Protein AF-A0A3M0WGF4-F1 (afdb_monomer)

pLDDT: mean 90.04, std 10.26, range [29.91, 98.75]

Foldseek 3Di:
DPDDKDFDDKDWDFFDALNHTDTDIDTHIPDLVCLVVVLVVVCPDPPNPDDFPNPPDPQLVCCQVQVVFPQFDKDFDWDWDDCVVPVPRDPLFDDPTDTDTPHIGTDPDRDDDWQEKFKDWDFPDQDQQPTATAWMWIDDPPATAIEGQPDDDPDPRYDHDVDSQVSLQVVQVVLVVSQTQEYEAACCQPGVLSNSVSNCVVSVHQRQNASRSHRWDWDDDVVIGTHHVHHAYFNLLQLCVQAVVVVDLFQDSDLARLLCGQPVDGQDDADPVCPVPDDPVNVVVVSVRRNVNRVSGNVSCVSCVLLLSLLSSQLRDYSNDSSNDHLLRSLQSNLVSCCVVRSYTFFDWDDPVLLVVLVVVDDADAFDKDWFDFFKDFWKWKKFKLLLLLLLCLLQLFFLSQDPPPLDGHPPHTSLSVSSLVLLVQLVVLVVVCVVPVDPNSVSNNSSSSSNSNCSLVSLSNSRHSGNDPSSSNVSNVVLNVLVVVLVVLCVVVPWAWRIDTRGMTMTHCPPPDPVVVVVSLVVSQVPDGPSIHMDGPATFRMKGWFADPVDNITDTQAMWTQGPVRDIDGTPACLSPLQAFQLQNVLLVVQSSVCSVPVDRPVSLVSLVVSLVCLVVLNDDLNRQKGKDAAQAALVPDPDCDLQSLQQVVCVVVVHDDGHGDIGIWGFADDPDPDDDSSVRIGHSPDDGRGDSVCCVVPHHCVSCQRRCVNVVDRVVCVVVVPDPPDPVVPD

Mean predicted aligned error: 8.31 Å

Radius of gyration: 30.17 Å; Cα contacts (8 Å, |Δi|>4): 1249; chains: 1; bounding box: 79×52×86 Å

Nearest PDB structures (foldseek):
  5vu9-assembly1_A  TM=8.790E-01  e=9.392E-54  Thermococcus kodakarensis
  8s84-assembly1_A  TM=8.869E-01  e=7.654E-52  Thermococcus kodakarensis KOD1
  5omv-assembly1_A  TM=8.662E-01  e=1.241E-51  Thermococcus sp. 9oN-7
  5h12-assembly1_A  TM=8.183E-01  e=6.078E-54  Pyrococcus
  2xhb-assembly1_A  TM=6.584E-01  e=4.667E-50  Thermococcus gorgonarius

Secondary structure (DSSP, 8-state):
-PPPP-EEEEEEEEEEETTEEEEEEEEEES-GGGHHHHHHHHTTSTT-----STTS-HHHHHHHHH---TT--EEEEEEE--TTTSTT--TT---S--EEEEEEEE-S-------EEEEEEEESSSBTTBS-EEEEEEEETTEEEEEESS----STTEEE-SSHHHHHHHHHHHHHHH--SEEEESSTTTTHHHHHHHHHHHHT-----SSSS---EEE-SSS-EEEBTTBEEEEHHHHIIIIIGGG---SS--HHHHHHHHHS--PPP--GGGGGG--HHHHHHHHHHHHHHHHHHHHHHHHHHHHHHHHHHHH-S-HHHHTT--HHHHHHHHHHHHGGGGTBPPPPPPPHHHHHHHHHT-------EEPP--EEEEEEEEEEETTHHHHHHHHTT-STTTEEETTEE-SSPPHHHHHHHHHHHHHHHHHHHHHHS--HHHHHHHHHHHHHHHHHHHHHH-TT-TT--HHHHHHHHHHHHHHHHHHHHHHHHTT-EEEEEETTEEEEE-TT--HHHHHHHHHHHHHTSPTT--EEEEEEEEEEEEEEETTEEEEEEEEEEEEETT--EEEESSGGG-TTS-HHHHHHHHHHHHHHHHHSSSHHHHHHHHHHHHHHHTT-S-GGGG-EEEE--S-GGG-SS--HHHHHHHHHHHTT----TT-EEEEEEBPPSSSS--GGGGEE-TTS---B-HHHHIIIIIHHHHHHHHGGGT--HHHHHHT-----GGGG-

Structure (mmCIF, N/CA/C/O backbone):
data_AF-A0A3M0WGF4-F1
#
_entry.id   AF-A0A3M0WGF4-F1
#
loop_
_atom_site.group_PDB
_atom_site.id
_atom_site.type_symbol
_atom_site.label_atom_id
_atom_site.label_alt_id
_atom_site.label_comp_id
_atom_site.label_asym_id
_atom_site.label_entity_id
_atom_site.label_seq_id
_atom_site.pdbx_PDB_ins_code
_atom_site.Cartn_x
_atom_site.Cartn_y
_atom_site.Cartn_z
_atom_site.occupancy
_atom_site.B_iso_or_equiv
_atom_site.auth_seq_id
_atom_site.auth_comp_id
_atom_site.auth_asym_id
_atom_site.auth_atom_id
_atom_site.pdbx_PDB_model_num
ATOM 1 N N . LYS A 1 1 ? 33.085 3.443 -32.474 1.00 49.03 1 LYS A N 1
ATOM 2 C CA . LYS A 1 1 ? 32.270 3.868 -33.641 1.00 49.03 1 LYS A CA 1
ATOM 3 C C . LYS A 1 1 ? 31.134 4.757 -33.145 1.00 49.03 1 LYS A C 1
ATOM 5 O O . LYS A 1 1 ? 30.354 4.298 -32.318 1.00 49.03 1 LYS A O 1
ATOM 10 N N . GLN A 1 2 ? 31.081 6.017 -33.582 1.00 53.75 2 GLN A N 1
ATOM 11 C CA . GLN A 1 2 ? 29.953 6.910 -33.302 1.00 53.75 2 GLN A CA 1
ATOM 12 C C . GLN A 1 2 ? 28.704 6.296 -33.946 1.00 53.75 2 GLN A C 1
ATOM 14 O O . GLN A 1 2 ? 28.725 5.897 -35.109 1.00 53.75 2 GLN A O 1
ATOM 19 N N . ARG A 1 3 ? 27.655 6.095 -33.155 1.00 66.44 3 ARG A N 1
ATOM 20 C CA . ARG A 1 3 ? 26.425 5.448 -33.610 1.00 66.44 3 ARG A CA 1
ATOM 21 C C . ARG A 1 3 ? 25.613 6.453 -34.421 1.00 66.44 3 ARG A C 1
ATOM 23 O O . ARG A 1 3 ? 25.300 7.514 -33.902 1.00 66.44 3 ARG A O 1
ATOM 30 N N . THR A 1 4 ? 25.253 6.108 -35.655 1.00 76.69 4 THR A N 1
ATOM 31 C CA . THR A 1 4 ? 24.373 6.935 -36.494 1.00 76.69 4 THR A CA 1
ATOM 32 C C . THR A 1 4 ? 22.919 6.478 -36.326 1.00 76.69 4 THR A C 1
ATOM 34 O O . THR A 1 4 ? 22.610 5.337 -36.688 1.00 76.69 4 THR A O 1
ATOM 37 N N . PRO A 1 5 ? 22.018 7.325 -35.799 1.00 82.12 5 PRO A N 1
ATOM 38 C CA . PRO A 1 5 ? 20.579 7.072 -35.782 1.00 82.12 5 PRO A CA 1
ATOM 39 C C . PRO A 1 5 ? 20.046 6.806 -37.191 1.00 82.12 5 PRO A C 1
ATOM 41 O O . PRO A 1 5 ? 20.282 7.604 -38.097 1.00 82.12 5 PRO A O 1
ATOM 44 N N . LYS A 1 6 ? 19.316 5.704 -37.393 1.00 87.44 6 LYS A N 1
ATOM 45 C CA . LYS A 1 6 ? 18.734 5.359 -38.701 1.00 87.44 6 LYS A CA 1
ATOM 46 C C . LYS A 1 6 ? 17.287 4.898 -38.565 1.00 87.44 6 LYS A C 1
ATOM 48 O O . LYS A 1 6 ? 16.963 4.099 -37.683 1.00 87.44 6 LYS A O 1
ATOM 53 N N . ILE A 1 7 ? 16.440 5.390 -39.468 1.00 90.50 7 ILE A N 1
ATOM 54 C CA . ILE A 1 7 ? 15.102 4.846 -39.716 1.00 90.50 7 ILE A CA 1
ATOM 55 C C . ILE A 1 7 ? 15.275 3.625 -40.618 1.00 90.50 7 ILE A C 1
ATOM 57 O O . ILE A 1 7 ? 15.949 3.712 -41.639 1.00 90.50 7 ILE A O 1
ATOM 61 N N . THR A 1 8 ? 14.705 2.489 -40.227 1.00 90.38 8 THR A N 1
ATOM 62 C CA . THR A 1 8 ? 14.822 1.228 -40.979 1.00 90.38 8 THR A CA 1
ATOM 63 C C . THR A 1 8 ? 13.603 0.942 -41.837 1.00 90.38 8 THR A C 1
ATOM 65 O O . THR A 1 8 ? 13.720 0.329 -42.891 1.00 90.38 8 THR A O 1
ATOM 68 N N . ARG A 1 9 ? 12.424 1.359 -41.373 1.00 93.62 9 ARG A N 1
ATOM 69 C CA . ARG A 1 9 ? 11.144 1.118 -42.035 1.00 93.62 9 ARG A CA 1
ATOM 70 C C . ARG A 1 9 ? 10.127 2.161 -41.598 1.00 93.62 9 ARG A C 1
ATOM 72 O O . ARG A 1 9 ? 10.203 2.687 -40.485 1.00 93.62 9 ARG A O 1
ATOM 79 N N . ILE A 1 10 ? 9.157 2.422 -42.463 1.00 93.06 10 ILE A N 1
ATOM 80 C CA . ILE A 1 10 ? 7.995 3.254 -42.177 1.00 93.06 10 ILE A CA 1
ATOM 81 C C . ILE A 1 10 ? 6.743 2.485 -42.599 1.00 93.06 10 ILE A C 1
ATOM 83 O O . ILE A 1 10 ? 6.736 1.850 -43.648 1.00 93.06 10 ILE A O 1
ATOM 87 N N . GLU A 1 11 ? 5.694 2.537 -41.783 1.00 95.19 11 GLU A N 1
ATOM 88 C CA . GLU A 1 11 ? 4.388 1.948 -42.091 1.00 95.19 11 GLU A CA 1
ATOM 89 C C . GLU A 1 11 ? 3.286 2.980 -41.869 1.00 95.19 11 GLU A C 1
ATOM 91 O O . GLU A 1 11 ? 3.272 3.678 -40.853 1.00 95.19 11 GLU A O 1
ATOM 96 N N . VAL A 1 12 ? 2.337 3.055 -42.797 1.00 94.12 12 VAL A N 1
ATOM 97 C CA . VAL A 1 12 ? 1.099 3.812 -42.596 1.00 94.12 12 VAL A CA 1
ATOM 98 C C . VAL A 1 12 ? 0.109 2.918 -41.857 1.00 94.12 12 VAL A C 1
ATOM 100 O O . VAL A 1 12 ? -0.065 1.756 -42.212 1.00 94.12 12 VAL A O 1
ATOM 103 N N . ALA A 1 13 ? -0.538 3.452 -40.826 1.00 93.25 13 ALA A N 1
ATOM 104 C CA . ALA A 1 13 ? -1.531 2.735 -40.042 1.00 93.25 13 ALA A CA 1
ATOM 105 C C . ALA A 1 13 ? -2.758 3.612 -39.789 1.00 93.25 13 ALA A C 1
ATOM 107 O O . ALA A 1 13 ? -2.637 4.770 -39.388 1.00 93.25 13 ALA A O 1
ATOM 108 N N . GLU A 1 14 ? -3.945 3.038 -39.959 1.00 95.88 14 GLU A N 1
ATOM 109 C CA . GLU A 1 14 ? -5.183 3.645 -39.481 1.00 95.88 14 GLU A CA 1
ATOM 110 C C . GLU A 1 14 ? -5.416 3.243 -38.026 1.00 95.88 14 GLU A C 1
ATOM 112 O O . GLU A 1 14 ? -5.559 2.066 -37.680 1.00 95.88 14 GLU A O 1
ATOM 117 N N . LYS A 1 15 ? -5.405 4.241 -37.148 1.00 95.62 15 LYS A N 1
ATOM 118 C CA . LYS A 1 15 ? -5.522 4.082 -35.700 1.00 95.62 15 LYS A CA 1
ATOM 119 C C . LYS A 1 15 ? -6.562 5.042 -35.144 1.00 95.62 15 LYS A C 1
ATOM 121 O O . LYS A 1 15 ? -7.043 5.926 -35.845 1.00 95.62 15 LYS A O 1
ATOM 126 N N . ASN A 1 16 ? -6.876 4.890 -33.868 1.00 96.25 16 ASN A N 1
ATOM 127 C CA . ASN A 1 16 ? -7.578 5.898 -33.093 1.00 96.25 16 ASN A CA 1
ATOM 128 C C . ASN A 1 16 ? -6.574 6.693 -32.248 1.00 96.25 16 ASN A C 1
ATOM 130 O O . ASN A 1 16 ? -5.590 6.143 -31.751 1.00 96.25 16 ASN A O 1
ATOM 134 N N . PHE A 1 17 ? -6.810 7.992 -32.097 1.00 95.81 17 PHE A N 1
ATOM 135 C CA . PHE A 1 17 ? -6.120 8.836 -31.132 1.00 95.81 17 PHE A CA 1
ATOM 136 C C . PHE A 1 17 ? -7.122 9.758 -30.427 1.00 95.81 17 PHE A C 1
ATOM 138 O O . PHE A 1 17 ? -7.735 10.632 -31.042 1.00 95.81 17 PHE A O 1
ATOM 145 N N . LEU A 1 18 ? -7.280 9.543 -29.123 1.00 95.44 18 LEU A N 1
ATOM 146 C CA . LEU A 1 18 ? -8.338 10.088 -28.278 1.00 95.44 18 LEU A CA 1
ATOM 147 C C . LEU A 1 18 ? -9.737 9.862 -28.889 1.00 95.44 18 LEU A C 1
ATOM 149 O O . LEU A 1 18 ? -10.487 10.813 -29.094 1.00 95.44 18 LEU A O 1
ATOM 153 N N . GLU A 1 19 ? -10.063 8.598 -29.196 1.00 95.25 19 GLU A N 1
ATOM 154 C CA . GLU A 1 19 ? -11.295 8.122 -29.871 1.00 95.25 19 GLU A CA 1
ATOM 155 C C . GLU A 1 19 ? -11.512 8.610 -31.317 1.00 95.25 19 GLU A C 1
ATOM 157 O O . GLU A 1 19 ? -12.511 8.252 -31.948 1.00 95.25 19 GLU A O 1
ATOM 162 N N . LYS A 1 20 ? -10.630 9.453 -31.864 1.00 93.88 20 LYS A N 1
ATOM 163 C CA . LYS A 1 20 ? -10.762 9.968 -33.234 1.00 93.88 20 LYS A CA 1
ATOM 164 C C . LYS A 1 20 ? -9.928 9.134 -34.191 1.00 93.88 20 LYS A C 1
ATOM 166 O O . LYS A 1 20 ? -8.772 8.848 -33.892 1.00 93.88 20 LYS A O 1
ATOM 171 N N . LYS A 1 21 ? -10.477 8.812 -35.367 1.00 95.12 21 LYS A N 1
ATOM 172 C CA . LYS A 1 21 ? -9.699 8.194 -36.447 1.00 95.12 21 LYS A CA 1
ATOM 173 C C . LYS A 1 21 ? -8.492 9.075 -36.779 1.00 95.12 21 LYS A C 1
ATOM 175 O O . LYS A 1 21 ? -8.627 10.286 -36.947 1.00 95.12 21 LYS A O 1
ATOM 180 N N . ALA A 1 22 ? -7.327 8.456 -36.870 1.00 93.44 22 ALA A N 1
ATOM 181 C CA . ALA A 1 22 ? -6.052 9.093 -37.124 1.00 93.44 22 ALA A CA 1
ATOM 182 C C . ALA A 1 22 ? -5.254 8.258 -38.128 1.00 93.44 22 ALA A C 1
ATOM 184 O O . ALA A 1 22 ? -5.051 7.055 -37.943 1.00 93.44 22 ALA A O 1
ATOM 185 N N . LYS A 1 23 ? -4.759 8.918 -39.177 1.00 94.06 23 LYS A N 1
ATOM 186 C CA . LYS A 1 23 ? -3.749 8.350 -40.068 1.00 94.06 23 LYS A CA 1
ATOM 187 C C . LYS A 1 23 ? -2.392 8.522 -39.394 1.00 94.06 23 LYS A C 1
ATOM 189 O O . LYS A 1 23 ? -1.901 9.639 -39.253 1.00 94.06 23 LYS A O 1
ATOM 194 N N . ALA A 1 24 ? -1.826 7.425 -38.914 1.00 93.94 24 ALA A N 1
ATOM 195 C CA . ALA A 1 24 ? -0.566 7.407 -38.194 1.00 93.94 24 ALA A CA 1
ATOM 196 C C . ALA A 1 24 ? 0.557 6.857 -39.072 1.00 93.94 24 ALA A C 1
ATOM 198 O O . ALA A 1 24 ? 0.340 6.010 -39.937 1.00 93.94 24 ALA A O 1
ATOM 199 N N . ILE A 1 25 ? 1.772 7.328 -38.812 1.00 92.75 25 ILE A N 1
ATOM 200 C CA . ILE A 1 25 ? 2.989 6.817 -39.434 1.00 92.75 25 ILE A CA 1
ATOM 201 C C . ILE A 1 25 ? 3.816 6.147 -38.341 1.00 92.75 25 ILE A C 1
ATOM 203 O O . ILE A 1 25 ? 4.293 6.804 -37.412 1.00 92.75 25 ILE A O 1
ATOM 207 N N . ARG A 1 26 ? 3.979 4.829 -38.433 1.00 93.12 26 ARG A N 1
ATOM 208 C CA . ARG A 1 26 ? 4.838 4.056 -37.540 1.00 93.12 26 ARG A CA 1
ATOM 209 C C . ARG A 1 26 ? 6.258 4.075 -38.088 1.00 93.12 26 ARG A C 1
ATOM 211 O O . ARG A 1 26 ? 6.513 3.598 -39.188 1.00 93.12 26 ARG A O 1
ATOM 218 N N . VAL A 1 27 ? 7.179 4.619 -37.301 1.00 91.75 27 VAL A N 1
ATOM 219 C CA . VAL A 1 27 ? 8.594 4.753 -37.662 1.00 91.75 27 VAL A CA 1
ATOM 220 C C . VAL A 1 27 ? 9.411 3.721 -36.892 1.00 91.75 27 VAL A C 1
ATOM 222 O O . VAL A 1 27 ? 9.387 3.696 -35.659 1.00 91.75 27 VAL A O 1
ATOM 225 N N . PHE A 1 28 ? 10.139 2.876 -37.615 1.00 91.31 28 PHE A N 1
ATOM 226 C CA . PHE A 1 28 ? 11.042 1.878 -37.050 1.00 91.31 28 PHE A CA 1
ATOM 227 C C . PHE A 1 28 ? 12.467 2.417 -37.058 1.00 91.31 28 PHE A C 1
ATOM 229 O O . PHE A 1 28 ? 12.908 3.020 -38.034 1.00 91.31 28 PHE A O 1
ATOM 236 N N . VAL A 1 29 ? 13.184 2.208 -35.959 1.00 89.56 29 VAL A N 1
ATOM 237 C CA . VAL A 1 29 ? 14.551 2.701 -35.769 1.00 89.56 29 VAL A CA 1
ATOM 238 C C . VAL A 1 29 ? 15.477 1.542 -35.445 1.00 89.56 29 VAL A C 1
ATOM 240 O O . VAL A 1 29 ? 15.047 0.558 -34.843 1.00 89.56 29 VAL A O 1
ATOM 243 N N . THR A 1 30 ? 16.751 1.663 -35.812 1.00 84.38 30 THR A N 1
ATOM 244 C CA . THR A 1 30 ? 17.750 0.606 -35.586 1.00 84.38 30 THR A CA 1
ATOM 245 C C . THR A 1 30 ? 17.924 0.257 -34.112 1.00 84.38 30 THR A C 1
ATOM 247 O O . THR A 1 30 ? 18.131 -0.908 -33.782 1.00 84.38 30 THR A O 1
ATOM 250 N N . ASN A 1 31 ? 17.842 1.232 -33.200 1.00 85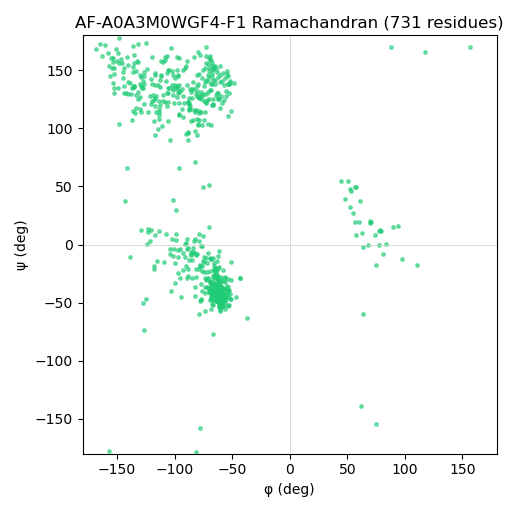.06 31 ASN A N 1
ATOM 251 C CA . ASN A 1 31 ? 17.950 0.960 -31.772 1.00 85.06 31 ASN A CA 1
ATOM 252 C C . ASN A 1 31 ? 17.207 2.003 -30.920 1.00 85.06 31 ASN A C 1
ATOM 254 O O . ASN A 1 31 ? 17.257 3.205 -31.166 1.00 85.06 31 ASN A O 1
ATOM 258 N N . HIS A 1 32 ? 16.529 1.523 -29.873 1.00 84.69 32 HIS A N 1
ATOM 259 C CA . HIS A 1 32 ? 15.632 2.309 -29.017 1.00 84.69 32 HIS A CA 1
ATOM 260 C C . HIS A 1 32 ? 16.254 3.580 -28.418 1.00 84.69 32 HIS A C 1
ATOM 262 O O . HIS A 1 32 ? 15.533 4.545 -28.180 1.00 84.69 32 HIS A O 1
ATOM 268 N N . LYS A 1 33 ? 17.574 3.612 -28.176 1.00 85.56 33 LYS A N 1
ATOM 269 C CA . LYS A 1 33 ? 18.237 4.813 -27.631 1.00 85.56 33 LYS A CA 1
ATOM 270 C C . LYS A 1 33 ? 18.184 6.018 -28.585 1.00 85.56 33 LYS A C 1
ATOM 272 O O . LYS A 1 33 ? 18.239 7.145 -28.111 1.00 85.56 33 LYS A O 1
ATOM 277 N N . ASP A 1 34 ? 17.999 5.789 -29.886 1.00 86.06 34 ASP A N 1
ATOM 278 C CA . ASP A 1 34 ? 17.913 6.852 -30.900 1.00 86.06 34 ASP A CA 1
ATOM 279 C C . ASP A 1 34 ? 16.492 7.423 -31.039 1.00 86.06 34 ASP A C 1
ATOM 281 O O . ASP A 1 34 ? 16.271 8.412 -31.738 1.00 86.06 34 ASP A O 1
ATOM 285 N N . LEU A 1 35 ? 15.504 6.805 -30.382 1.00 86.50 35 LEU A N 1
ATOM 286 C CA . LEU A 1 35 ? 14.084 7.097 -30.580 1.00 86.50 35 LEU A CA 1
ATOM 287 C C . LEU A 1 35 ? 13.735 8.552 -30.243 1.00 86.50 35 LEU A C 1
ATOM 289 O O . LEU A 1 35 ? 12.945 9.184 -30.944 1.00 86.50 35 LEU A O 1
ATOM 293 N N . ASN A 1 36 ? 14.348 9.113 -29.199 1.00 85.62 36 ASN A N 1
ATOM 294 C CA . ASN A 1 36 ? 14.118 10.502 -28.802 1.00 85.62 36 ASN A CA 1
ATOM 295 C C . ASN A 1 36 ? 14.690 11.495 -29.815 1.00 85.62 36 ASN A C 1
ATOM 297 O O . ASN A 1 36 ? 14.025 12.478 -30.141 1.00 85.62 36 ASN A O 1
ATOM 301 N N . GLU A 1 37 ? 15.886 11.242 -30.344 1.00 88.06 37 GLU A N 1
ATOM 302 C CA . GLU A 1 37 ? 16.495 12.112 -31.349 1.00 88.06 37 GLU A CA 1
ATOM 303 C C . GLU A 1 37 ? 15.695 12.072 -32.656 1.00 88.06 37 GLU A C 1
ATOM 305 O O . GLU A 1 37 ? 15.251 13.112 -33.147 1.00 88.06 37 GLU A O 1
ATOM 310 N N . ILE A 1 38 ? 15.436 10.865 -33.172 1.00 89.50 38 ILE A N 1
ATOM 311 C CA . ILE A 1 38 ? 14.695 10.663 -34.422 1.00 89.50 38 ILE A CA 1
ATOM 312 C C . ILE A 1 38 ? 13.287 11.247 -34.298 1.00 89.50 38 ILE A C 1
ATOM 314 O O . ILE A 1 38 ? 12.873 12.031 -35.149 1.00 89.50 38 ILE A O 1
ATOM 318 N N . SER A 1 39 ? 12.561 10.948 -33.216 1.00 88.75 39 SER A N 1
ATOM 319 C CA . SER A 1 39 ? 11.208 11.488 -33.030 1.00 88.75 39 SER A CA 1
ATOM 320 C C . SER A 1 39 ? 11.189 13.012 -32.906 1.00 88.75 39 SER A C 1
ATOM 322 O O . SER A 1 39 ? 10.199 13.628 -33.289 1.00 88.75 39 SER A O 1
ATOM 324 N N . SER A 1 40 ? 12.259 13.636 -32.397 1.00 88.75 40 SER A N 1
ATOM 325 C CA . SER A 1 40 ? 12.361 15.100 -32.311 1.00 88.75 40 SER A CA 1
ATOM 326 C C . SER A 1 40 ? 12.571 15.735 -33.682 1.00 88.75 40 SER A C 1
ATOM 328 O O . SER A 1 40 ? 12.022 16.801 -33.939 1.00 88.75 40 SER A O 1
ATOM 330 N N . LYS A 1 41 ? 13.332 15.078 -34.565 1.00 90.06 41 LYS A N 1
ATOM 331 C CA . LYS A 1 41 ? 13.504 15.502 -35.962 1.00 90.06 41 LYS A CA 1
ATOM 332 C C . LYS A 1 41 ? 12.207 15.317 -36.755 1.00 90.06 41 LYS A C 1
ATOM 334 O O . LYS A 1 41 ? 11.746 16.261 -37.384 1.00 90.06 41 LYS A O 1
ATOM 339 N N . VAL A 1 42 ? 11.566 14.149 -36.638 1.00 89.12 42 VAL A N 1
ATOM 340 C CA . VAL A 1 42 ? 10.282 13.846 -37.303 1.00 89.12 42 VAL A CA 1
ATOM 341 C C . VAL A 1 42 ? 9.176 14.810 -36.866 1.00 89.12 42 VAL A C 1
ATOM 343 O O . VAL A 1 42 ? 8.387 15.242 -37.696 1.00 89.12 42 VAL A O 1
ATOM 346 N N . ALA A 1 43 ? 9.136 15.206 -35.590 1.00 88.62 43 ALA A N 1
ATOM 347 C CA . ALA A 1 43 ? 8.128 16.139 -35.081 1.00 88.62 43 ALA A CA 1
ATOM 348 C C . ALA A 1 43 ? 8.186 17.549 -35.701 1.00 88.62 43 ALA A C 1
ATOM 350 O O . ALA A 1 43 ? 7.240 18.307 -35.522 1.00 88.62 43 ALA A O 1
ATOM 351 N N . LYS A 1 44 ? 9.276 17.909 -36.393 1.00 91.75 44 LYS A N 1
ATOM 352 C CA . LYS A 1 44 ? 9.425 19.200 -37.085 1.00 91.75 44 LYS A CA 1
ATOM 353 C C . LYS A 1 44 ? 8.984 19.155 -38.550 1.00 91.75 44 LYS A C 1
ATOM 355 O O . LYS A 1 44 ? 8.982 20.193 -39.202 1.00 91.75 44 LYS A O 1
ATOM 360 N N . LEU A 1 45 ? 8.665 17.973 -39.082 1.00 91.19 45 LEU A N 1
ATOM 361 C CA . LEU A 1 45 ? 8.266 17.835 -40.479 1.00 91.19 45 LEU A CA 1
ATOM 362 C C . LEU A 1 45 ? 6.870 18.444 -40.712 1.00 91.19 45 LEU A C 1
ATOM 364 O O . LEU A 1 45 ? 5.982 18.259 -39.872 1.00 91.19 45 LEU A O 1
ATOM 368 N N . PRO A 1 46 ? 6.645 19.126 -41.852 1.00 92.44 46 PRO A N 1
ATOM 369 C CA . PRO A 1 46 ? 5.328 19.642 -42.213 1.00 92.44 46 PRO A CA 1
ATOM 370 C C . PRO A 1 46 ? 4.253 18.546 -42.192 1.00 92.44 46 PRO A C 1
ATOM 372 O O . PRO A 1 46 ? 4.484 17.420 -42.627 1.00 92.44 46 PRO A O 1
ATOM 375 N N . GLY A 1 47 ? 3.072 18.871 -41.661 1.00 87.69 47 GLY A N 1
ATOM 376 C CA . GLY A 1 47 ? 1.941 17.939 -41.561 1.00 87.69 47 GLY A CA 1
ATOM 377 C C . GLY A 1 47 ? 1.992 16.965 -40.375 1.00 87.69 47 GLY A C 1
ATOM 378 O O . GLY A 1 47 ? 0.996 16.293 -40.099 1.00 87.69 47 GLY A O 1
ATOM 379 N N . VAL A 1 48 ? 3.094 16.901 -39.615 1.00 90.94 48 VAL A N 1
ATOM 380 C CA . VAL A 1 48 ? 3.159 16.086 -38.393 1.00 90.94 48 VAL A CA 1
ATOM 381 C C . VAL A 1 48 ? 2.472 16.816 -37.241 1.00 90.94 48 VAL A C 1
ATOM 383 O O . VAL A 1 48 ? 3.032 17.711 -36.619 1.00 90.94 48 VAL A O 1
ATOM 386 N N . ILE A 1 49 ? 1.249 16.390 -36.916 1.00 90.50 49 ILE A N 1
ATOM 387 C CA . ILE A 1 49 ? 0.451 16.988 -35.833 1.00 90.50 49 ILE A CA 1
ATOM 388 C C . ILE A 1 49 ? 1.093 16.725 -34.466 1.00 90.50 49 ILE A C 1
ATOM 390 O O . ILE A 1 49 ? 1.143 17.602 -33.604 1.00 90.50 49 ILE A O 1
ATOM 394 N N . CYS A 1 50 ? 1.544 15.490 -34.222 1.00 90.88 50 CYS A N 1
ATOM 395 C CA . CYS A 1 50 ? 2.159 15.122 -32.954 1.00 90.88 50 CYS A CA 1
ATOM 396 C C . CYS A 1 50 ? 2.954 13.808 -33.030 1.00 90.88 50 CYS A C 1
ATOM 398 O O . CYS A 1 50 ? 2.737 12.983 -33.913 1.00 90.88 50 CYS A O 1
ATOM 400 N N . ARG A 1 51 ? 3.845 13.586 -32.051 1.00 91.81 51 ARG A N 1
ATOM 401 C CA . ARG A 1 51 ? 4.565 12.314 -31.844 1.00 91.81 51 ARG A CA 1
ATOM 402 C C . ARG A 1 51 ? 4.043 11.558 -30.624 1.00 91.81 51 ARG A C 1
ATOM 404 O O . ARG A 1 51 ? 3.784 12.169 -29.582 1.00 91.81 51 ARG A O 1
ATOM 411 N N . ARG A 1 52 ? 3.932 10.234 -30.718 1.00 93.44 52 ARG A N 1
ATOM 412 C CA . ARG A 1 52 ? 3.412 9.349 -29.659 1.00 93.44 52 ARG A CA 1
ATOM 413 C C . ARG A 1 52 ? 4.287 8.115 -29.484 1.00 93.44 52 ARG A C 1
ATOM 415 O O . ARG A 1 52 ? 5.147 7.855 -30.316 1.00 93.44 52 ARG A O 1
ATOM 422 N N . GLU A 1 53 ? 4.125 7.444 -28.348 1.00 91.81 53 GLU A N 1
ATOM 423 C CA . GLU A 1 53 ? 4.777 6.168 -27.994 1.00 91.81 53 GLU A CA 1
ATOM 424 C C . GLU A 1 53 ? 6.320 6.129 -28.011 1.00 91.81 53 GLU A C 1
ATOM 426 O O . GLU A 1 53 ? 6.919 5.070 -27.833 1.00 91.81 53 GLU A O 1
ATOM 431 N N . HIS A 1 54 ? 6.984 7.276 -28.175 1.00 91.12 54 HIS A N 1
ATOM 432 C CA . HIS A 1 54 ? 8.444 7.405 -28.109 1.00 91.12 54 HIS A CA 1
ATOM 433 C C . HIS A 1 54 ? 8.987 7.332 -26.672 1.00 91.12 54 HIS A C 1
ATOM 435 O O . HIS A 1 54 ? 10.181 7.151 -26.462 1.00 91.12 54 HIS A O 1
ATOM 441 N N . ASP A 1 55 ? 8.109 7.472 -25.683 1.00 91.88 55 ASP A N 1
ATOM 442 C CA . ASP A 1 55 ? 8.411 7.516 -24.254 1.00 91.88 55 ASP A CA 1
ATOM 443 C C . ASP A 1 55 ? 7.853 6.297 -23.492 1.00 91.88 55 ASP A C 1
ATOM 445 O O . ASP A 1 55 ? 7.809 6.301 -22.259 1.00 91.88 55 ASP A O 1
ATOM 449 N N . ILE A 1 56 ? 7.387 5.265 -24.206 1.00 92.31 56 ILE A N 1
ATOM 450 C CA . ILE A 1 56 ? 7.037 3.971 -23.607 1.00 92.31 56 ILE A CA 1
ATOM 451 C C . ILE A 1 56 ? 8.337 3.182 -23.391 1.00 92.31 56 ILE A C 1
ATOM 453 O O . ILE A 1 56 ? 9.102 3.009 -24.346 1.00 92.31 56 ILE A O 1
ATOM 457 N N . PRO A 1 57 ? 8.612 2.682 -22.171 1.00 90.69 57 PRO A N 1
ATOM 458 C CA . PRO A 1 57 ? 9.788 1.859 -21.904 1.00 90.69 57 PRO A CA 1
ATOM 459 C C . PRO A 1 57 ? 9.890 0.662 -22.856 1.00 90.69 57 PRO A C 1
ATOM 461 O O . PRO A 1 57 ? 8.902 -0.029 -23.099 1.00 90.69 57 PRO A O 1
ATOM 464 N N . LEU A 1 58 ? 11.101 0.372 -23.349 1.00 91.50 58 LEU A N 1
ATOM 465 C CA . LEU A 1 58 ? 11.333 -0.695 -24.332 1.00 91.50 58 LEU A CA 1
ATOM 466 C C . LEU A 1 58 ? 10.773 -2.051 -23.881 1.00 91.50 58 LEU A C 1
ATOM 468 O O . LEU A 1 58 ? 10.126 -2.728 -24.669 1.00 91.50 58 LEU A O 1
ATOM 472 N N . ILE A 1 59 ? 11.006 -2.435 -22.622 1.00 92.12 59 ILE A N 1
ATOM 473 C CA . ILE A 1 59 ? 10.535 -3.721 -22.086 1.00 92.12 59 ILE A CA 1
ATOM 474 C C . ILE A 1 59 ? 9.006 -3.770 -22.051 1.00 92.12 59 ILE A C 1
ATOM 476 O O . ILE A 1 59 ? 8.418 -4.761 -22.471 1.00 92.12 59 ILE A O 1
ATOM 480 N N . GLN A 1 60 ? 8.356 -2.682 -21.632 1.00 92.38 60 GLN A N 1
ATOM 481 C CA . GLN A 1 60 ? 6.897 -2.583 -21.626 1.00 92.38 60 GLN A CA 1
ATOM 482 C C . GLN A 1 60 ? 6.329 -2.683 -23.049 1.00 92.38 60 GLN A C 1
ATOM 484 O O . GLN A 1 60 ? 5.385 -3.434 -23.291 1.00 92.38 60 GLN A O 1
ATOM 489 N N . LYS A 1 61 ? 6.951 -1.982 -24.007 1.00 92.00 61 LYS A N 1
ATOM 490 C CA . LYS A 1 61 ? 6.596 -2.054 -25.428 1.00 92.00 61 LYS A CA 1
ATOM 491 C C . LYS A 1 61 ? 6.778 -3.466 -25.990 1.00 92.00 61 LYS A C 1
ATOM 493 O O . LYS A 1 61 ? 5.901 -3.946 -26.698 1.00 92.00 61 LYS A O 1
ATOM 498 N N . TYR A 1 62 ? 7.875 -4.139 -25.645 1.00 92.81 62 TYR A N 1
ATOM 499 C CA . TYR A 1 62 ? 8.139 -5.514 -26.064 1.00 92.81 62 TYR A CA 1
ATOM 500 C C . TYR A 1 62 ? 7.070 -6.479 -25.536 1.00 92.81 62 TYR A C 1
ATOM 502 O O . TYR A 1 62 ? 6.510 -7.239 -26.320 1.00 92.81 62 TYR A O 1
ATOM 510 N N . ILE A 1 63 ? 6.730 -6.405 -24.243 1.00 93.19 63 ILE A N 1
ATOM 511 C CA . ILE A 1 63 ? 5.662 -7.218 -23.635 1.00 93.19 63 ILE A CA 1
ATOM 512 C C . ILE A 1 63 ? 4.334 -7.000 -24.366 1.00 93.19 63 ILE A C 1
ATOM 514 O O . ILE A 1 63 ? 3.686 -7.974 -24.744 1.00 93.19 63 ILE A O 1
ATOM 518 N N . LYS A 1 64 ? 3.966 -5.738 -24.622 1.00 91.81 64 LYS A N 1
ATOM 519 C CA . LYS A 1 64 ? 2.732 -5.376 -25.330 1.00 91.81 64 LYS A CA 1
ATOM 520 C C . LYS A 1 64 ? 2.695 -5.946 -26.750 1.00 91.81 64 LYS A C 1
ATOM 522 O O . LYS A 1 64 ? 1.748 -6.632 -27.120 1.00 91.81 64 LYS A O 1
ATOM 527 N N . GLU A 1 65 ? 3.729 -5.676 -27.548 1.00 90.62 65 GLU A N 1
ATOM 528 C CA . GLU A 1 65 ? 3.763 -6.032 -28.973 1.00 90.62 65 GLU A CA 1
ATOM 529 C C . GLU A 1 65 ? 3.960 -7.534 -29.210 1.00 90.62 65 GLU A C 1
ATOM 531 O O . GLU A 1 65 ? 3.394 -8.088 -30.150 1.00 90.62 65 GLU A O 1
ATOM 536 N N . LYS A 1 66 ? 4.763 -8.200 -28.373 1.00 90.81 66 LYS A N 1
ATOM 537 C CA . LYS A 1 66 ? 5.071 -9.633 -28.500 1.00 90.81 66 LYS A CA 1
ATOM 538 C C . LYS A 1 66 ? 4.187 -10.526 -27.636 1.00 90.81 66 LYS A C 1
ATOM 540 O O . LYS A 1 66 ? 4.313 -11.740 -27.715 1.00 90.81 66 LYS A O 1
ATOM 545 N N . LYS A 1 67 ? 3.301 -9.941 -26.822 1.00 89.25 67 LYS A N 1
ATOM 546 C CA . LYS A 1 67 ? 2.394 -10.643 -25.897 1.00 89.25 67 LYS A CA 1
ATOM 547 C C . LYS A 1 67 ? 3.115 -11.589 -24.923 1.00 89.25 67 LYS A C 1
ATOM 549 O O . LYS A 1 67 ? 2.516 -12.533 -24.410 1.00 89.25 67 LYS A O 1
ATOM 554 N N . VAL A 1 68 ? 4.378 -11.297 -24.604 1.00 91.50 68 VAL A N 1
ATOM 555 C CA . VAL A 1 68 ? 5.194 -12.058 -23.643 1.00 91.50 68 VAL A CA 1
ATOM 556 C C . VAL A 1 68 ? 4.868 -11.589 -22.226 1.00 91.50 68 VAL A C 1
ATOM 558 O O . VAL A 1 68 ? 5.625 -10.861 -21.589 1.00 91.50 68 VAL A O 1
ATOM 561 N N . ASN A 1 69 ? 3.671 -11.940 -21.762 1.00 89.62 69 ASN A N 1
ATOM 562 C CA . ASN A 1 69 ? 3.170 -11.542 -20.450 1.00 89.62 69 ASN A CA 1
ATOM 563 C C . ASN A 1 69 ? 4.042 -12.130 -19.319 1.00 89.62 69 ASN A C 1
ATOM 565 O O . ASN A 1 69 ? 4.276 -13.344 -19.316 1.00 89.62 69 ASN A O 1
ATOM 569 N N . PRO A 1 70 ? 4.486 -11.313 -18.346 1.00 91.44 70 PRO A N 1
ATOM 570 C CA . PRO A 1 70 ? 5.220 -11.788 -17.173 1.00 91.44 70 PRO A CA 1
ATOM 571 C C . PRO A 1 70 ? 4.428 -12.821 -16.364 1.00 91.44 70 PRO A C 1
ATOM 573 O O . PRO A 1 70 ? 3.203 -12.744 -16.292 1.00 91.44 70 PRO A O 1
ATOM 576 N N . LEU A 1 71 ? 5.137 -13.768 -15.736 1.00 90.88 71 LEU A N 1
ATOM 577 C CA . LEU A 1 71 ? 4.567 -14.848 -14.910 1.00 90.88 71 LEU A CA 1
ATOM 578 C C . LEU A 1 71 ? 3.539 -15.745 -15.625 1.00 90.88 71 LEU A C 1
ATOM 580 O O . LEU A 1 71 ? 2.764 -16.440 -14.971 1.00 90.88 71 LEU A O 1
ATOM 584 N N . ARG A 1 72 ? 3.543 -15.754 -16.962 1.00 88.81 72 ARG A N 1
ATOM 585 C CA . ARG A 1 72 ? 2.808 -16.726 -17.774 1.00 88.81 72 ARG A CA 1
ATOM 586 C C . ARG A 1 72 ? 3.774 -17.640 -18.502 1.00 88.81 72 ARG A C 1
ATOM 588 O O . ARG A 1 72 ? 4.833 -17.201 -18.945 1.00 88.81 72 ARG A O 1
ATOM 595 N N . TRP A 1 73 ? 3.367 -18.891 -18.654 1.00 89.94 73 TRP A N 1
ATOM 596 C CA . TRP A 1 73 ? 4.037 -19.836 -19.532 1.00 89.94 73 TRP A CA 1
ATOM 597 C C . TRP A 1 73 ? 3.736 -19.498 -20.991 1.00 89.94 73 TRP A C 1
ATOM 599 O O . TRP A 1 73 ? 2.595 -19.172 -21.330 1.00 89.94 73 TRP A O 1
ATOM 609 N N . HIS A 1 74 ? 4.745 -19.612 -21.852 1.00 89.81 74 HIS A N 1
ATOM 610 C CA . HIS A 1 74 ? 4.617 -19.386 -23.290 1.00 89.81 74 HIS A CA 1
ATOM 611 C C . HIS A 1 74 ? 5.156 -20.586 -24.061 1.00 89.81 74 HIS A C 1
ATOM 613 O O . HIS A 1 74 ? 6.185 -21.144 -23.685 1.00 89.81 74 HIS A O 1
ATOM 619 N N . THR A 1 75 ? 4.483 -20.954 -25.145 1.00 91.19 75 THR A N 1
ATOM 620 C CA . THR A 1 75 ? 5.052 -21.802 -26.192 1.00 91.19 75 THR A CA 1
ATOM 621 C C . THR A 1 75 ? 5.792 -20.910 -27.176 1.00 91.19 75 THR A C 1
ATOM 623 O O . THR A 1 75 ? 5.308 -19.845 -27.569 1.00 91.19 75 THR A O 1
ATOM 626 N N . VAL A 1 76 ? 7.000 -21.326 -27.542 1.00 90.88 76 VAL A N 1
ATOM 627 C CA . VAL A 1 76 ? 7.856 -20.586 -28.463 1.00 90.88 76 VAL A CA 1
ATOM 628 C C . VAL A 1 76 ? 8.196 -21.507 -29.621 1.00 90.88 76 VAL A C 1
ATOM 630 O O . VAL A 1 76 ? 8.880 -22.506 -29.432 1.00 90.88 76 VAL A O 1
ATOM 633 N N . ASP A 1 77 ? 7.719 -21.155 -30.809 1.00 93.50 77 ASP A N 1
ATOM 634 C CA . ASP A 1 77 ? 8.228 -21.711 -32.058 1.00 93.50 77 ASP A CA 1
ATOM 635 C C . ASP A 1 77 ? 9.487 -20.923 -32.424 1.00 93.50 77 ASP A C 1
ATOM 637 O O . ASP A 1 77 ? 9.434 -19.702 -32.636 1.00 93.50 77 ASP A O 1
ATOM 641 N N . ALA A 1 78 ? 10.631 -21.596 -32.409 1.00 92.50 78 ALA A N 1
ATOM 642 C CA . ALA A 1 78 ? 11.930 -20.990 -32.629 1.00 92.50 78 ALA A CA 1
ATOM 643 C C . ALA A 1 78 ? 12.901 -21.952 -33.302 1.00 92.50 78 ALA A C 1
ATOM 645 O O . ALA A 1 78 ? 12.810 -23.167 -33.159 1.00 92.50 78 ALA A O 1
ATOM 646 N N . GLU A 1 79 ? 13.887 -21.364 -33.968 1.00 91.88 79 GLU A N 1
ATOM 647 C CA . GLU A 1 79 ? 15.080 -22.062 -34.435 1.00 91.88 79 GLU A CA 1
ATOM 648 C C . GLU A 1 79 ? 16.263 -21.751 -33.500 1.00 91.88 79 GLU A C 1
ATOM 650 O O . GLU A 1 79 ? 16.407 -20.594 -33.075 1.00 91.88 79 GLU A O 1
ATOM 655 N N . PRO A 1 80 ? 17.087 -22.752 -33.140 1.00 89.56 80 PRO A N 1
ATOM 656 C CA . PRO A 1 80 ? 18.334 -22.502 -32.434 1.00 89.56 80 PRO A CA 1
ATOM 657 C C . PRO A 1 80 ? 19.296 -21.739 -33.349 1.00 89.56 80 PRO A C 1
ATOM 659 O O . PRO A 1 80 ? 19.353 -21.996 -34.551 1.00 89.56 80 PRO A O 1
ATOM 662 N N . ILE A 1 81 ? 20.039 -20.795 -32.780 1.00 87.56 81 ILE A N 1
ATOM 663 C CA . ILE A 1 81 ? 21.074 -20.026 -33.486 1.00 87.56 81 ILE A CA 1
ATOM 664 C C . ILE A 1 81 ? 22.359 -19.988 -32.654 1.00 87.56 81 ILE A C 1
ATOM 666 O O . ILE A 1 81 ? 22.298 -20.160 -31.433 1.00 87.56 81 ILE A O 1
ATOM 670 N N . GLY A 1 82 ? 23.508 -19.749 -33.294 1.00 80.00 82 GLY A N 1
ATOM 671 C CA . GLY A 1 82 ? 24.768 -19.522 -32.586 1.00 80.00 82 GLY A CA 1
ATOM 672 C C . GLY A 1 82 ? 24.755 -18.201 -31.810 1.00 80.00 82 GLY A C 1
ATOM 673 O O . GLY A 1 82 ? 24.023 -17.266 -32.148 1.00 80.00 82 GLY A O 1
ATOM 674 N N . GLU A 1 83 ? 25.580 -18.093 -30.764 1.00 73.06 83 GLU A N 1
ATOM 675 C CA . GLU A 1 83 ? 25.736 -16.828 -30.028 1.00 73.06 83 GLU A CA 1
ATOM 676 C C . GLU A 1 83 ? 26.299 -15.724 -30.943 1.00 73.06 83 GLU A C 1
ATOM 678 O O . GLU A 1 83 ? 25.872 -14.569 -30.856 1.00 73.06 83 GLU A O 1
ATOM 683 N N . GLU A 1 84 ? 27.209 -16.0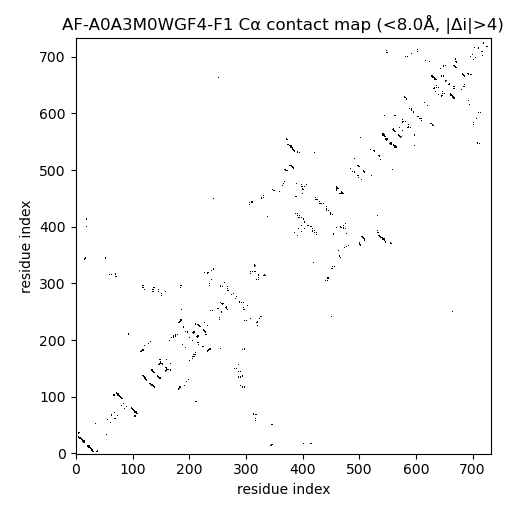80 -31.858 1.00 71.69 84 GLU A N 1
ATOM 684 C CA . GLU A 1 84 ? 27.768 -15.189 -32.880 1.00 71.69 84 GLU A CA 1
ATOM 685 C C . GLU A 1 84 ? 26.738 -14.665 -33.891 1.00 71.69 84 GLU A C 1
ATOM 687 O O . GLU A 1 84 ? 26.878 -13.537 -34.374 1.00 71.69 84 GLU A O 1
ATOM 692 N N . ASP A 1 85 ? 25.677 -15.428 -34.158 1.00 70.75 85 ASP A N 1
ATOM 693 C CA . ASP A 1 85 ? 24.629 -15.059 -35.115 1.00 70.75 85 ASP A CA 1
ATOM 694 C C . ASP A 1 85 ? 23.681 -13.991 -34.549 1.00 70.75 85 ASP A C 1
ATOM 696 O O . ASP A 1 85 ? 22.973 -13.295 -35.288 1.00 70.75 85 ASP A O 1
ATOM 700 N N . PHE A 1 86 ? 23.667 -13.814 -33.223 1.00 67.12 86 PHE A N 1
ATOM 701 C CA . PHE A 1 86 ? 22.885 -12.777 -32.568 1.00 67.12 86 PHE A CA 1
ATOM 702 C C . PHE A 1 86 ? 23.697 -11.482 -32.428 1.00 67.12 86 PHE A C 1
ATOM 704 O O . PHE A 1 86 ? 24.423 -11.251 -31.457 1.00 67.12 86 PHE A O 1
ATOM 711 N N . ALA A 1 87 ? 23.528 -10.574 -33.392 1.00 61.06 87 ALA A N 1
ATOM 712 C CA . ALA A 1 87 ? 24.183 -9.268 -33.378 1.00 61.06 87 ALA A CA 1
ATOM 713 C C . ALA A 1 87 ? 23.921 -8.500 -32.061 1.00 61.06 87 ALA A C 1
ATOM 715 O O . ALA A 1 87 ? 22.818 -8.018 -31.797 1.00 61.06 87 ALA A O 1
ATOM 716 N N . GLY A 1 88 ? 24.969 -8.339 -31.244 1.00 61.38 88 GLY A N 1
ATOM 717 C CA . GLY A 1 88 ? 24.894 -7.657 -29.948 1.00 61.38 88 GLY A CA 1
ATOM 718 C C . GLY A 1 88 ? 24.660 -8.574 -28.744 1.00 61.38 88 GLY A C 1
ATOM 719 O O . GLY A 1 88 ? 24.309 -8.059 -27.678 1.00 61.38 88 GLY A O 1
ATOM 720 N N . PHE A 1 89 ? 24.870 -9.890 -28.882 1.00 63.12 89 PHE A N 1
ATOM 721 C CA . PHE A 1 89 ? 24.867 -10.815 -27.751 1.00 63.12 89 PHE A CA 1
ATOM 722 C C . PHE A 1 89 ? 25.918 -10.388 -26.708 1.00 63.12 89 PHE A C 1
ATOM 724 O O . PHE A 1 89 ? 27.093 -10.194 -27.045 1.00 63.12 89 PHE A O 1
ATOM 731 N N . PRO A 1 90 ? 25.540 -10.170 -25.436 1.00 64.81 90 PRO A N 1
ATOM 732 C CA . PRO A 1 90 ? 26.511 -9.779 -24.434 1.00 64.81 90 PRO A CA 1
ATOM 733 C C . PRO A 1 90 ? 27.365 -10.997 -24.069 1.00 64.81 90 PRO A C 1
ATOM 735 O O . PRO A 1 90 ? 26.866 -11.892 -23.400 1.00 64.81 90 PRO A O 1
ATOM 738 N N . LYS A 1 91 ? 28.669 -10.974 -24.389 1.00 68.00 91 LYS A N 1
ATOM 739 C CA . LYS A 1 91 ? 29.653 -12.030 -24.031 1.00 68.00 91 LYS A CA 1
ATOM 740 C C . LYS A 1 91 ? 29.677 -12.422 -22.541 1.00 68.00 91 LYS A C 1
ATOM 742 O O . LYS A 1 91 ? 30.289 -13.410 -22.159 1.00 68.00 91 LYS A O 1
ATOM 747 N N . ILE A 1 92 ? 29.079 -11.599 -21.679 1.00 69.25 92 ILE A N 1
ATOM 748 C CA . ILE A 1 92 ? 28.988 -11.820 -20.232 1.00 69.25 92 ILE A CA 1
ATOM 749 C C . ILE A 1 92 ? 27.800 -12.701 -19.818 1.00 69.25 92 ILE A C 1
ATOM 751 O O . ILE A 1 92 ? 27.734 -13.142 -18.670 1.00 69.25 92 ILE A O 1
ATOM 755 N N . VAL A 1 93 ? 26.848 -12.931 -20.722 1.00 70.44 93 VAL A N 1
ATOM 756 C CA . VAL A 1 93 ? 25.735 -13.855 -20.513 1.00 70.44 93 VAL A CA 1
ATOM 757 C C . VAL A 1 93 ? 26.176 -15.207 -21.050 1.00 70.44 93 VAL A C 1
ATOM 759 O O . VAL A 1 93 ? 26.535 -15.309 -22.213 1.00 70.44 93 VAL A O 1
ATOM 762 N N . LYS A 1 94 ? 26.163 -16.232 -20.198 1.00 70.81 94 LYS A N 1
ATOM 763 C CA . LYS A 1 94 ? 26.301 -17.621 -20.637 1.00 70.81 94 LYS A CA 1
ATOM 764 C C . LYS A 1 94 ? 24.903 -18.201 -20.770 1.00 70.81 94 LYS A C 1
ATOM 766 O O . LYS A 1 94 ? 24.159 -18.180 -19.788 1.00 70.81 94 LYS A O 1
ATOM 771 N N . THR A 1 95 ? 24.546 -18.683 -21.951 1.00 75.31 95 THR A N 1
ATOM 772 C CA . THR A 1 95 ? 23.259 -19.344 -22.187 1.00 75.31 95 THR A CA 1
ATOM 773 C C . THR A 1 95 ? 23.475 -20.761 -22.676 1.00 75.31 95 THR A C 1
ATOM 775 O O . THR A 1 95 ? 24.383 -21.012 -23.453 1.00 75.31 95 THR A O 1
ATOM 778 N N . GLU A 1 96 ? 22.623 -21.681 -22.238 1.00 80.88 96 GLU A N 1
ATOM 779 C CA . GLU A 1 96 ? 22.602 -23.050 -22.770 1.00 80.88 96 GLU A CA 1
ATOM 780 C C . GLU A 1 96 ? 21.939 -23.105 -24.154 1.00 80.88 96 GLU A C 1
ATOM 782 O O . GLU A 1 96 ? 22.178 -24.029 -24.923 1.00 80.88 96 GLU A O 1
ATOM 787 N N . LEU A 1 97 ? 21.098 -22.114 -24.470 1.00 83.88 97 LEU A N 1
ATOM 788 C CA . LEU A 1 97 ? 20.298 -22.082 -25.684 1.00 83.88 97 LEU A CA 1
ATOM 789 C C . LEU A 1 97 ? 19.993 -20.639 -26.097 1.00 83.88 97 LEU A C 1
ATOM 791 O O . LEU A 1 97 ? 19.489 -19.847 -25.295 1.00 83.88 97 LEU A O 1
ATOM 795 N N . VAL A 1 98 ? 20.231 -20.324 -27.370 1.00 85.38 98 VAL A N 1
ATOM 796 C CA . VAL A 1 98 ? 19.780 -19.083 -28.006 1.00 85.38 98 VAL A CA 1
ATOM 797 C C . VAL A 1 98 ? 18.751 -19.437 -29.068 1.00 85.38 98 VAL A C 1
ATOM 799 O O . VAL A 1 98 ? 19.006 -20.230 -29.970 1.00 85.38 98 VAL A O 1
ATOM 802 N N . LEU A 1 99 ? 17.564 -18.848 -28.942 1.00 86.62 99 LEU A N 1
ATOM 803 C CA . LEU A 1 99 ? 16.428 -19.113 -29.814 1.00 86.62 99 LEU A CA 1
ATOM 804 C C . LEU A 1 99 ? 16.048 -17.861 -30.592 1.00 86.62 99 LEU A C 1
ATOM 806 O O . LEU A 1 99 ? 15.748 -16.813 -30.011 1.00 86.62 99 LEU A O 1
ATOM 810 N N . LYS A 1 100 ? 15.957 -17.993 -31.913 1.00 88.56 100 LYS A N 1
ATOM 811 C CA . LYS A 1 100 ? 15.302 -17.002 -32.758 1.00 88.56 100 LYS A CA 1
ATOM 812 C C . LYS A 1 100 ? 13.820 -17.345 -32.860 1.00 88.56 100 LYS A C 1
ATOM 814 O O . LYS A 1 100 ? 13.403 -18.188 -33.651 1.00 88.56 100 LYS A O 1
ATOM 819 N N . ALA A 1 101 ? 13.023 -16.685 -32.023 1.00 90.06 101 ALA A N 1
ATOM 820 C CA . ALA A 1 101 ? 11.582 -16.896 -31.968 1.00 90.06 101 ALA A CA 1
ATOM 821 C C . ALA A 1 101 ? 10.887 -16.439 -33.261 1.00 90.06 101 ALA A C 1
ATOM 823 O O . ALA A 1 101 ? 10.928 -15.257 -33.617 1.00 90.06 101 ALA A O 1
ATOM 824 N N . LYS A 1 102 ? 10.202 -17.374 -33.924 1.00 90.69 102 LYS A N 1
ATOM 825 C CA . LYS A 1 102 ? 9.282 -17.133 -35.045 1.00 90.69 102 LYS A CA 1
ATOM 826 C C . LYS A 1 102 ? 7.909 -16.728 -34.521 1.00 90.69 102 LYS A C 1
ATOM 828 O O . LYS A 1 102 ? 7.326 -15.749 -34.991 1.00 90.69 102 LYS A O 1
ATOM 833 N N . LYS A 1 103 ? 7.426 -17.431 -33.495 1.00 90.50 103 LYS A N 1
ATOM 834 C CA . LYS A 1 103 ? 6.112 -17.209 -32.884 1.00 90.50 103 LYS A CA 1
ATOM 835 C C . LYS A 1 103 ? 6.170 -17.458 -31.378 1.00 90.50 103 LYS A C 1
ATOM 837 O O . LYS A 1 103 ? 6.875 -18.349 -30.919 1.00 90.50 103 LYS A O 1
ATOM 842 N N . ILE A 1 104 ? 5.429 -16.657 -30.614 1.00 91.62 104 ILE A N 1
ATOM 843 C CA . ILE A 1 104 ? 5.283 -16.815 -29.162 1.00 91.62 104 ILE A CA 1
ATOM 844 C C . ILE A 1 104 ? 3.795 -16.777 -28.831 1.00 91.62 104 ILE A C 1
ATOM 846 O O . ILE A 1 104 ? 3.106 -15.827 -29.212 1.00 91.62 104 ILE A O 1
ATOM 850 N N . GLU A 1 105 ? 3.306 -17.785 -28.115 1.00 89.62 105 GLU A N 1
ATOM 851 C CA . GLU A 1 105 ? 1.911 -17.879 -27.687 1.00 89.62 105 GLU A CA 1
ATOM 852 C C . GLU A 1 105 ? 1.825 -18.123 -26.183 1.00 89.62 105 GLU A C 1
ATOM 854 O O . GLU A 1 105 ? 2.539 -18.948 -25.621 1.00 89.62 105 GLU A O 1
ATOM 859 N N . SER A 1 106 ? 0.946 -17.384 -25.505 1.00 85.00 106 SER A N 1
ATOM 860 C CA . SER A 1 106 ? 0.695 -17.607 -24.081 1.00 85.00 106 SER A CA 1
ATOM 861 C C . SER A 1 106 ? -0.105 -18.887 -23.875 1.00 85.00 106 SER A C 1
ATOM 863 O O . SER A 1 106 ? -1.063 -19.148 -24.597 1.00 85.00 106 SER A O 1
ATOM 865 N N . THR A 1 107 ? 0.234 -19.628 -22.828 1.00 82.31 107 THR A N 1
ATOM 866 C CA . THR A 1 107 ? -0.495 -20.826 -22.399 1.00 82.31 107 THR A CA 1
ATOM 867 C C . THR A 1 107 ? -1.302 -20.547 -21.131 1.00 82.31 107 THR A C 1
ATOM 869 O O . THR A 1 107 ? -1.050 -19.570 -20.418 1.00 82.31 107 THR A O 1
ATOM 872 N N . GLU A 1 108 ? -2.275 -21.409 -20.835 1.00 68.81 108 GLU A N 1
ATOM 873 C CA . GLU A 1 108 ? -3.101 -21.305 -19.623 1.00 68.81 108 GLU A CA 1
ATOM 874 C C . GLU A 1 108 ? -2.441 -21.896 -18.368 1.00 68.81 108 GLU A C 1
ATOM 876 O O . GLU A 1 108 ? -2.949 -21.707 -17.265 1.00 68.81 108 GLU A O 1
ATOM 881 N N . LYS A 1 109 ? -1.282 -22.559 -18.497 1.00 62.22 109 LYS A N 1
ATOM 882 C CA . LYS A 1 109 ? -0.529 -23.066 -17.341 1.00 62.22 109 LYS A CA 1
ATOM 883 C C . LYS A 1 109 ? -0.094 -21.886 -16.463 1.00 62.22 109 LYS A C 1
ATOM 885 O O . LYS A 1 109 ? 0.536 -20.948 -16.953 1.00 62.22 109 LYS A O 1
ATOM 890 N N . SER A 1 110 ? -0.419 -21.925 -15.169 1.00 61.56 110 SER A N 1
ATOM 891 C CA . SER A 1 110 ? -0.222 -20.784 -14.256 1.00 61.56 110 SER A CA 1
ATOM 892 C C . SER A 1 110 ? 0.619 -21.064 -13.014 1.00 61.56 110 SER A C 1
ATOM 894 O O . SER A 1 110 ? 0.837 -20.150 -12.214 1.00 61.56 110 SER A O 1
ATOM 896 N N . ASP A 1 111 ? 1.126 -22.278 -12.826 1.00 71.56 111 ASP A N 1
ATOM 897 C CA . ASP A 1 111 ? 1.664 -22.679 -11.523 1.00 71.56 111 ASP A CA 1
ATOM 898 C C . ASP A 1 111 ? 3.180 -22.504 -11.469 1.00 71.56 111 ASP A C 1
ATOM 900 O O . ASP A 1 111 ? 3.956 -23.449 -11.411 1.00 71.56 111 ASP A O 1
ATOM 904 N N . PHE A 1 112 ? 3.605 -21.242 -11.534 1.00 86.06 112 PHE A N 1
ATOM 905 C CA . PHE A 1 112 ? 4.945 -20.843 -11.121 1.00 86.06 112 PHE A CA 1
ATOM 906 C C . PHE A 1 112 ? 4.947 -20.535 -9.620 1.00 86.06 112 PHE A C 1
ATOM 908 O O . PHE A 1 112 ? 4.211 -19.642 -9.172 1.00 86.06 112 PHE A O 1
ATOM 915 N N . GLU A 1 113 ? 5.785 -21.259 -8.882 1.00 89.88 113 GLU A N 1
ATOM 916 C CA . GLU A 1 113 ? 6.157 -20.969 -7.500 1.00 89.88 113 GLU A CA 1
ATOM 917 C C . GLU A 1 113 ? 7.670 -20.693 -7.463 1.00 89.88 113 GLU A C 1
ATOM 919 O O . GLU A 1 113 ? 8.450 -21.561 -7.858 1.00 89.88 113 GLU A O 1
ATOM 924 N N . PRO A 1 114 ? 8.103 -19.492 -7.048 1.00 94.44 114 PRO A N 1
ATOM 925 C CA . PRO A 1 114 ? 9.497 -19.087 -7.151 1.00 94.44 114 PRO A CA 1
ATOM 926 C C . PRO A 1 114 ? 10.368 -19.750 -6.083 1.00 94.44 114 PRO A C 1
ATOM 928 O O . PRO A 1 114 ? 10.002 -19.827 -4.907 1.00 94.44 114 PRO A O 1
ATOM 931 N N . LYS A 1 115 ? 11.602 -20.097 -6.452 1.00 96.19 115 LYS A N 1
ATOM 932 C CA . LYS A 1 115 ? 12.683 -20.314 -5.493 1.00 96.19 115 LYS A CA 1
ATOM 933 C C . LYS A 1 115 ? 13.100 -18.969 -4.897 1.00 96.19 115 LYS A C 1
ATOM 935 O O . LYS A 1 115 ? 13.785 -18.171 -5.537 1.00 96.19 115 LYS A O 1
ATOM 940 N N . ILE A 1 116 ? 12.674 -18.721 -3.662 1.00 98.12 116 ILE A N 1
ATOM 941 C CA . ILE A 1 116 ? 12.962 -17.485 -2.926 1.00 98.12 116 ILE A CA 1
ATOM 942 C C . ILE A 1 116 ? 14.213 -17.668 -2.063 1.00 98.12 116 ILE A C 1
ATOM 944 O O . ILE A 1 116 ? 14.320 -18.642 -1.314 1.00 98.12 116 ILE A O 1
ATOM 948 N N . LEU A 1 117 ? 15.112 -16.687 -2.114 1.00 98.50 117 LEU A N 1
ATOM 949 C CA . LEU A 1 117 ? 16.203 -16.511 -1.159 1.00 98.50 117 LEU A CA 1
ATOM 950 C C . LEU A 1 117 ? 16.060 -15.136 -0.502 1.00 98.50 117 LEU A C 1
ATOM 952 O O . LEU A 1 117 ? 16.035 -14.116 -1.191 1.00 98.50 117 LEU A O 1
ATOM 956 N N . ALA A 1 118 ? 15.935 -15.109 0.819 1.00 98.75 118 ALA A N 1
ATOM 957 C CA . ALA A 1 118 ? 15.936 -13.884 1.603 1.00 98.75 118 ALA A CA 1
ATOM 958 C C . ALA A 1 118 ? 17.320 -13.627 2.197 1.00 98.75 118 ALA A C 1
ATOM 960 O O . ALA A 1 118 ? 18.052 -14.578 2.476 1.00 98.75 118 ALA A O 1
ATOM 961 N N . PHE A 1 119 ? 17.663 -12.358 2.384 1.00 98.69 119 PHE A N 1
ATOM 962 C CA . PHE A 1 119 ? 18.893 -11.944 3.045 1.00 98.69 119 PHE A CA 1
ATOM 963 C C . PHE A 1 119 ? 18.680 -10.644 3.828 1.00 98.69 119 PHE A C 1
ATOM 965 O O . PHE A 1 119 ? 17.739 -9.897 3.544 1.00 98.69 119 PHE A O 1
ATOM 972 N N . ASP A 1 120 ? 19.571 -10.396 4.783 1.00 98.44 120 ASP A N 1
ATOM 973 C CA . ASP A 1 120 ? 19.600 -9.206 5.634 1.00 98.44 120 ASP A CA 1
ATOM 974 C C . ASP A 1 120 ? 21.030 -8.992 6.160 1.00 98.44 120 ASP A C 1
ATOM 976 O O . ASP A 1 120 ? 21.754 -9.969 6.402 1.00 98.44 120 ASP A O 1
ATOM 980 N N . ILE A 1 121 ? 21.467 -7.738 6.313 1.00 97.62 121 ILE A N 1
ATOM 981 C CA . ILE A 1 121 ? 22.822 -7.408 6.788 1.00 97.62 121 ILE A CA 1
ATOM 982 C C . ILE A 1 121 ? 22.814 -6.660 8.120 1.00 97.62 121 ILE A C 1
ATOM 984 O O . ILE A 1 121 ? 21.985 -5.790 8.359 1.00 97.62 121 ILE A O 1
ATOM 988 N N . GLU A 1 122 ? 23.850 -6.898 8.921 1.00 94.50 122 GLU A N 1
ATOM 989 C CA . GLU A 1 122 ? 24.143 -6.105 10.116 1.00 94.50 122 GLU A CA 1
ATOM 990 C C . GLU A 1 122 ? 25.451 -5.344 9.951 1.00 94.50 122 GLU A C 1
ATOM 992 O O . GLU A 1 122 ? 26.445 -5.887 9.463 1.00 94.50 122 GLU A O 1
ATOM 997 N N . THR A 1 123 ? 25.476 -4.080 10.364 1.00 91.50 123 THR A N 1
ATOM 998 C CA . THR A 1 123 ? 26.566 -3.143 10.041 1.00 91.50 123 THR A CA 1
ATOM 999 C C . THR A 1 123 ? 26.989 -2.311 11.244 1.00 91.50 123 THR A C 1
ATOM 1001 O O . THR A 1 123 ? 26.158 -1.983 12.084 1.00 91.50 123 THR A O 1
ATOM 1004 N N . GLU A 1 124 ? 28.249 -1.869 11.278 1.00 87.44 124 GLU A N 1
ATOM 1005 C CA . GLU A 1 124 ? 28.761 -0.957 12.320 1.00 87.44 124 GLU A CA 1
ATOM 1006 C C . GLU A 1 124 ? 28.055 0.410 12.336 1.00 87.44 124 GLU A C 1
ATOM 1008 O O . GLU A 1 124 ? 27.989 1.061 13.376 1.00 87.44 124 GLU A O 1
ATOM 1013 N N . SER A 1 125 ? 27.535 0.874 11.194 1.00 82.12 125 SER A N 1
ATOM 1014 C CA . SER A 1 125 ? 26.758 2.113 11.126 1.00 82.12 125 SER A CA 1
ATOM 1015 C C . SER A 1 125 ? 25.635 2.021 10.104 1.00 82.12 125 SER A C 1
ATOM 1017 O O . SER A 1 125 ? 25.767 1.410 9.054 1.00 82.12 125 SER A O 1
ATOM 1019 N N . GLN A 1 126 ? 24.542 2.730 10.377 1.00 77.31 126 GLN A N 1
ATOM 1020 C CA . GLN A 1 126 ? 23.371 2.778 9.501 1.00 77.31 126 GLN A CA 1
ATOM 1021 C C . GLN A 1 126 ? 23.529 3.723 8.285 1.00 77.31 126 GLN A C 1
ATOM 1023 O O . GLN A 1 126 ? 22.578 3.895 7.525 1.00 77.31 126 GLN A O 1
ATOM 1028 N N . GLU A 1 127 ? 24.688 4.373 8.069 1.00 79.31 127 GLU A N 1
ATOM 1029 C CA . GLU A 1 127 ? 24.948 5.012 6.759 1.00 79.31 127 GLU A CA 1
ATOM 1030 C C . GLU A 1 127 ? 25.516 4.008 5.784 1.00 79.31 127 GLU A C 1
ATOM 1032 O O . GLU A 1 127 ? 26.610 3.487 5.988 1.00 79.31 127 GLU A O 1
ATOM 1037 N N . VAL A 1 128 ? 24.852 3.907 4.639 1.00 83.06 128 VAL A N 1
ATOM 1038 C CA . VAL A 1 128 ? 25.426 3.290 3.450 1.00 83.06 128 VAL A CA 1
ATOM 1039 C C . VAL A 1 128 ? 26.795 3.905 3.155 1.00 83.06 128 VAL A C 1
ATOM 1041 O O . VAL A 1 128 ? 26.905 5.081 2.817 1.00 83.06 128 VAL A O 1
ATOM 1044 N N . GLY A 1 129 ? 27.829 3.071 3.256 1.00 79.25 129 GLY A N 1
ATOM 1045 C CA . GLY A 1 129 ? 29.214 3.426 2.953 1.00 79.25 129 GLY A CA 1
ATOM 1046 C C . GLY A 1 129 ? 30.080 3.799 4.154 1.00 79.25 129 GLY A C 1
ATOM 1047 O O . GLY A 1 129 ? 31.301 3.770 4.008 1.00 79.25 129 GLY A O 1
ATOM 1048 N N . ASN A 1 130 ? 29.494 4.034 5.332 1.00 82.50 130 ASN A N 1
ATOM 1049 C CA . ASN A 1 130 ? 30.238 4.346 6.553 1.00 82.50 130 ASN A CA 1
ATOM 1050 C C . ASN A 1 130 ? 30.118 3.188 7.547 1.00 82.50 130 ASN A C 1
ATOM 1052 O O . ASN A 1 130 ? 29.102 3.070 8.227 1.00 82.50 130 ASN A O 1
ATOM 1056 N N . GLY A 1 131 ? 31.167 2.366 7.642 1.00 87.69 131 GLY A N 1
ATOM 1057 C CA . GLY A 1 131 ? 31.255 1.203 8.535 1.00 87.69 131 GLY A CA 1
ATOM 1058 C C . GLY A 1 131 ? 31.393 -0.125 7.783 1.00 87.69 131 GLY A C 1
ATOM 1059 O O . GLY A 1 131 ? 31.159 -0.202 6.569 1.00 87.69 131 GLY A O 1
ATOM 1060 N N . LYS A 1 132 ? 31.778 -1.180 8.500 1.00 94.38 132 LYS A N 1
ATOM 1061 C CA . LYS A 1 132 ? 31.894 -2.545 7.967 1.00 94.38 132 LYS A CA 1
ATOM 1062 C C . LYS A 1 132 ? 30.591 -3.330 8.120 1.00 94.38 132 LYS A C 1
ATOM 1064 O O . LYS A 1 132 ? 29.800 -3.066 9.027 1.00 94.38 132 LYS A O 1
ATOM 1069 N N . ILE A 1 133 ? 30.386 -4.307 7.240 1.00 97.00 133 ILE A N 1
ATOM 1070 C CA . ILE A 1 133 ? 29.345 -5.326 7.400 1.00 97.00 133 ILE A CA 1
ATOM 1071 C C . ILE A 1 133 ? 29.865 -6.358 8.402 1.00 97.00 133 ILE A C 1
ATOM 1073 O O . ILE A 1 133 ? 30.969 -6.876 8.240 1.00 97.00 133 ILE A O 1
ATOM 1077 N N . LEU A 1 134 ? 29.100 -6.620 9.455 1.00 96.25 134 LEU A N 1
ATOM 1078 C CA . LEU A 1 134 ? 29.452 -7.519 10.554 1.00 96.25 134 LEU A CA 1
ATOM 1079 C C . LEU A 1 134 ? 28.898 -8.928 10.317 1.00 96.25 134 LEU A C 1
ATOM 1081 O O . LEU A 1 134 ? 29.608 -9.915 10.536 1.00 96.25 134 LEU A O 1
ATOM 1085 N N . LEU A 1 135 ? 27.634 -9.007 9.892 1.00 98.25 135 LEU A N 1
ATOM 1086 C CA . LEU A 1 135 ? 26.936 -10.251 9.585 1.00 98.25 135 LEU A CA 1
ATOM 1087 C C . LEU A 1 135 ? 26.145 -10.117 8.280 1.00 98.25 135 LEU A C 1
ATOM 1089 O O . LEU A 1 135 ? 25.650 -9.038 7.948 1.00 98.25 135 LEU A O 1
ATOM 1093 N N . ILE A 1 136 ? 26.013 -11.230 7.561 1.00 98.75 136 ILE A N 1
ATOM 1094 C CA . ILE A 1 136 ? 25.078 -11.382 6.443 1.00 98.75 136 ILE A CA 1
ATOM 1095 C C . ILE A 1 136 ? 24.277 -12.657 6.678 1.00 98.75 136 ILE A C 1
ATOM 1097 O O . ILE A 1 136 ? 24.836 -13.755 6.628 1.00 98.75 136 ILE A O 1
ATOM 1101 N N . SER A 1 137 ? 22.975 -12.537 6.902 1.00 98.75 137 SER A N 1
ATOM 1102 C CA . SER A 1 137 ? 22.088 -13.690 6.998 1.00 98.75 137 SER A CA 1
ATOM 1103 C C . SER A 1 137 ? 21.463 -14.020 5.653 1.00 98.75 137 SER A C 1
ATOM 1105 O O . SER A 1 137 ? 21.264 -13.162 4.794 1.00 98.75 137 SER A O 1
ATOM 1107 N N . ILE A 1 138 ? 21.177 -15.304 5.460 1.00 98.75 138 ILE A N 1
ATOM 1108 C CA . ILE A 1 138 ? 20.575 -15.854 4.253 1.00 98.75 138 ILE A CA 1
ATOM 1109 C C . ILE A 1 138 ? 19.575 -16.928 4.676 1.00 98.75 138 ILE A C 1
ATOM 1111 O O . ILE A 1 138 ? 19.918 -17.837 5.437 1.00 98.75 138 ILE A O 1
ATOM 1115 N N . TYR A 1 139 ? 18.350 -16.861 4.159 1.00 98.69 139 TYR A N 1
ATOM 1116 C CA . TYR A 1 139 ? 17.291 -17.811 4.487 1.00 98.69 139 TYR A CA 1
ATOM 1117 C C . TYR A 1 139 ? 16.459 -18.224 3.267 1.00 98.69 139 TYR A C 1
ATOM 1119 O O . TYR A 1 139 ? 16.072 -17.411 2.432 1.00 98.69 139 TYR A O 1
ATOM 1127 N N . SER A 1 140 ? 16.133 -19.509 3.191 1.00 97.69 140 SER A N 1
ATOM 1128 C CA . SER A 1 140 ? 15.094 -20.092 2.338 1.00 97.69 140 SER A CA 1
ATOM 1129 C C . SER A 1 140 ? 14.494 -21.320 3.040 1.00 97.69 140 SER A C 1
ATOM 1131 O O . SER A 1 140 ? 14.968 -21.712 4.107 1.00 97.69 140 SER A O 1
ATOM 1133 N N . LYS A 1 141 ? 13.490 -21.976 2.437 1.00 93.44 141 LYS A N 1
ATOM 1134 C CA . LYS A 1 141 ? 12.793 -23.140 3.028 1.00 93.44 141 LYS A CA 1
ATOM 1135 C C . LYS A 1 141 ? 13.733 -24.197 3.624 1.00 93.44 141 LYS A C 1
ATOM 1137 O O . LYS A 1 141 ? 13.489 -24.677 4.724 1.00 93.44 141 LYS A O 1
ATOM 1142 N N . ASN A 1 142 ? 14.789 -24.545 2.884 1.00 93.31 142 ASN A N 1
ATOM 1143 C CA . ASN A 1 142 ? 15.687 -25.663 3.191 1.00 93.31 142 ASN A CA 1
ATOM 1144 C C . ASN A 1 142 ? 17.154 -25.223 3.328 1.00 93.31 142 ASN A C 1
ATOM 1146 O O . ASN A 1 142 ? 18.056 -26.053 3.292 1.00 93.31 142 ASN A O 1
ATOM 1150 N N . PHE A 1 143 ? 17.414 -23.920 3.438 1.00 97.31 143 PHE A N 1
ATOM 1151 C CA . PHE A 1 143 ? 18.769 -23.385 3.553 1.00 97.31 143 PHE A CA 1
ATOM 1152 C C . PHE A 1 143 ? 18.768 -22.181 4.484 1.00 97.31 143 PHE A C 1
ATOM 1154 O O . PHE A 1 143 ? 17.967 -21.265 4.316 1.00 97.31 143 PHE A O 1
ATOM 1161 N N . ARG A 1 144 ? 19.684 -22.177 5.448 1.00 97.81 144 ARG A N 1
ATOM 1162 C CA . ARG A 1 144 ? 19.902 -21.062 6.365 1.00 97.81 144 ARG A CA 1
ATOM 1163 C C . ARG A 1 144 ? 21.392 -20.913 6.625 1.00 97.81 144 ARG A C 1
ATOM 1165 O O . ARG A 1 144 ? 22.041 -21.907 6.949 1.00 97.81 144 ARG A O 1
ATOM 1172 N N . LYS A 1 145 ? 21.914 -19.699 6.494 1.00 98.38 145 LYS A N 1
ATOM 1173 C CA . LYS A 1 145 ? 23.288 -19.364 6.868 1.00 98.38 145 LYS A CA 1
ATOM 1174 C C . LYS A 1 145 ? 23.375 -17.956 7.440 1.00 98.38 145 LYS A C 1
ATOM 1176 O O . LYS A 1 145 ? 22.588 -17.089 7.079 1.00 98.38 145 LYS A O 1
ATOM 1181 N N . VAL A 1 146 ? 24.356 -17.744 8.301 1.00 98.75 146 VAL A N 1
ATOM 1182 C CA . VAL A 1 146 ? 24.830 -16.444 8.762 1.00 98.75 146 VAL A CA 1
ATOM 1183 C C . VAL A 1 146 ? 26.324 -16.417 8.514 1.00 98.75 146 VAL A C 1
ATOM 1185 O O . VAL A 1 146 ? 27.049 -17.268 9.015 1.00 98.75 146 VAL A O 1
ATOM 1188 N N . LEU A 1 147 ? 26.778 -15.466 7.717 1.00 98.75 147 LEU A N 1
ATOM 1189 C CA . LEU A 1 147 ? 28.186 -15.274 7.412 1.00 98.75 147 LEU A CA 1
ATOM 1190 C C . LEU A 1 147 ? 28.722 -14.178 8.327 1.00 98.75 147 LEU A C 1
ATOM 1192 O O . LEU A 1 147 ? 28.065 -13.150 8.491 1.00 98.75 147 LEU A O 1
ATOM 1196 N N . THR A 1 148 ? 29.896 -14.376 8.915 1.00 98.38 148 THR A N 1
ATOM 1197 C CA . THR A 1 148 ? 30.545 -13.367 9.763 1.00 98.38 148 THR A CA 1
ATOM 1198 C C . THR A 1 148 ? 32.063 -13.486 9.694 1.00 98.38 148 THR A C 1
ATOM 1200 O O . THR A 1 148 ? 32.595 -14.537 9.374 1.00 98.38 148 THR A O 1
ATOM 1203 N N . TRP A 1 149 ? 32.783 -12.419 10.022 1.00 97.00 149 TRP A N 1
ATOM 1204 C CA . TRP A 1 149 ? 34.240 -12.436 10.228 1.00 97.00 149 TRP A CA 1
ATOM 1205 C C . TRP A 1 149 ? 34.621 -11.989 11.648 1.00 97.00 149 TRP A C 1
ATOM 1207 O O . TRP A 1 149 ? 35.771 -11.668 11.932 1.00 97.00 149 TRP A O 1
ATOM 1217 N N . LYS A 1 150 ? 33.630 -11.901 12.548 1.00 95.44 150 LYS A N 1
ATOM 1218 C CA . LYS A 1 150 ? 33.793 -11.322 13.889 1.00 95.44 150 LYS A CA 1
ATOM 1219 C C . LYS A 1 150 ? 34.084 -12.350 14.975 1.00 95.44 150 LYS A C 1
ATOM 1221 O O . LYS A 1 150 ? 34.735 -12.003 15.954 1.00 95.44 150 LYS A O 1
ATOM 1226 N N . PHE A 1 151 ? 33.609 -13.583 14.819 1.00 94.81 151 PHE A N 1
ATOM 1227 C CA . PHE A 1 151 ? 33.764 -14.646 15.811 1.00 94.81 151 PHE A CA 1
ATOM 1228 C C . PHE A 1 151 ? 33.691 -16.029 15.155 1.00 94.81 151 PHE A C 1
ATOM 1230 O O . PHE A 1 151 ? 33.169 -16.163 14.047 1.00 94.81 151 PHE A O 1
ATOM 1237 N N . LYS A 1 152 ? 34.202 -17.057 15.845 1.00 94.81 152 LYS A N 1
ATOM 1238 C CA . LYS A 1 152 ? 34.106 -18.468 15.438 1.00 94.81 152 LYS A CA 1
ATOM 1239 C C . LYS A 1 152 ? 32.936 -19.136 16.146 1.00 94.81 152 LYS A C 1
ATOM 1241 O O . LYS A 1 152 ? 32.988 -19.309 17.357 1.00 94.81 152 LYS A O 1
ATOM 1246 N N . SER A 1 153 ? 31.893 -19.506 15.413 1.00 93.31 153 SER A N 1
ATOM 1247 C CA . SER A 1 153 ? 30.693 -20.127 15.987 1.00 93.31 153 SER A CA 1
ATOM 1248 C C . SER A 1 153 ? 30.774 -21.655 16.010 1.00 93.31 153 SER A C 1
ATOM 1250 O O . SER A 1 153 ? 31.407 -22.264 15.150 1.00 93.31 153 SER A O 1
ATOM 1252 N N . LYS A 1 154 ? 30.083 -22.286 16.971 1.00 91.75 154 LYS A N 1
ATOM 1253 C CA . LYS A 1 154 ? 29.828 -23.740 16.972 1.00 91.75 154 LYS A CA 1
ATOM 1254 C C . LYS A 1 154 ? 28.511 -24.106 16.277 1.00 91.75 154 LYS A C 1
ATOM 1256 O O . LYS A 1 154 ? 28.233 -25.286 16.067 1.00 91.75 154 LYS A O 1
ATOM 1261 N N . LYS A 1 155 ? 27.663 -23.124 15.952 1.00 94.25 155 LYS A N 1
ATOM 1262 C CA . LYS A 1 155 ? 26.360 -23.368 15.331 1.00 94.25 155 LYS A CA 1
ATOM 1263 C C . LYS A 1 155 ? 26.548 -23.658 13.849 1.00 94.25 155 LYS A C 1
ATOM 1265 O O . LYS A 1 155 ? 27.120 -22.861 13.121 1.00 94.25 155 LYS A O 1
ATOM 1270 N N . SER A 1 156 ? 25.969 -24.759 13.379 1.00 95.19 156 SER A N 1
ATOM 1271 C CA . SER A 1 156 ? 26.110 -25.219 11.988 1.00 95.19 156 SER A CA 1
ATOM 1272 C C . SER A 1 156 ? 25.579 -24.248 10.929 1.00 95.19 156 SER A C 1
ATOM 1274 O O . SER A 1 156 ? 25.935 -24.360 9.759 1.00 95.19 156 SER A O 1
ATOM 1276 N N . PHE A 1 157 ? 24.714 -23.305 11.314 1.00 96.81 157 PHE A N 1
ATOM 1277 C CA . PHE A 1 157 ? 24.211 -22.271 10.412 1.00 96.81 157 PHE A CA 1
ATOM 1278 C C . PHE A 1 157 ? 25.089 -21.014 10.381 1.00 96.81 157 PHE A C 1
ATOM 1280 O O . PHE A 1 157 ? 24.773 -20.113 9.614 1.00 96.81 157 PHE A O 1
ATOM 1287 N N . VAL A 1 158 ? 26.147 -20.913 11.186 1.00 98.25 158 VAL A N 1
ATOM 1288 C CA . VAL A 1 158 ? 27.063 -19.767 11.175 1.00 98.25 158 VAL A CA 1
ATOM 1289 C C . VAL A 1 158 ? 28.372 -20.181 10.512 1.00 98.25 158 VAL A C 1
ATOM 1291 O O . VAL A 1 158 ? 28.958 -21.202 10.858 1.00 98.25 158 VAL A O 1
ATOM 1294 N N . GLU A 1 159 ? 28.831 -19.384 9.555 1.00 98.19 159 GLU A N 1
ATOM 1295 C CA . GLU A 1 159 ? 30.092 -19.587 8.849 1.00 98.19 159 GLU A CA 1
ATOM 1296 C C . GLU A 1 159 ? 31.006 -18.384 9.074 1.00 98.19 159 GLU A C 1
ATOM 1298 O O . GLU A 1 159 ? 30.632 -17.236 8.812 1.00 98.19 159 GLU A O 1
ATOM 1303 N N . SER A 1 160 ? 32.199 -18.669 9.589 1.00 97.69 160 SER A N 1
ATOM 1304 C CA . SER A 1 160 ? 33.184 -17.669 9.982 1.00 97.69 160 SER A CA 1
ATOM 1305 C C . SER A 1 160 ? 34.280 -17.539 8.927 1.00 97.69 160 SER A C 1
ATOM 1307 O O . SER A 1 160 ? 34.819 -18.542 8.467 1.00 97.69 160 SER A O 1
ATOM 1309 N N . PHE A 1 161 ? 34.630 -16.304 8.585 1.00 98.00 161 PHE A N 1
ATOM 1310 C CA . PHE A 1 161 ? 35.654 -15.945 7.603 1.00 98.00 161 PHE A CA 1
ATOM 1311 C C . PHE A 1 161 ? 36.768 -15.127 8.258 1.00 98.00 161 PHE A C 1
ATOM 1313 O O . PHE A 1 161 ? 36.554 -14.516 9.305 1.00 98.00 161 PHE A O 1
ATOM 1320 N N . GLU A 1 162 ? 37.935 -15.044 7.620 1.00 97.25 162 GLU A N 1
ATOM 1321 C CA . GLU A 1 162 ? 39.073 -14.291 8.165 1.00 97.25 162 GLU A CA 1
ATOM 1322 C C . GLU A 1 162 ? 38.915 -12.775 7.951 1.00 97.25 162 GLU A C 1
ATOM 1324 O O . GLU A 1 162 ? 39.558 -11.957 8.610 1.00 97.25 162 GLU A O 1
ATOM 1329 N N . SER A 1 163 ? 38.042 -12.357 7.025 1.00 97.94 163 SER A N 1
ATOM 1330 C CA . SER A 1 163 ? 37.823 -10.939 6.733 1.00 97.94 163 SER A CA 1
ATOM 1331 C C . SER A 1 163 ? 36.439 -10.615 6.167 1.00 97.94 163 SER A C 1
ATOM 1333 O O . SER A 1 163 ? 35.766 -11.449 5.558 1.00 97.94 163 SER A O 1
ATOM 1335 N N . GLU A 1 164 ? 36.049 -9.337 6.266 1.00 97.69 164 GLU A N 1
ATOM 1336 C CA . GLU A 1 164 ? 34.857 -8.789 5.595 1.00 97.69 164 GLU A CA 1
ATOM 1337 C C . GLU A 1 164 ? 34.885 -9.060 4.080 1.00 97.69 164 GLU A C 1
ATOM 1339 O O . GLU A 1 164 ? 33.856 -9.331 3.464 1.00 97.69 164 GLU A O 1
ATOM 1344 N N . LYS A 1 165 ? 36.083 -9.021 3.479 1.00 98.19 165 LYS A N 1
ATOM 1345 C CA . LYS A 1 165 ? 36.315 -9.277 2.053 1.00 98.19 165 LYS A CA 1
ATOM 1346 C C . LYS A 1 165 ? 35.859 -10.681 1.656 1.00 98.19 165 LYS A C 1
ATOM 1348 O O . LYS A 1 165 ? 35.138 -10.837 0.670 1.00 98.19 165 LYS A O 1
ATOM 1353 N N . GLU A 1 166 ? 36.284 -11.680 2.420 1.00 98.19 166 GLU A N 1
ATOM 1354 C CA . GLU A 1 166 ? 35.931 -13.082 2.200 1.00 98.19 166 GLU A CA 1
ATOM 1355 C C . GLU A 1 166 ? 34.450 -13.333 2.456 1.00 98.19 166 GLU A C 1
ATOM 1357 O O . GLU A 1 166 ? 33.801 -13.962 1.628 1.00 98.19 166 GLU A O 1
ATOM 1362 N N . MET A 1 167 ? 33.893 -12.753 3.522 1.00 98.38 167 MET A N 1
ATOM 1363 C CA . MET A 1 167 ? 32.467 -12.852 3.836 1.00 98.38 167 MET A CA 1
ATOM 1364 C C . MET A 1 167 ? 31.580 -12.289 2.709 1.00 98.38 167 MET A C 1
ATOM 1366 O O . MET A 1 167 ? 30.625 -12.938 2.282 1.00 98.38 167 MET A O 1
ATOM 1370 N N . VAL A 1 168 ? 31.896 -11.097 2.180 1.00 98.12 168 VAL A N 1
ATOM 1371 C CA . VAL A 1 168 ? 31.139 -10.483 1.069 1.00 98.12 168 VAL A CA 1
ATOM 1372 C C . VAL A 1 168 ? 31.275 -11.304 -0.217 1.00 98.12 168 VAL A C 1
ATOM 1374 O O . VAL A 1 168 ? 30.295 -11.470 -0.948 1.00 98.12 168 VAL A O 1
ATOM 1377 N N . LYS A 1 169 ? 32.466 -11.855 -0.491 1.00 97.56 169 LYS A N 1
ATOM 1378 C CA . LYS A 1 169 ? 32.669 -12.776 -1.617 1.00 97.56 169 LYS A CA 1
ATOM 1379 C C . LYS A 1 169 ? 31.831 -14.047 -1.444 1.00 97.56 169 LYS A C 1
ATOM 1381 O O . LYS A 1 169 ? 31.130 -14.434 -2.373 1.00 97.56 169 LYS A O 1
ATOM 1386 N N . ALA A 1 170 ? 31.851 -14.651 -0.258 1.00 98.12 170 ALA A N 1
ATOM 1387 C CA . ALA A 1 170 ? 31.096 -15.859 0.052 1.00 98.12 170 ALA A CA 1
ATOM 1388 C C . ALA A 1 170 ? 29.585 -15.644 -0.083 1.00 98.12 170 ALA A C 1
ATOM 1390 O O . ALA A 1 170 ? 28.903 -16.489 -0.653 1.00 98.12 170 ALA A O 1
ATOM 1391 N N . PHE A 1 171 ? 29.059 -14.489 0.341 1.00 98.19 171 PHE A N 1
ATOM 1392 C CA . PHE A 1 171 ? 27.664 -14.122 0.080 1.00 98.19 171 PHE A CA 1
ATOM 1393 C C . PHE A 1 171 ? 27.347 -14.132 -1.421 1.00 98.19 171 PHE A C 1
ATOM 1395 O O . PHE A 1 171 ? 26.376 -14.758 -1.847 1.00 98.19 171 PHE A O 1
ATOM 1402 N N . SER A 1 172 ? 28.187 -13.479 -2.230 1.00 96.56 172 SER A N 1
ATOM 1403 C CA . SER A 1 172 ? 28.034 -13.449 -3.688 1.00 96.56 172 SER A CA 1
ATOM 1404 C C . SER A 1 172 ? 28.026 -14.856 -4.298 1.00 96.56 172 SER A C 1
ATOM 1406 O O . SER A 1 172 ? 27.176 -15.162 -5.139 1.00 96.56 172 SER A O 1
ATOM 1408 N N . ASP A 1 173 ? 28.947 -15.711 -3.851 1.00 95.75 173 ASP A N 1
ATOM 1409 C CA . ASP A 1 173 ? 29.094 -17.087 -4.324 1.00 95.75 173 ASP A CA 1
ATOM 1410 C C . ASP A 1 173 ? 27.884 -17.945 -3.912 1.00 95.75 173 ASP A C 1
ATOM 1412 O O . ASP A 1 173 ? 27.336 -18.674 -4.741 1.00 95.75 173 ASP A O 1
ATOM 1416 N N . ILE A 1 174 ? 27.396 -17.799 -2.674 1.00 97.12 174 ILE A N 1
ATOM 1417 C CA . ILE A 1 174 ? 26.213 -18.509 -2.170 1.00 97.12 174 ILE A CA 1
ATOM 1418 C C . ILE A 1 174 ? 24.971 -18.132 -2.974 1.00 97.12 174 ILE A C 1
ATOM 1420 O O . ILE A 1 174 ? 24.234 -19.027 -3.383 1.00 97.12 174 ILE A O 1
ATOM 1424 N N . VAL A 1 175 ? 24.723 -16.847 -3.248 1.00 96.50 175 VAL A N 1
ATOM 1425 C CA . VAL A 1 175 ? 23.556 -16.444 -4.056 1.00 96.50 175 VAL A CA 1
ATOM 1426 C C . VAL A 1 175 ? 23.629 -17.070 -5.455 1.00 96.50 175 VAL A C 1
ATOM 1428 O O . VAL A 1 175 ? 22.641 -17.641 -5.924 1.00 96.50 175 VAL A O 1
ATOM 1431 N N . CYS A 1 176 ? 24.805 -17.052 -6.092 1.00 92.88 176 CYS A N 1
ATOM 1432 C CA . CYS A 1 176 ? 25.016 -17.703 -7.387 1.00 92.88 176 CYS A CA 1
ATOM 1433 C C . CYS A 1 176 ? 24.811 -19.226 -7.331 1.00 92.88 176 CYS A C 1
ATOM 1435 O O . CYS A 1 176 ? 24.224 -19.793 -8.251 1.00 92.88 176 CYS A O 1
ATOM 1437 N N . GLN A 1 177 ? 25.265 -19.892 -6.267 1.00 93.75 177 GLN A N 1
ATOM 1438 C CA . GLN A 1 177 ? 25.113 -21.338 -6.083 1.00 93.75 177 GLN A CA 1
ATOM 1439 C C . GLN A 1 177 ? 23.656 -21.728 -5.813 1.00 93.75 177 GLN A C 1
ATOM 1441 O O . GLN A 1 177 ? 23.169 -22.728 -6.341 1.00 93.75 177 GLN A O 1
ATOM 1446 N N . GLN A 1 178 ? 22.942 -20.925 -5.022 1.00 95.50 178 GLN A N 1
ATOM 1447 C CA . GLN A 1 178 ? 21.535 -21.154 -4.718 1.00 95.50 178 GLN A CA 1
ATOM 1448 C C . GLN A 1 178 ? 20.634 -20.921 -5.932 1.00 95.50 178 GLN A C 1
ATOM 1450 O O . GLN A 1 178 ? 19.550 -21.497 -5.961 1.00 95.50 178 GLN A O 1
ATOM 1455 N N . LYS A 1 179 ? 21.050 -20.134 -6.936 1.00 93.75 179 LYS A N 1
ATOM 1456 C CA . LYS A 1 179 ? 20.269 -19.852 -8.158 1.00 93.75 179 LYS A CA 1
ATOM 1457 C C . LYS A 1 179 ? 18.787 -19.533 -7.856 1.00 93.75 179 LYS A C 1
ATOM 1459 O O . LYS A 1 179 ? 17.909 -20.250 -8.338 1.00 93.75 179 LYS A O 1
ATOM 1464 N N . PRO A 1 180 ? 18.481 -18.548 -6.991 1.00 96.56 180 PRO A N 1
ATOM 1465 C CA . PRO A 1 180 ? 17.092 -18.202 -6.712 1.00 96.56 180 PRO A CA 1
ATOM 1466 C C . PRO A 1 180 ? 16.418 -17.586 -7.942 1.00 96.56 180 PRO A C 1
ATOM 1468 O O . PRO A 1 180 ? 17.078 -16.941 -8.752 1.00 96.56 180 PRO A O 1
ATOM 1471 N N . ASP A 1 181 ? 15.097 -17.716 -8.039 1.00 96.19 181 ASP A N 1
ATOM 1472 C CA . ASP A 1 181 ? 14.290 -16.934 -8.985 1.00 96.19 181 ASP A CA 1
ATOM 1473 C C . ASP A 1 181 ? 14.085 -15.505 -8.466 1.00 96.19 181 ASP A C 1
ATOM 1475 O O . ASP A 1 181 ? 14.006 -14.539 -9.233 1.00 96.19 181 ASP A O 1
ATOM 1479 N N . ILE A 1 182 ? 13.985 -15.380 -7.137 1.00 97.94 182 ILE A N 1
ATOM 1480 C CA . ILE A 1 182 ? 13.760 -14.122 -6.434 1.00 97.94 182 ILE A CA 1
ATOM 1481 C C . ILE A 1 182 ? 14.752 -13.987 -5.283 1.00 97.94 182 ILE A C 1
ATOM 1483 O O . ILE A 1 182 ? 14.791 -14.826 -4.382 1.00 97.94 182 ILE A O 1
ATOM 1487 N N . LEU A 1 183 ? 15.489 -12.876 -5.279 1.00 98.38 183 LEU A N 1
ATOM 1488 C CA . LEU A 1 183 ? 16.199 -12.398 -4.095 1.00 98.38 183 LEU A CA 1
ATOM 1489 C C . LEU A 1 183 ? 15.326 -11.368 -3.379 1.00 98.38 183 LEU A C 1
ATOM 1491 O O . LEU A 1 183 ? 14.802 -10.451 -4.020 1.00 98.38 183 LEU A O 1
ATOM 1495 N N . THR A 1 184 ? 15.168 -11.495 -2.067 1.00 98.44 184 THR A N 1
ATOM 1496 C CA . THR A 1 184 ? 14.329 -10.586 -1.281 1.00 98.44 184 THR A CA 1
ATOM 1497 C C . THR A 1 184 ? 14.984 -10.138 0.016 1.00 98.44 184 THR A C 1
ATOM 1499 O O . THR A 1 184 ? 15.852 -10.814 0.554 1.00 98.44 184 THR A O 1
ATOM 1502 N N . GLY A 1 185 ? 14.541 -8.991 0.508 1.00 97.56 185 GLY A N 1
ATOM 1503 C CA . GLY A 1 185 ? 14.842 -8.454 1.826 1.00 97.56 185 GLY A CA 1
ATOM 1504 C C . GLY A 1 185 ? 13.746 -7.465 2.221 1.00 97.56 185 GLY A C 1
ATOM 1505 O O . GLY A 1 185 ? 12.773 -7.263 1.475 1.00 97.56 185 GLY A O 1
ATOM 1506 N N . TYR A 1 186 ? 13.893 -6.841 3.385 1.00 95.94 186 TYR A N 1
ATOM 1507 C CA . TYR A 1 186 ? 12.954 -5.841 3.881 1.00 95.94 186 TYR A CA 1
ATOM 1508 C C . TYR A 1 186 ? 13.630 -4.470 3.932 1.00 95.94 186 TYR A C 1
ATOM 1510 O O . TYR A 1 186 ? 14.463 -4.232 4.790 1.00 95.94 186 TYR A O 1
ATOM 1518 N N . PHE A 1 187 ? 13.257 -3.561 3.021 1.00 93.31 187 PHE A N 1
ATOM 1519 C CA . PHE A 1 187 ? 13.949 -2.281 2.783 1.00 93.31 187 PHE A CA 1
ATOM 1520 C C . PHE A 1 187 ? 15.344 -2.414 2.125 1.00 93.31 187 PHE A C 1
ATOM 1522 O O . PHE A 1 187 ? 16.139 -1.470 2.081 1.00 93.31 187 PHE A O 1
ATOM 1529 N N . SER A 1 188 ? 15.589 -3.550 1.473 1.00 95.19 188 SER A N 1
ATOM 1530 C CA . SER A 1 188 ? 16.843 -3.888 0.789 1.00 95.19 188 SER A CA 1
ATOM 1531 C C . SER A 1 188 ? 17.189 -3.010 -0.419 1.00 95.19 188 SER A C 1
ATOM 1533 O O . SER A 1 188 ? 18.357 -2.929 -0.806 1.00 95.19 188 SER A O 1
ATOM 1535 N N . ASP A 1 189 ? 16.219 -2.306 -1.023 1.00 92.50 189 ASP A N 1
ATOM 1536 C CA . ASP A 1 189 ? 16.520 -1.303 -2.056 1.00 92.50 189 ASP A CA 1
ATOM 1537 C C . ASP A 1 189 ? 17.180 -0.042 -1.472 1.00 92.50 189 ASP A C 1
ATOM 1539 O O . ASP A 1 189 ? 17.903 0.657 -2.187 1.00 92.50 189 ASP A O 1
ATOM 1543 N N . GLY A 1 190 ? 16.862 0.290 -0.217 1.00 88.75 190 GLY A N 1
ATOM 1544 C CA . GLY A 1 190 ? 17.287 1.519 0.451 1.00 88.75 190 GLY A CA 1
ATOM 1545 C C . GLY A 1 190 ? 18.522 1.356 1.331 1.00 88.75 190 GLY A C 1
ATOM 1546 O O . GLY A 1 190 ? 19.224 2.344 1.544 1.00 88.75 190 GLY A O 1
ATOM 1547 N N . PHE A 1 191 ? 18.792 0.137 1.805 1.00 90.19 191 PHE A N 1
ATOM 1548 C CA . PHE A 1 191 ? 19.861 -0.137 2.761 1.00 90.19 191 PHE A CA 1
ATOM 1549 C C . PHE A 1 191 ? 20.809 -1.244 2.286 1.00 90.19 191 PHE A C 1
ATOM 1551 O O . PHE A 1 191 ? 21.907 -0.932 1.822 1.00 90.19 191 PHE A O 1
ATOM 1558 N N . ASP A 1 192 ? 20.380 -2.507 2.318 1.00 95.62 192 ASP A N 1
ATOM 1559 C CA . ASP A 1 192 ? 21.259 -3.676 2.204 1.00 95.62 192 ASP A CA 1
ATOM 1560 C C . ASP A 1 192 ? 22.064 -3.717 0.903 1.00 95.62 192 ASP A C 1
ATOM 1562 O O . ASP A 1 192 ? 23.293 -3.802 0.917 1.00 95.62 192 ASP A O 1
ATOM 1566 N N . ILE A 1 193 ? 21.393 -3.616 -0.251 1.00 96.12 193 ILE A N 1
ATOM 1567 C CA . ILE A 1 193 ? 22.078 -3.690 -1.548 1.00 96.12 193 ILE A CA 1
ATOM 1568 C C . ILE A 1 193 ? 22.985 -2.473 -1.773 1.00 96.12 193 ILE A C 1
ATOM 1570 O O . ILE A 1 193 ? 24.139 -2.673 -2.165 1.00 96.12 193 ILE A O 1
ATOM 1574 N N . PRO A 1 194 ? 22.541 -1.219 -1.539 1.00 94.25 194 PRO A N 1
ATOM 1575 C CA . PRO A 1 194 ? 23.443 -0.071 -1.559 1.00 94.25 194 PRO A CA 1
ATOM 1576 C C . PRO A 1 194 ? 24.687 -0.254 -0.674 1.00 94.25 194 PRO A C 1
ATOM 1578 O O . PRO A 1 194 ? 25.795 0.065 -1.117 1.00 94.25 194 PRO A O 1
ATOM 1581 N N . TYR A 1 195 ? 24.525 -0.804 0.533 1.00 95.06 195 TYR A N 1
ATOM 1582 C CA . TYR A 1 195 ? 25.626 -1.048 1.464 1.00 95.06 195 TYR A CA 1
ATOM 1583 C C . TYR A 1 195 ? 26.589 -2.113 0.934 1.00 95.06 195 TYR A C 1
ATOM 1585 O O . TYR A 1 195 ? 27.793 -1.869 0.880 1.00 95.06 195 TYR A O 1
ATOM 1593 N N . LEU A 1 196 ? 26.070 -3.246 0.452 1.00 97.00 196 LEU A N 1
ATOM 1594 C CA . LEU A 1 196 ? 26.857 -4.313 -0.171 1.00 97.00 196 LEU A CA 1
ATOM 1595 C C . LEU A 1 196 ? 27.640 -3.809 -1.388 1.00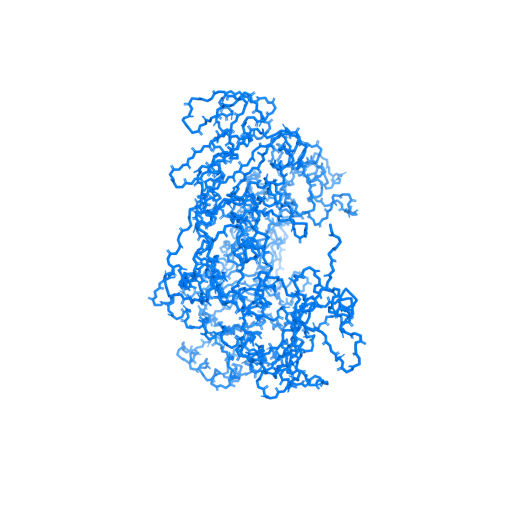 97.00 196 LEU A C 1
ATOM 1597 O O . LEU A 1 196 ? 28.821 -4.119 -1.524 1.00 97.00 196 LEU A O 1
ATOM 1601 N N . ILE A 1 197 ? 27.032 -2.985 -2.252 1.00 96.06 197 ILE A N 1
ATOM 1602 C CA . ILE A 1 197 ? 27.734 -2.358 -3.386 1.00 96.06 197 ILE A CA 1
ATOM 1603 C C . ILE A 1 197 ? 28.876 -1.468 -2.883 1.00 96.06 197 ILE A C 1
ATOM 1605 O O . ILE A 1 197 ? 29.968 -1.486 -3.455 1.00 96.06 197 ILE A O 1
ATOM 1609 N N . SER A 1 198 ? 28.631 -0.669 -1.842 1.00 95.38 198 SER A N 1
ATOM 1610 C CA . SER A 1 198 ? 29.648 0.217 -1.271 1.00 95.38 198 SER A CA 1
ATOM 1611 C C . SER A 1 198 ? 30.801 -0.572 -0.644 1.00 95.38 198 SER A C 1
ATOM 1613 O O . SER A 1 198 ? 31.967 -0.282 -0.919 1.00 95.38 198 SER A O 1
ATOM 1615 N N . ALA A 1 199 ? 30.489 -1.609 0.138 1.00 96.25 199 ALA A N 1
ATOM 1616 C CA . ALA A 1 199 ? 31.468 -2.498 0.754 1.00 96.25 199 ALA A CA 1
ATOM 1617 C C . ALA A 1 199 ? 32.292 -3.242 -0.306 1.00 96.25 199 ALA A C 1
ATOM 1619 O O . ALA A 1 199 ? 33.518 -3.205 -0.264 1.00 96.25 199 ALA A O 1
ATOM 1620 N N . ALA A 1 200 ? 31.647 -3.823 -1.320 1.00 96.69 200 ALA A N 1
ATOM 1621 C CA . ALA A 1 200 ? 32.319 -4.524 -2.413 1.00 96.69 200 ALA A CA 1
ATOM 1622 C C . ALA A 1 200 ? 33.308 -3.621 -3.170 1.00 96.69 200 ALA A C 1
ATOM 1624 O O . ALA A 1 200 ? 34.431 -4.036 -3.463 1.00 96.69 200 ALA A O 1
ATOM 1625 N N . LYS A 1 201 ? 32.937 -2.357 -3.423 1.00 96.00 201 LYS A N 1
ATOM 1626 C CA . LYS A 1 201 ? 33.841 -1.358 -4.018 1.00 96.00 201 LYS A CA 1
ATOM 1627 C C . LYS A 1 201 ? 35.034 -1.049 -3.116 1.00 96.00 201 LYS A C 1
ATOM 1629 O O . LYS A 1 201 ? 36.164 -1.079 -3.595 1.00 96.00 201 LYS A O 1
ATOM 1634 N N . ARG A 1 202 ? 34.796 -0.788 -1.824 1.00 96.38 202 ARG A N 1
ATOM 1635 C CA . ARG A 1 202 ? 35.852 -0.519 -0.830 1.00 96.38 202 ARG A CA 1
ATOM 1636 C C . ARG A 1 202 ? 36.831 -1.691 -0.709 1.00 96.38 202 ARG A C 1
ATOM 1638 O O . ARG A 1 202 ? 38.037 -1.480 -0.662 1.00 96.38 202 ARG A O 1
ATOM 1645 N N . LEU A 1 203 ? 36.312 -2.916 -0.695 1.00 96.81 203 LEU A N 1
ATOM 1646 C CA . LEU A 1 203 ? 37.071 -4.158 -0.518 1.00 96.81 203 LEU A CA 1
ATOM 1647 C C . LEU A 1 203 ? 37.686 -4.694 -1.821 1.00 96.81 203 LEU A C 1
ATOM 1649 O O . LEU A 1 203 ? 38.438 -5.671 -1.786 1.00 96.81 203 LEU A O 1
ATOM 1653 N N . LYS A 1 204 ? 37.369 -4.073 -2.967 1.00 96.56 204 LYS A N 1
ATOM 1654 C CA . LYS A 1 204 ? 37.761 -4.514 -4.315 1.00 96.56 204 LYS A CA 1
ATOM 1655 C C . LYS A 1 204 ? 37.366 -5.976 -4.585 1.00 96.56 204 LYS A C 1
ATOM 1657 O O . LYS A 1 204 ? 38.169 -6.765 -5.079 1.00 96.56 204 LYS A O 1
ATOM 1662 N N . VAL A 1 205 ? 36.127 -6.337 -4.242 1.00 95.25 205 VAL A N 1
ATOM 1663 C CA . VAL A 1 205 ? 35.548 -7.674 -4.464 1.00 95.25 205 VAL A CA 1
ATOM 1664 C C . VAL A 1 205 ? 34.434 -7.585 -5.504 1.00 95.25 205 VAL A C 1
ATOM 1666 O O . VAL A 1 205 ? 33.604 -6.677 -5.425 1.00 95.25 205 VAL A O 1
ATOM 1669 N N . PRO A 1 206 ? 34.371 -8.508 -6.477 1.00 91.56 206 PRO A N 1
ATOM 1670 C CA . PRO A 1 206 ? 33.220 -8.595 -7.363 1.00 91.56 206 PRO A CA 1
ATOM 1671 C C . PRO A 1 206 ? 31.971 -9.041 -6.591 1.00 91.56 206 PRO A C 1
ATOM 1673 O O . PRO A 1 206 ? 31.969 -10.093 -5.960 1.00 91.56 206 PRO A O 1
ATOM 1676 N N . LEU A 1 207 ? 30.896 -8.257 -6.678 1.00 95.19 207 LEU A N 1
ATOM 1677 C CA . LEU A 1 207 ? 29.584 -8.603 -6.129 1.00 95.19 207 LEU A CA 1
ATOM 1678 C C . LEU A 1 207 ? 28.660 -9.022 -7.274 1.00 95.19 207 LEU A C 1
ATOM 1680 O O . LEU A 1 207 ? 27.998 -8.181 -7.873 1.00 95.19 207 LEU A O 1
ATOM 1684 N N . PHE A 1 208 ? 28.636 -10.307 -7.606 1.00 92.56 208 PHE A N 1
ATOM 1685 C CA . PHE A 1 208 ? 27.769 -10.883 -8.632 1.00 92.56 208 PHE A CA 1
ATOM 1686 C C . PHE A 1 208 ? 26.634 -11.658 -7.968 1.00 92.56 208 PHE A C 1
ATOM 1688 O O . PHE A 1 208 ? 26.843 -12.732 -7.416 1.00 92.56 208 PHE A O 1
ATOM 1695 N N . LEU A 1 209 ? 25.426 -11.096 -8.004 1.00 92.94 209 LEU A N 1
ATOM 1696 C CA . LEU A 1 209 ? 24.254 -11.700 -7.358 1.00 92.94 209 LEU A CA 1
ATOM 1697 C C . LEU A 1 209 ? 23.331 -12.429 -8.336 1.00 92.94 209 LEU A C 1
ATOM 1699 O O . LEU A 1 209 ? 22.396 -13.080 -7.902 1.00 92.94 209 LEU A O 1
ATOM 1703 N N . GLY A 1 210 ? 23.547 -12.292 -9.643 1.00 87.69 210 GLY A N 1
ATOM 1704 C CA . GLY A 1 210 ? 22.707 -12.896 -10.674 1.00 87.69 210 GLY A CA 1
ATOM 1705 C C . GLY A 1 210 ? 23.512 -13.757 -11.648 1.00 87.69 210 GLY A C 1
ATOM 1706 O O . GLY A 1 210 ? 24.743 -13.740 -11.620 1.00 87.69 210 GLY A O 1
ATOM 1707 N N . PRO A 1 211 ? 22.829 -14.473 -12.560 1.00 82.25 211 PRO A N 1
ATOM 1708 C CA . PRO A 1 211 ? 23.483 -15.323 -13.559 1.00 82.25 211 PRO A CA 1
ATOM 1709 C C . PRO A 1 211 ? 24.346 -14.521 -14.545 1.00 82.25 211 PRO A C 1
ATOM 1711 O O . PRO A 1 211 ? 25.293 -15.040 -15.131 1.00 82.25 211 PRO A O 1
ATOM 1714 N N . ILE A 1 212 ? 24.042 -13.234 -14.713 1.00 85.56 212 ILE A N 1
ATOM 1715 C CA . ILE A 1 212 ? 24.860 -12.302 -15.480 1.00 85.56 212 ILE A CA 1
ATOM 1716 C C . ILE A 1 212 ? 25.901 -11.724 -14.522 1.00 85.56 212 ILE A C 1
ATOM 1718 O O . ILE A 1 212 ? 25.521 -11.060 -13.558 1.00 85.56 212 ILE A O 1
ATOM 1722 N N . LYS A 1 213 ? 27.197 -11.929 -14.809 1.00 84.56 213 LYS A N 1
ATOM 1723 C CA . LYS A 1 213 ? 28.343 -11.497 -13.974 1.00 84.56 213 LYS A CA 1
ATOM 1724 C C . LYS A 1 213 ? 28.560 -9.974 -13.955 1.00 84.56 213 LYS A C 1
ATOM 1726 O O . LYS A 1 213 ? 29.649 -9.475 -14.211 1.00 84.56 213 LYS A O 1
ATOM 1731 N N . ASN A 1 214 ? 27.506 -9.226 -13.663 1.00 88.00 214 ASN A N 1
ATOM 1732 C CA . ASN A 1 214 ? 27.496 -7.785 -13.493 1.00 88.00 214 ASN A CA 1
ATOM 1733 C C . ASN A 1 214 ? 27.093 -7.438 -12.058 1.00 88.00 214 ASN A C 1
ATOM 1735 O O . ASN A 1 214 ? 26.237 -8.115 -11.481 1.00 88.00 214 ASN A O 1
ATOM 1739 N N . PRO A 1 215 ? 27.651 -6.358 -11.492 1.00 89.44 215 PRO A N 1
ATOM 1740 C CA . PRO A 1 215 ? 27.237 -5.901 -10.180 1.00 89.44 215 PRO A CA 1
ATOM 1741 C C . PRO A 1 215 ? 25.782 -5.408 -10.185 1.00 89.44 215 PRO A C 1
ATOM 1743 O O . PRO A 1 215 ? 25.302 -4.910 -11.214 1.00 89.44 215 PRO A O 1
ATOM 1746 N N . PRO A 1 216 ? 25.081 -5.489 -9.037 1.00 93.94 216 PRO A N 1
ATOM 1747 C CA . PRO A 1 216 ? 23.797 -4.831 -8.854 1.00 93.94 216 PRO A CA 1
ATOM 1748 C C . PRO A 1 216 ? 23.869 -3.343 -9.216 1.00 93.94 216 PRO A C 1
ATOM 1750 O O . PRO A 1 216 ? 24.847 -2.648 -8.930 1.00 93.94 216 PRO A O 1
ATOM 1753 N N . GLN A 1 217 ? 22.816 -2.844 -9.855 1.00 92.56 217 GLN A N 1
ATOM 1754 C CA . GLN A 1 217 ? 22.723 -1.474 -10.343 1.00 92.56 217 GLN A CA 1
ATOM 1755 C C . GLN A 1 217 ? 21.711 -0.680 -9.527 1.00 92.56 217 GLN A C 1
ATOM 1757 O O . GLN A 1 217 ? 20.553 -1.075 -9.390 1.00 92.56 217 GLN A O 1
ATOM 1762 N N . ILE A 1 218 ? 22.132 0.486 -9.044 1.00 92.94 218 ILE A N 1
ATOM 1763 C CA . ILE A 1 218 ? 21.234 1.431 -8.388 1.00 92.94 218 ILE A CA 1
ATOM 1764 C C . ILE A 1 218 ? 20.529 2.278 -9.447 1.00 92.94 218 ILE A C 1
ATOM 1766 O O . ILE A 1 218 ? 21.144 3.079 -10.152 1.00 92.94 218 ILE A O 1
ATOM 1770 N N . VAL A 1 219 ? 19.212 2.125 -9.526 1.00 86.88 219 VAL A N 1
ATOM 1771 C CA . VAL A 1 219 ? 18.329 2.988 -10.303 1.00 86.88 219 VAL A CA 1
ATOM 1772 C C . VAL A 1 219 ? 18.008 4.208 -9.448 1.00 86.88 219 VAL A C 1
ATOM 1774 O O . VAL A 1 219 ? 17.272 4.125 -8.460 1.00 86.88 219 VAL A O 1
ATOM 1777 N N . ARG A 1 220 ? 18.593 5.351 -9.821 1.00 75.12 220 ARG A N 1
ATOM 1778 C CA . ARG A 1 220 ? 18.369 6.628 -9.137 1.00 75.12 220 ARG A CA 1
ATOM 1779 C C . ARG A 1 220 ? 16.922 7.081 -9.358 1.00 75.12 220 ARG A C 1
ATOM 1781 O O . ARG A 1 220 ? 16.488 7.286 -10.487 1.00 75.12 220 ARG A O 1
ATOM 1788 N N . GLY A 1 221 ? 16.193 7.227 -8.259 1.00 67.31 221 GLY A N 1
ATOM 1789 C CA . GLY A 1 221 ? 14.811 7.689 -8.177 1.00 67.31 221 GLY A CA 1
ATOM 1790 C C . GLY A 1 221 ? 14.498 8.070 -6.731 1.00 67.31 221 GLY A C 1
ATOM 1791 O O . GLY A 1 221 ? 15.324 7.845 -5.847 1.00 67.31 221 GLY A O 1
ATOM 1792 N N . ASN A 1 222 ? 13.327 8.652 -6.477 1.00 58.81 222 ASN A N 1
ATOM 1793 C CA . ASN A 1 222 ? 12.852 8.877 -5.113 1.00 58.81 222 ASN A CA 1
ATOM 1794 C C . ASN A 1 222 ? 11.593 8.025 -4.865 1.00 58.81 222 ASN A C 1
ATOM 1796 O O . ASN A 1 222 ? 10.513 8.425 -5.311 1.00 58.81 222 ASN A O 1
ATOM 1800 N N . PRO A 1 223 ? 11.705 6.855 -4.205 1.00 73.62 223 PRO A N 1
ATOM 1801 C CA . PRO A 1 223 ? 12.906 6.275 -3.585 1.00 73.62 223 PRO A CA 1
ATOM 1802 C C . PRO A 1 223 ? 13.812 5.504 -4.564 1.00 73.62 223 PRO A C 1
ATOM 1804 O O . PRO A 1 223 ? 13.383 5.067 -5.634 1.00 73.62 223 PRO A O 1
ATOM 1807 N N . ILE A 1 224 ? 15.066 5.304 -4.154 1.00 85.31 224 ILE A N 1
ATOM 1808 C CA . ILE A 1 224 ? 16.103 4.547 -4.877 1.00 85.31 224 ILE A CA 1
ATOM 1809 C C . ILE A 1 224 ? 15.702 3.076 -5.014 1.00 85.31 224 ILE A C 1
ATOM 1811 O O . ILE A 1 224 ? 15.021 2.566 -4.131 1.00 85.31 224 ILE A O 1
ATOM 1815 N N . SER A 1 225 ? 16.097 2.391 -6.092 1.00 91.75 225 SER A N 1
ATOM 1816 C CA . SER A 1 225 ? 15.840 0.949 -6.285 1.00 91.75 225 SER A CA 1
ATOM 1817 C C . SER A 1 225 ? 17.092 0.212 -6.754 1.00 91.75 225 SER A C 1
ATOM 1819 O O . SER A 1 225 ? 17.891 0.787 -7.489 1.00 91.75 225 SER A O 1
ATOM 1821 N N . ALA A 1 226 ? 17.244 -1.059 -6.391 1.00 93.12 226 ALA A N 1
ATOM 1822 C CA . ALA A 1 226 ? 18.386 -1.885 -6.757 1.00 93.12 226 ALA A CA 1
ATOM 1823 C C . ALA A 1 226 ? 17.968 -3.008 -7.715 1.00 93.12 226 ALA A C 1
ATOM 1825 O O . ALA A 1 226 ? 17.133 -3.848 -7.380 1.00 93.12 226 ALA A O 1
ATOM 1826 N N . LYS A 1 227 ? 18.553 -3.020 -8.915 1.00 94.00 227 LYS A N 1
ATOM 1827 C CA . LYS A 1 227 ? 18.289 -4.001 -9.972 1.00 94.00 227 LYS A CA 1
ATOM 1828 C C . LYS A 1 227 ? 19.463 -4.963 -10.107 1.00 94.00 227 LYS A C 1
ATOM 1830 O O . LYS A 1 227 ? 20.602 -4.526 -10.250 1.00 94.00 227 LYS A O 1
ATOM 1835 N N . ILE A 1 228 ? 19.180 -6.261 -10.126 1.00 94.62 228 ILE A N 1
ATOM 1836 C CA . ILE A 1 228 ? 20.188 -7.308 -10.305 1.00 94.62 228 ILE A CA 1
ATOM 1837 C C . ILE A 1 228 ? 20.034 -7.882 -11.721 1.00 94.62 228 ILE A C 1
ATOM 1839 O O . ILE A 1 228 ? 18.954 -8.353 -12.078 1.00 94.62 228 ILE A O 1
ATOM 1843 N N . PRO A 1 229 ? 21.057 -7.801 -12.587 1.00 89.00 229 PRO A N 1
ATOM 1844 C CA . PRO A 1 229 ? 20.971 -8.362 -13.932 1.00 89.00 229 PRO A CA 1
ATOM 1845 C C . PRO A 1 229 ? 20.689 -9.874 -13.916 1.00 89.00 229 PRO A C 1
ATOM 1847 O O . PRO A 1 229 ? 21.445 -10.650 -13.342 1.00 89.00 229 PRO A O 1
ATOM 1850 N N . GLY A 1 230 ? 19.593 -10.288 -14.557 1.00 88.69 230 GLY A N 1
ATOM 1851 C CA . GLY A 1 230 ? 19.197 -11.698 -14.665 1.00 88.69 230 GLY A CA 1
ATOM 1852 C C . GLY A 1 230 ? 18.546 -12.304 -13.416 1.00 88.69 230 GLY A C 1
ATOM 1853 O O . GLY A 1 230 ? 18.172 -13.467 -13.466 1.00 88.69 230 GLY A O 1
ATOM 1854 N N . LEU A 1 231 ? 18.378 -11.543 -12.329 1.00 94.12 231 LEU A N 1
ATOM 1855 C CA . LEU A 1 231 ? 17.719 -11.997 -11.103 1.00 94.12 231 LEU A CA 1
ATOM 1856 C C . LEU A 1 231 ? 16.681 -10.972 -10.645 1.00 94.12 231 LEU A C 1
ATOM 1858 O O . LEU A 1 231 ? 16.969 -9.776 -10.547 1.00 94.12 231 LEU A O 1
ATOM 1862 N N . VAL A 1 232 ? 15.462 -11.420 -10.343 1.00 95.69 232 VAL A N 1
ATOM 1863 C CA . VAL A 1 232 ? 14.429 -10.510 -9.850 1.00 95.69 232 VAL A CA 1
ATOM 1864 C C . VAL A 1 232 ? 14.674 -10.220 -8.373 1.00 95.69 232 VAL A C 1
ATOM 1866 O O . VAL A 1 232 ? 14.525 -11.081 -7.515 1.00 95.69 232 VAL A O 1
ATOM 1869 N N . HIS A 1 233 ? 15.015 -8.970 -8.068 1.00 97.19 233 HIS A N 1
ATOM 1870 C CA . HIS A 1 233 ? 15.042 -8.475 -6.697 1.00 97.19 233 HIS A CA 1
ATOM 1871 C C . HIS A 1 233 ? 13.667 -7.918 -6.298 1.00 97.19 233 HIS A C 1
ATOM 1873 O O . HIS A 1 233 ? 13.172 -6.971 -6.927 1.00 97.19 233 HIS A O 1
ATOM 1879 N N . ILE A 1 234 ? 13.072 -8.447 -5.228 1.00 97.44 234 ILE A N 1
ATOM 1880 C CA . ILE A 1 234 ? 11.848 -7.907 -4.620 1.00 97.44 234 ILE A CA 1
ATOM 1881 C C . ILE A 1 234 ? 12.175 -7.366 -3.232 1.00 97.44 234 ILE A C 1
ATOM 1883 O O . ILE A 1 234 ? 12.418 -8.130 -2.303 1.00 97.44 234 ILE A O 1
ATOM 1887 N N . ASP A 1 235 ? 12.111 -6.044 -3.089 1.00 96.88 235 ASP A N 1
ATOM 1888 C CA . ASP A 1 235 ? 12.064 -5.407 -1.775 1.00 96.88 235 ASP A CA 1
ATOM 1889 C C . ASP A 1 235 ? 10.628 -5.508 -1.240 1.00 96.88 235 ASP A C 1
ATOM 1891 O O . ASP A 1 235 ? 9.713 -4.826 -1.725 1.00 96.88 235 ASP A O 1
ATOM 1895 N N . THR A 1 236 ? 10.434 -6.378 -0.249 1.00 96.25 236 THR A N 1
ATOM 1896 C CA . THR A 1 236 ? 9.118 -6.693 0.320 1.00 96.25 236 THR A CA 1
ATOM 1897 C C . THR A 1 236 ? 8.456 -5.452 0.923 1.00 96.25 236 THR A C 1
ATOM 1899 O O . THR A 1 236 ? 7.252 -5.238 0.750 1.00 96.25 236 THR A O 1
ATOM 1902 N N . PHE A 1 237 ? 9.242 -4.555 1.528 1.00 94.62 237 PHE A N 1
ATOM 1903 C CA . PHE A 1 237 ? 8.736 -3.314 2.111 1.00 94.62 237 PHE A CA 1
ATOM 1904 C C . PHE A 1 237 ? 8.076 -2.411 1.062 1.00 94.62 237 PHE A C 1
ATOM 1906 O O . PHE A 1 237 ? 7.049 -1.785 1.335 1.00 94.62 237 PHE A O 1
ATOM 1913 N N . LYS A 1 238 ? 8.622 -2.334 -0.159 1.00 92.06 238 LYS A N 1
ATOM 1914 C CA . LYS A 1 238 ? 8.087 -1.434 -1.194 1.00 92.06 238 LYS A CA 1
ATOM 1915 C C . LYS A 1 238 ? 6.721 -1.847 -1.700 1.00 92.06 238 LYS A C 1
ATOM 1917 O O . LYS A 1 238 ? 5.852 -0.979 -1.820 1.00 92.06 238 LYS A O 1
ATOM 1922 N N . PHE A 1 239 ? 6.530 -3.134 -1.978 1.00 94.44 239 PHE A N 1
ATOM 1923 C CA . PHE A 1 239 ? 5.224 -3.624 -2.404 1.00 94.44 239 PHE A CA 1
ATOM 1924 C C . PHE A 1 239 ? 4.200 -3.436 -1.286 1.00 94.44 239 PHE A C 1
ATOM 1926 O O . PHE A 1 239 ? 3.105 -2.920 -1.530 1.00 94.44 239 PHE A O 1
ATOM 1933 N N . ILE A 1 240 ? 4.593 -3.744 -0.044 1.00 94.31 240 ILE A N 1
ATOM 1934 C CA . ILE A 1 240 ? 3.735 -3.531 1.118 1.00 94.31 240 ILE A CA 1
ATOM 1935 C C . ILE A 1 240 ? 3.337 -2.063 1.229 1.00 94.31 240 ILE A C 1
ATOM 1937 O O . ILE A 1 240 ? 2.154 -1.744 1.231 1.00 94.31 240 ILE A O 1
ATOM 1941 N N . ARG A 1 241 ? 4.296 -1.140 1.218 1.00 91.31 241 ARG A N 1
ATOM 1942 C CA . ARG A 1 241 ? 4.017 0.294 1.328 1.00 91.31 241 ARG A CA 1
ATOM 1943 C C . ARG A 1 241 ? 3.125 0.813 0.200 1.00 91.31 241 ARG A C 1
ATOM 1945 O O . ARG A 1 241 ? 2.184 1.556 0.473 1.00 91.31 241 ARG A O 1
ATOM 1952 N N . ASN A 1 242 ? 3.431 0.464 -1.049 1.00 90.38 242 ASN A N 1
ATOM 1953 C CA . ASN A 1 242 ? 2.821 1.094 -2.221 1.00 90.38 242 ASN A CA 1
ATOM 1954 C C . ASN A 1 242 ? 1.470 0.481 -2.624 1.00 90.38 242 ASN A C 1
ATOM 1956 O O . ASN A 1 242 ? 0.657 1.184 -3.226 1.00 90.38 242 ASN A O 1
ATOM 1960 N N . VAL A 1 243 ? 1.251 -0.805 -2.335 1.00 90.12 243 VAL A N 1
ATOM 1961 C CA . VAL A 1 243 ? 0.080 -1.565 -2.804 1.00 90.12 243 VAL A CA 1
ATOM 1962 C C . VAL A 1 243 ? -0.684 -2.194 -1.640 1.00 90.12 243 VAL A C 1
ATOM 1964 O O . VAL A 1 243 ? -1.907 -2.082 -1.579 1.00 90.12 243 VAL A O 1
ATOM 1967 N N . PHE A 1 244 ? 0.014 -2.838 -0.702 1.00 88.19 244 PHE A N 1
ATOM 1968 C CA . PHE A 1 244 ? -0.628 -3.679 0.315 1.00 88.19 244 PHE A CA 1
ATOM 1969 C C . PHE A 1 244 ? -1.057 -2.930 1.589 1.00 88.19 244 PHE A C 1
ATOM 1971 O O . PHE A 1 244 ? -1.933 -3.395 2.310 1.00 88.19 244 PHE A O 1
ATOM 1978 N N . SER A 1 245 ? -0.477 -1.761 1.865 1.00 87.94 245 SER A N 1
ATOM 1979 C CA . SER A 1 245 ? -0.608 -1.028 3.135 1.00 87.94 245 SER A CA 1
ATOM 1980 C C . SER A 1 245 ? -2.044 -0.650 3.482 1.00 87.94 245 SER A C 1
ATOM 1982 O O . SER A 1 245 ? -2.400 -0.579 4.650 1.00 87.94 245 SER A O 1
ATOM 1984 N N . GLN A 1 246 ? -2.900 -0.474 2.477 1.00 84.19 246 GLN A N 1
ATOM 1985 C CA . GLN A 1 246 ? -4.329 -0.223 2.668 1.00 84.19 246 GLN A CA 1
ATOM 1986 C C . GLN A 1 246 ? -5.108 -1.406 3.275 1.00 84.19 246 GLN A C 1
ATOM 1988 O O . GLN A 1 246 ? -6.278 -1.244 3.621 1.00 84.19 246 GLN A O 1
ATOM 1993 N N . TYR A 1 247 ? -4.497 -2.591 3.353 1.00 86.44 247 TYR A N 1
ATOM 1994 C CA . TYR A 1 247 ? -5.051 -3.774 4.011 1.00 86.44 247 TYR A CA 1
ATOM 1995 C C . TYR A 1 247 ? -4.478 -4.003 5.411 1.00 86.44 247 TYR A C 1
ATOM 1997 O O . TYR A 1 247 ? -4.930 -4.930 6.077 1.00 86.44 247 TYR A O 1
ATOM 2005 N N . LEU A 1 248 ? -3.513 -3.184 5.839 1.00 85.19 248 LEU A N 1
ATOM 2006 C CA . LEU A 1 248 ? -2.861 -3.301 7.137 1.00 85.19 248 LEU A CA 1
ATOM 2007 C C . LEU A 1 248 ? -3.488 -2.358 8.164 1.00 85.19 248 LEU A C 1
ATOM 2009 O O . LEU A 1 248 ? -3.916 -1.246 7.841 1.00 85.19 248 LEU A O 1
ATOM 2013 N N . GLN A 1 249 ? -3.512 -2.813 9.410 1.00 79.44 249 GLN A N 1
ATOM 2014 C CA . GLN A 1 249 ? -3.858 -2.031 10.595 1.00 79.44 249 GLN A CA 1
ATOM 2015 C C . GLN A 1 249 ? -2.615 -1.560 11.353 1.00 79.44 249 GLN A C 1
ATOM 2017 O O . GLN A 1 249 ? -2.726 -0.649 12.174 1.00 79.44 249 GLN A O 1
ATOM 2022 N N . SER A 1 250 ? -1.456 -2.163 11.063 1.00 78.00 250 SER A N 1
ATOM 2023 C CA . SER A 1 250 ? -0.168 -1.815 11.649 1.00 78.00 250 SER A CA 1
ATOM 2024 C C . SER A 1 250 ? 0.072 -0.322 11.602 1.00 78.00 250 SER A C 1
ATOM 2026 O O . SER A 1 250 ? -0.194 0.373 10.615 1.00 78.00 250 SER A O 1
ATOM 2028 N N . GLU A 1 251 ? 0.620 0.158 12.707 1.00 69.25 251 GLU A N 1
ATOM 2029 C CA . GLU A 1 251 ? 1.003 1.536 12.852 1.00 69.25 251 GLU A CA 1
ATOM 2030 C C . GLU A 1 251 ? 2.149 1.821 11.898 1.00 69.25 251 GLU A C 1
ATOM 2032 O O . GLU A 1 251 ? 1.948 2.383 10.834 1.00 69.25 251 GLU A O 1
ATOM 2037 N N . THR A 1 252 ? 3.360 1.413 12.212 1.00 78.50 252 THR A N 1
ATOM 2038 C CA . THR A 1 252 ? 4.496 1.507 11.305 1.00 78.50 252 THR A CA 1
ATOM 2039 C C . THR A 1 252 ? 4.485 0.376 10.278 1.00 78.50 252 THR A C 1
ATOM 2041 O O . THR A 1 252 ? 3.795 -0.627 10.399 1.00 78.50 252 THR A O 1
ATOM 2044 N N . LEU A 1 253 ? 5.293 0.549 9.236 1.00 86.88 253 LEU A N 1
ATOM 2045 C CA . LEU A 1 253 ? 5.605 -0.522 8.294 1.00 86.88 253 LEU A CA 1
ATOM 2046 C C . LEU A 1 253 ? 6.993 -1.096 8.615 1.00 86.88 253 LEU A C 1
ATOM 2048 O O . LEU A 1 253 ? 7.781 -1.345 7.705 1.00 86.88 253 LEU A O 1
ATOM 2052 N N . SER A 1 254 ? 7.338 -1.220 9.900 1.00 87.31 254 SER A N 1
ATOM 2053 C CA . SER A 1 254 ? 8.551 -1.926 10.324 1.00 87.31 254 SER A CA 1
ATOM 2054 C C . SER A 1 254 ? 8.394 -3.431 10.101 1.00 87.31 254 SER A C 1
ATOM 2056 O O . SER A 1 254 ? 7.274 -3.943 10.093 1.00 87.31 254 SER A O 1
ATOM 2058 N N . LEU A 1 255 ? 9.515 -4.143 9.943 1.00 89.56 255 LEU A N 1
ATOM 2059 C CA . LEU A 1 255 ? 9.504 -5.599 9.778 1.00 89.56 255 LEU A CA 1
ATOM 2060 C C . LEU A 1 255 ? 8.750 -6.286 10.928 1.00 89.56 255 LEU A C 1
ATOM 2062 O O . LEU A 1 255 ? 7.939 -7.167 10.671 1.00 89.56 255 LEU A O 1
ATOM 2066 N N . ASN A 1 256 ? 8.963 -5.836 12.171 1.00 88.50 256 ASN A N 1
ATOM 2067 C CA . ASN A 1 256 ? 8.324 -6.413 13.354 1.00 88.50 256 ASN A CA 1
ATOM 2068 C C . ASN A 1 256 ? 6.796 -6.297 13.318 1.00 88.50 256 ASN A C 1
ATOM 2070 O O . ASN A 1 256 ? 6.100 -7.295 13.461 1.00 88.50 256 ASN A O 1
ATOM 2074 N N . GLU A 1 257 ? 6.266 -5.087 13.120 1.00 86.75 257 GLU A N 1
ATOM 2075 C CA . GLU A 1 257 ? 4.815 -4.863 13.183 1.00 86.75 257 GLU A CA 1
ATOM 2076 C C . GLU A 1 257 ? 4.092 -5.555 12.024 1.00 86.75 257 GLU A C 1
ATOM 2078 O O . GLU A 1 257 ? 3.078 -6.221 12.230 1.00 86.75 257 GLU A O 1
ATOM 2083 N N . VAL A 1 258 ? 4.670 -5.494 10.822 1.00 93.31 258 VAL A N 1
ATOM 2084 C CA . VAL A 1 258 ? 4.105 -6.151 9.640 1.00 93.31 258 VAL A CA 1
ATOM 2085 C C . VAL A 1 258 ? 4.165 -7.678 9.765 1.00 93.31 258 VAL A C 1
ATOM 2087 O O . VAL A 1 258 ? 3.193 -8.352 9.422 1.00 93.31 258 VAL A O 1
ATOM 2090 N N . ALA A 1 259 ? 5.263 -8.239 10.284 1.00 95.00 259 ALA A N 1
ATOM 2091 C CA . ALA A 1 259 ? 5.364 -9.671 10.569 1.00 95.00 259 ALA A CA 1
ATOM 2092 C C . ALA A 1 259 ? 4.369 -10.110 11.649 1.00 95.00 259 ALA A C 1
ATOM 2094 O O . ALA A 1 259 ? 3.706 -11.137 11.488 1.00 95.00 259 ALA A O 1
ATOM 2095 N N . LYS A 1 260 ? 4.192 -9.309 12.703 1.00 93.25 260 LYS A N 1
ATOM 2096 C CA . LYS A 1 260 ? 3.234 -9.599 13.770 1.00 93.25 260 LYS A CA 1
ATOM 2097 C C . LYS A 1 260 ? 1.810 -9.649 13.233 1.00 93.25 260 LYS A C 1
ATOM 2099 O O . LYS A 1 260 ? 1.094 -10.606 13.507 1.00 93.25 260 LYS A O 1
ATOM 2104 N N . GLU A 1 261 ? 1.415 -8.666 12.427 1.00 92.81 261 GLU A N 1
ATOM 2105 C CA . GLU A 1 261 ? 0.066 -8.611 11.859 1.00 92.81 261 GLU A CA 1
ATOM 2106 C C . GLU A 1 261 ? -0.190 -9.724 10.831 1.00 92.81 261 GLU A C 1
ATOM 2108 O O . GLU A 1 261 ? -1.242 -10.363 10.859 1.00 92.81 261 GLU A O 1
ATOM 2113 N N . LEU A 1 262 ? 0.747 -9.965 9.907 1.00 94.06 262 LEU A N 1
ATOM 2114 C CA . LEU A 1 262 ? 0.512 -10.873 8.778 1.00 94.06 262 LEU A CA 1
ATOM 2115 C C . LEU A 1 262 ? 0.859 -12.338 9.055 1.00 94.06 262 LEU A C 1
ATOM 2117 O O . LEU A 1 262 ? 0.272 -13.228 8.422 1.00 94.06 262 LEU A O 1
ATOM 2121 N N . LEU A 1 263 ? 1.816 -12.584 9.951 1.00 96.06 263 LEU A N 1
ATOM 2122 C CA . LEU A 1 263 ? 2.363 -13.910 10.250 1.00 96.06 263 LEU A CA 1
ATOM 2123 C C . LEU A 1 263 ? 2.124 -14.348 11.700 1.00 96.06 263 LEU A C 1
ATOM 2125 O O . LEU A 1 263 ? 2.254 -15.536 11.980 1.00 96.06 263 LEU A O 1
ATOM 2129 N N . GLY A 1 264 ? 1.813 -13.427 12.621 1.00 94.88 264 GLY A N 1
ATOM 2130 C CA . GLY A 1 264 ? 1.810 -13.722 14.058 1.00 94.88 264 GLY A CA 1
ATOM 2131 C C . GLY A 1 264 ? 3.215 -13.937 14.634 1.00 94.88 264 GLY A C 1
ATOM 2132 O O . GLY A 1 264 ? 3.356 -14.565 15.677 1.00 94.88 264 GLY A O 1
ATOM 2133 N N . MET A 1 265 ? 4.256 -13.459 13.943 1.00 94.69 265 MET A N 1
ATOM 2134 C CA . MET A 1 265 ? 5.658 -13.608 14.343 1.00 94.69 265 MET A CA 1
ATOM 2135 C C . MET A 1 265 ? 6.258 -12.253 14.710 1.00 94.69 265 MET A C 1
ATOM 2137 O O . MET A 1 265 ? 6.013 -11.267 14.023 1.00 94.69 265 MET A O 1
ATOM 2141 N N . GLU A 1 266 ? 7.096 -12.215 15.741 1.00 91.94 266 GLU A N 1
ATOM 2142 C CA . GLU A 1 266 ? 7.804 -11.003 16.175 1.00 91.94 266 GLU A CA 1
ATOM 2143 C C . GLU A 1 266 ? 9.311 -11.137 15.925 1.00 91.94 266 GLU A C 1
ATOM 2145 O O . GLU A 1 266 ? 9.828 -12.252 15.789 1.00 91.94 266 GLU A O 1
ATOM 2150 N N . LYS A 1 267 ? 10.023 -10.009 15.831 1.00 88.12 267 LYS A N 1
ATOM 2151 C CA . LYS A 1 267 ? 11.493 -9.985 15.802 1.00 88.12 267 LYS A CA 1
ATOM 2152 C C . LYS A 1 267 ? 12.038 -10.507 17.132 1.00 88.12 267 LYS A C 1
ATOM 2154 O O . LYS A 1 267 ? 11.413 -10.338 18.176 1.00 88.12 267 LYS A O 1
ATOM 2159 N N . LYS A 1 268 ? 13.230 -11.106 17.099 1.00 86.88 268 LYS A N 1
ATOM 2160 C CA . LYS A 1 268 ? 13.981 -11.385 18.329 1.00 86.88 268 LYS A CA 1
ATOM 2161 C C . LYS A 1 268 ? 14.439 -10.064 18.951 1.00 86.88 268 LYS A C 1
ATOM 2163 O O . LYS A 1 268 ? 14.719 -9.113 18.228 1.00 86.88 268 LYS A O 1
ATOM 2168 N N . GLU A 1 269 ? 14.527 -10.003 20.273 1.00 78.44 269 GLU A N 1
ATOM 2169 C CA . GLU A 1 269 ? 15.116 -8.853 20.959 1.00 78.44 269 GLU A CA 1
ATOM 2170 C C . GLU A 1 269 ? 16.646 -8.946 20.932 1.00 78.44 269 GLU A C 1
ATOM 2172 O O . GLU A 1 269 ? 17.218 -10.021 21.130 1.00 78.44 269 GLU A O 1
ATOM 2177 N N . PHE A 1 270 ? 17.306 -7.816 20.684 1.00 78.94 270 PHE A N 1
ATOM 2178 C CA . PHE A 1 270 ? 18.757 -7.695 20.763 1.00 78.94 270 PHE A CA 1
ATOM 2179 C C . PHE A 1 270 ? 19.139 -6.318 21.314 1.00 78.94 270 PHE A C 1
ATOM 2181 O O . PHE A 1 270 ? 18.564 -5.303 20.920 1.00 78.94 270 PHE A O 1
ATOM 2188 N N . ASP A 1 271 ? 20.107 -6.289 22.227 1.00 74.19 271 ASP A N 1
ATOM 2189 C CA . ASP A 1 271 ? 20.611 -5.057 22.831 1.00 74.19 271 ASP A CA 1
ATOM 2190 C C . ASP A 1 271 ? 21.748 -4.473 21.981 1.00 74.19 271 ASP A C 1
ATOM 2192 O O . ASP A 1 271 ? 22.916 -4.848 22.100 1.00 74.19 271 ASP A O 1
ATOM 2196 N N . PHE A 1 272 ? 21.390 -3.527 21.114 1.00 71.62 272 PHE A N 1
ATOM 2197 C CA . PHE A 1 272 ? 22.322 -2.863 20.203 1.00 71.62 272 PHE A CA 1
ATOM 2198 C C . PHE A 1 272 ? 23.383 -2.008 20.917 1.00 71.62 272 PHE A C 1
ATOM 2200 O O . PHE A 1 272 ? 24.403 -1.690 20.305 1.00 71.62 272 PHE A O 1
ATOM 2207 N N . SER A 1 273 ? 23.205 -1.664 22.201 1.00 67.19 273 SER A N 1
ATOM 2208 C CA . SER A 1 273 ? 24.212 -0.902 22.956 1.00 67.19 273 SER A CA 1
ATOM 2209 C C . SER A 1 273 ? 25.513 -1.687 23.159 1.00 67.19 273 SER A C 1
ATOM 2211 O O . SER A 1 273 ? 26.583 -1.099 23.305 1.00 67.19 273 SER A O 1
ATOM 2213 N N . LYS A 1 274 ? 25.442 -3.021 23.087 1.00 73.69 274 LYS A N 1
ATOM 2214 C CA . LYS A 1 274 ? 26.582 -3.917 23.294 1.00 73.69 274 LYS A CA 1
ATOM 2215 C C . LYS A 1 274 ? 27.447 -4.132 22.058 1.00 73.69 274 LYS A C 1
ATOM 2217 O O . LYS A 1 274 ? 28.462 -4.810 22.173 1.00 73.69 274 LYS A O 1
ATOM 2222 N N . ILE A 1 275 ? 27.102 -3.573 20.889 1.00 75.69 275 ILE A N 1
ATOM 2223 C CA . ILE A 1 275 ? 27.834 -3.830 19.631 1.00 75.69 275 ILE A CA 1
ATOM 2224 C C . ILE A 1 275 ? 29.343 -3.588 19.764 1.00 75.69 275 ILE A C 1
ATOM 2226 O O . ILE A 1 275 ? 30.140 -4.366 19.240 1.00 75.69 275 ILE A O 1
ATOM 2230 N N . SER A 1 276 ? 29.749 -2.547 20.492 1.00 75.25 276 SER A N 1
ATOM 2231 C CA . SER A 1 276 ? 31.161 -2.212 20.700 1.00 75.25 276 SER A CA 1
ATOM 2232 C C . SER A 1 276 ? 31.898 -3.124 21.688 1.00 75.25 276 SER A C 1
ATOM 2234 O O . SER A 1 276 ? 33.124 -3.081 21.732 1.00 75.25 276 SER A O 1
ATOM 2236 N N . SER A 1 277 ? 31.188 -3.932 22.481 1.00 82.62 277 SER A N 1
ATOM 2237 C CA . SER A 1 277 ? 31.747 -4.729 23.582 1.00 82.62 277 SER A CA 1
ATOM 2238 C C . SER A 1 277 ? 31.075 -6.105 23.725 1.00 82.62 277 SER A C 1
ATOM 2240 O O . SER A 1 277 ? 30.833 -6.563 24.841 1.00 82.62 277 SER A O 1
ATOM 2242 N N . MET A 1 278 ? 30.732 -6.750 22.605 1.00 87.56 278 MET A N 1
ATOM 2243 C CA . MET A 1 278 ? 30.063 -8.058 22.600 1.00 87.56 278 MET A CA 1
ATOM 2244 C C . MET A 1 278 ? 31.004 -9.187 23.037 1.00 87.56 278 MET A C 1
ATOM 2246 O O . MET A 1 278 ? 32.098 -9.338 22.481 1.00 87.56 278 MET A O 1
ATOM 2250 N N . ASN A 1 279 ? 30.541 -10.028 23.965 1.00 91.06 279 ASN A N 1
ATOM 2251 C CA . ASN A 1 279 ? 31.164 -11.323 24.250 1.00 91.06 279 ASN A CA 1
ATOM 2252 C C . ASN A 1 279 ? 30.710 -12.399 23.239 1.00 91.06 279 ASN A C 1
ATOM 2254 O O . ASN A 1 279 ? 29.957 -12.126 22.300 1.00 91.06 279 ASN A O 1
ATOM 2258 N N . TYR A 1 280 ? 31.191 -13.632 23.408 1.00 91.56 280 TYR A N 1
ATOM 2259 C CA . TYR A 1 280 ? 30.854 -14.743 22.517 1.00 91.56 280 TYR A CA 1
ATOM 2260 C C . TYR A 1 280 ? 29.341 -15.017 22.463 1.00 91.56 280 TYR A C 1
ATOM 2262 O O . TYR A 1 280 ? 28.769 -15.150 21.380 1.00 91.56 280 TYR A O 1
ATOM 2270 N N . GLU A 1 281 ? 28.675 -15.051 23.616 1.00 91.12 281 GLU A N 1
ATOM 2271 C CA . GLU A 1 281 ? 27.238 -15.300 23.725 1.00 91.12 281 GLU A CA 1
ATOM 2272 C C . GLU A 1 281 ? 26.399 -14.185 23.084 1.00 91.12 281 GLU A C 1
ATOM 2274 O O . GLU A 1 281 ? 25.354 -14.463 22.490 1.00 91.12 281 GLU A O 1
ATOM 2279 N N . ASP A 1 282 ? 26.845 -12.932 23.178 1.00 92.19 282 ASP A N 1
ATOM 2280 C CA . ASP A 1 282 ? 26.207 -11.783 22.537 1.00 92.19 282 ASP A CA 1
ATOM 2281 C C . ASP A 1 282 ? 26.294 -11.904 21.006 1.00 92.19 282 ASP A C 1
ATOM 2283 O O . ASP A 1 282 ? 25.278 -11.757 20.326 1.00 92.19 282 ASP A O 1
ATOM 2287 N N . TRP A 1 283 ? 27.457 -12.273 20.454 1.00 94.44 283 TRP A N 1
ATOM 2288 C CA . TRP A 1 283 ? 27.612 -12.537 19.016 1.00 94.44 283 TRP A CA 1
ATOM 2289 C C . TRP A 1 283 ? 26.735 -13.695 18.528 1.00 94.44 283 TRP A C 1
ATOM 2291 O O . TRP A 1 283 ? 26.111 -13.609 17.468 1.00 94.44 283 TRP A O 1
ATOM 2301 N N . GLU A 1 284 ? 26.639 -14.766 19.316 1.00 94.75 284 GLU A N 1
ATOM 2302 C CA . GLU A 1 284 ? 25.777 -15.913 19.024 1.00 94.75 284 GLU A CA 1
ATOM 2303 C C . GLU A 1 284 ? 24.287 -15.534 18.998 1.00 94.75 284 GLU A C 1
ATOM 2305 O O . GLU A 1 284 ? 23.534 -16.023 18.147 1.00 94.75 284 GLU A O 1
ATOM 2310 N N . LYS A 1 285 ? 23.852 -14.647 19.901 1.00 93.88 285 LYS A N 1
ATOM 2311 C CA . LYS A 1 285 ? 22.495 -14.078 19.892 1.00 93.88 285 LYS A CA 1
ATOM 2312 C C . LYS A 1 285 ? 22.286 -13.131 18.714 1.00 93.88 285 LYS A C 1
ATOM 2314 O O . LYS A 1 285 ? 21.211 -13.148 18.115 1.00 93.88 285 LYS A O 1
ATOM 2319 N N . PHE A 1 286 ? 23.298 -12.349 18.343 1.00 94.38 286 PHE A N 1
ATOM 2320 C CA . PHE A 1 286 ? 23.208 -11.424 17.215 1.00 94.38 286 PHE A CA 1
ATOM 2321 C C . PHE A 1 286 ? 23.091 -12.161 15.874 1.00 94.38 286 PHE A C 1
ATOM 2323 O O . PHE A 1 286 ? 22.279 -11.797 15.025 1.00 94.38 286 PHE A O 1
ATOM 2330 N N . ALA A 1 287 ? 23.812 -13.275 15.715 1.00 96.81 287 ALA A N 1
ATOM 2331 C CA . ALA A 1 287 ? 23.661 -14.161 14.563 1.00 96.81 287 ALA A CA 1
ATOM 2332 C C . ALA A 1 287 ? 22.252 -14.762 14.469 1.00 96.81 287 ALA A C 1
ATOM 2334 O O . ALA A 1 287 ? 21.661 -14.825 13.391 1.00 96.81 287 ALA A O 1
ATOM 2335 N N . GLU A 1 288 ? 21.677 -15.173 15.598 1.00 96.75 288 GLU A N 1
ATOM 2336 C CA . GLU A 1 288 ? 20.295 -15.644 15.643 1.00 96.75 288 GLU A CA 1
ATOM 2337 C C . GLU A 1 288 ? 19.261 -14.562 15.323 1.00 96.75 288 GLU A C 1
ATOM 2339 O O . GLU A 1 288 ? 18.244 -14.875 14.699 1.00 96.75 288 GLU A O 1
ATOM 2344 N N . TYR A 1 289 ? 19.501 -13.329 15.776 1.00 95.75 289 TYR A N 1
ATOM 2345 C CA . TYR A 1 289 ? 18.682 -12.160 15.467 1.00 95.75 289 TYR A CA 1
ATOM 2346 C C . TYR A 1 289 ? 18.659 -11.906 13.957 1.00 95.75 289 TYR A C 1
ATOM 2348 O O . TYR A 1 289 ? 17.595 -11.976 13.343 1.00 95.75 289 TYR A O 1
ATOM 2356 N N . ASN A 1 290 ? 19.835 -11.732 13.348 1.00 96.81 290 ASN A N 1
ATOM 2357 C CA . ASN A 1 290 ? 19.965 -11.439 11.921 1.00 96.81 290 ASN A CA 1
ATOM 2358 C C . ASN A 1 290 ? 19.379 -12.576 11.065 1.00 96.81 290 ASN A C 1
ATOM 2360 O O . ASN A 1 290 ? 18.628 -12.332 10.122 1.00 96.81 290 ASN A O 1
ATOM 2364 N N . LEU A 1 291 ? 19.605 -13.845 11.437 1.00 98.44 291 LEU A N 1
ATOM 2365 C CA . LEU A 1 291 ? 18.976 -14.967 10.732 1.00 98.44 291 LEU A CA 1
ATOM 2366 C C . LEU A 1 291 ? 17.446 -14.934 10.784 1.00 98.44 291 LEU A C 1
ATOM 2368 O O . LEU A 1 291 ? 16.775 -15.288 9.808 1.00 98.44 291 LEU A O 1
ATOM 2372 N N . HIS A 1 292 ? 16.889 -14.557 11.933 1.00 98.06 292 HIS A N 1
ATOM 2373 C CA . HIS A 1 292 ? 15.447 -14.465 12.106 1.00 98.06 292 HIS A CA 1
ATOM 2374 C C . HIS A 1 292 ? 14.846 -13.346 11.249 1.00 98.06 292 HIS A C 1
ATOM 2376 O O . HIS A 1 292 ? 13.777 -13.547 10.680 1.00 98.06 292 HIS A O 1
ATOM 2382 N N . ASP A 1 293 ? 15.553 -12.237 11.044 1.00 96.69 293 ASP A N 1
ATOM 2383 C CA . ASP A 1 293 ? 15.114 -11.145 10.163 1.00 96.69 293 ASP A CA 1
ATOM 2384 C C . ASP A 1 293 ? 15.026 -11.565 8.691 1.00 96.69 293 ASP A C 1
ATOM 2386 O O . ASP A 1 293 ? 14.012 -11.317 8.022 1.00 96.69 293 ASP A O 1
ATOM 2390 N N . SER A 1 294 ? 16.020 -12.314 8.206 1.00 98.50 294 SER A N 1
ATOM 2391 C CA . SER A 1 294 ? 15.946 -12.974 6.896 1.00 98.50 294 SER A CA 1
ATOM 2392 C C . SER A 1 294 ? 14.764 -13.945 6.806 1.00 98.50 294 SER A C 1
ATOM 2394 O O . SER A 1 294 ? 14.054 -13.976 5.795 1.00 98.50 294 SER A O 1
ATOM 2396 N N . LYS A 1 295 ? 14.498 -14.720 7.867 1.00 98.56 295 LYS A N 1
ATOM 2397 C CA . LYS A 1 295 ? 13.342 -15.630 7.923 1.00 98.56 295 LYS A CA 1
ATOM 2398 C C . LYS A 1 295 ? 12.012 -14.874 7.862 1.00 98.56 295 LYS A C 1
ATOM 2400 O O . LYS A 1 295 ? 11.126 -15.282 7.114 1.00 98.56 295 LYS A O 1
ATOM 2405 N N . LEU A 1 296 ? 11.859 -13.779 8.606 1.00 98.31 296 LEU A N 1
ATOM 2406 C CA . LEU A 1 296 ? 10.650 -12.953 8.562 1.00 98.31 296 LEU A CA 1
ATOM 2407 C C . LEU A 1 296 ? 10.436 -12.359 7.167 1.00 98.31 296 LEU A C 1
ATOM 2409 O O . LEU A 1 296 ? 9.324 -12.413 6.646 1.00 98.31 296 LEU A O 1
ATOM 2413 N N . SER A 1 297 ? 11.500 -11.863 6.531 1.00 97.88 297 SER A N 1
ATOM 2414 C CA . SER A 1 297 ? 11.450 -11.343 5.159 1.00 97.88 297 SER A CA 1
ATOM 2415 C C . SER A 1 297 ? 11.001 -12.411 4.153 1.00 97.88 297 SER A C 1
ATOM 2417 O O . SER A 1 297 ? 10.140 -12.149 3.310 1.00 97.88 297 SER A O 1
ATOM 2419 N N . TYR A 1 298 ? 11.528 -13.633 4.278 1.00 98.56 298 TYR A N 1
ATOM 2420 C CA . TYR A 1 298 ? 11.122 -14.788 3.476 1.00 98.56 298 TYR A CA 1
ATOM 2421 C C . TYR A 1 298 ? 9.636 -15.134 3.658 1.00 98.56 298 TYR A C 1
ATOM 2423 O O . TYR A 1 298 ? 8.899 -15.247 2.674 1.00 98.56 298 TYR A O 1
ATOM 2431 N N . GLU A 1 299 ? 9.174 -15.279 4.903 1.00 98.38 299 GLU A N 1
ATOM 2432 C CA . GLU A 1 299 ? 7.783 -15.655 5.184 1.00 98.38 299 GLU A CA 1
ATOM 2433 C C . GLU A 1 299 ? 6.792 -14.550 4.800 1.00 98.38 299 GLU A C 1
ATOM 2435 O O . GLU A 1 299 ? 5.700 -14.843 4.308 1.00 98.38 299 GLU A O 1
ATOM 2440 N N . LEU A 1 300 ? 7.177 -13.276 4.933 1.00 97.88 300 LEU A N 1
ATOM 2441 C CA . LEU A 1 300 ? 6.370 -12.153 4.461 1.00 97.88 300 LEU A CA 1
ATOM 2442 C C . LEU A 1 300 ? 6.200 -12.174 2.945 1.00 97.88 300 LEU A C 1
ATOM 2444 O O . LEU A 1 300 ? 5.070 -12.044 2.469 1.00 97.88 300 LEU A O 1
ATOM 2448 N N . LEU A 1 301 ? 7.282 -12.374 2.182 1.00 97.69 301 LEU A N 1
ATOM 2449 C CA . LEU A 1 301 ? 7.176 -12.466 0.727 1.00 97.69 301 LEU A CA 1
ATOM 2450 C C . LEU A 1 301 ? 6.266 -13.631 0.322 1.00 97.69 301 LEU A C 1
ATOM 2452 O O . LEU A 1 301 ? 5.392 -13.448 -0.523 1.00 97.69 301 LEU A O 1
ATOM 2456 N N . ARG A 1 302 ? 6.412 -14.802 0.954 1.00 96.69 302 ARG A N 1
ATOM 2457 C CA . ARG A 1 302 ? 5.527 -15.953 0.710 1.00 96.69 302 ARG A CA 1
ATOM 2458 C C . ARG A 1 302 ? 4.069 -15.640 1.013 1.00 96.69 302 ARG A C 1
ATOM 2460 O O . ARG A 1 302 ? 3.191 -15.995 0.230 1.00 96.69 302 ARG A O 1
ATOM 2467 N N . LYS A 1 303 ? 3.807 -14.953 2.127 1.00 95.56 303 LYS A N 1
ATOM 2468 C CA . LYS A 1 303 ? 2.455 -14.577 2.553 1.00 95.56 303 LYS A CA 1
ATOM 2469 C C . LYS A 1 303 ? 1.746 -13.690 1.531 1.00 95.56 303 LYS A C 1
ATOM 2471 O O . LYS A 1 303 ? 0.548 -13.866 1.329 1.00 95.56 303 LYS A O 1
ATOM 2476 N N . ILE A 1 304 ? 2.473 -12.770 0.896 1.00 95.31 304 ILE A N 1
ATOM 2477 C CA . ILE A 1 304 ? 1.926 -11.807 -0.077 1.00 95.31 304 ILE A CA 1
ATOM 2478 C C . ILE A 1 304 ? 2.210 -12.190 -1.539 1.00 95.31 304 ILE A C 1
ATOM 2480 O O . ILE A 1 304 ? 1.893 -11.425 -2.451 1.00 95.31 304 ILE A O 1
ATOM 2484 N N . TRP A 1 305 ? 2.808 -13.360 -1.791 1.00 95.38 305 TRP A N 1
ATOM 2485 C CA . TRP A 1 305 ? 3.223 -13.773 -3.134 1.00 95.38 305 TRP A CA 1
ATOM 2486 C C . TRP A 1 305 ? 2.044 -13.845 -4.104 1.00 95.38 305 TRP A C 1
ATOM 2488 O O . TRP A 1 305 ? 2.147 -13.363 -5.230 1.00 95.38 305 TRP A O 1
ATOM 2498 N N . GLN A 1 306 ? 0.902 -14.377 -3.660 1.00 93.31 306 GLN A N 1
ATOM 2499 C CA . GLN A 1 306 ? -0.296 -14.465 -4.499 1.00 93.31 306 GLN A CA 1
ATOM 2500 C C . GLN A 1 306 ? -0.817 -13.079 -4.895 1.00 93.31 306 GLN A C 1
ATOM 2502 O O . GLN A 1 306 ? -1.206 -12.881 -6.044 1.00 93.31 306 GLN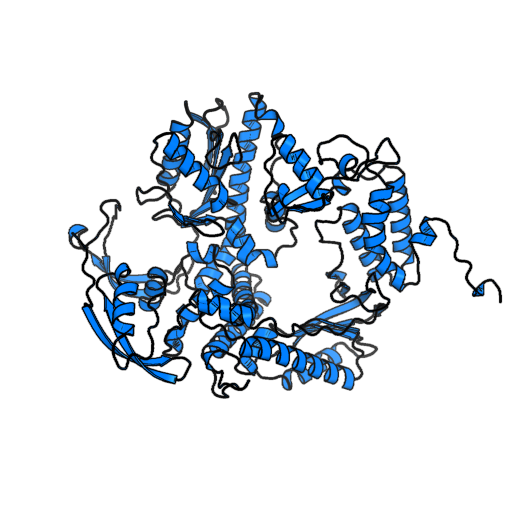 A O 1
ATOM 2507 N N . ASP A 1 307 ? -0.756 -12.096 -3.991 1.00 94.62 307 ASP A N 1
ATOM 2508 C CA . ASP A 1 307 ? -1.098 -10.708 -4.305 1.00 94.62 307 ASP A CA 1
ATOM 2509 C C . ASP A 1 307 ? -0.136 -10.114 -5.336 1.00 94.62 307 ASP A C 1
ATOM 2511 O O . ASP A 1 307 ? -0.588 -9.536 -6.320 1.00 94.62 307 ASP A O 1
ATOM 2515 N N . ILE A 1 308 ? 1.177 -10.301 -5.170 1.00 95.62 308 ILE A N 1
ATOM 2516 C CA . ILE A 1 308 ? 2.182 -9.842 -6.143 1.00 95.62 308 ILE A CA 1
ATOM 2517 C C . ILE A 1 308 ? 1.956 -10.492 -7.517 1.00 95.62 308 ILE A C 1
ATOM 2519 O O . ILE A 1 308 ? 1.955 -9.799 -8.539 1.00 95.62 308 ILE A O 1
ATOM 2523 N N . LYS A 1 309 ? 1.763 -11.814 -7.543 1.00 94.00 309 LYS A N 1
ATOM 2524 C CA . LYS A 1 309 ? 1.574 -12.618 -8.754 1.00 94.00 309 LYS A CA 1
ATOM 2525 C C . LYS A 1 309 ? 0.342 -12.166 -9.526 1.00 94.00 309 LYS A C 1
ATOM 2527 O O . LYS A 1 309 ? 0.457 -11.819 -10.700 1.00 94.00 309 LYS A O 1
ATOM 2532 N N . GLU A 1 310 ? -0.814 -12.115 -8.871 1.00 93.62 310 GLU A N 1
ATOM 2533 C CA . GLU A 1 310 ? -2.066 -11.689 -9.501 1.00 93.62 310 GLU A CA 1
ATOM 2534 C C . GLU A 1 310 ? -1.986 -10.245 -9.991 1.00 93.62 310 GLU A C 1
ATOM 2536 O O . GLU A 1 310 ? -2.381 -9.937 -11.116 1.00 93.62 310 GLU A O 1
ATOM 2541 N N . PHE A 1 311 ? -1.395 -9.357 -9.194 1.00 93.12 311 PHE A N 1
ATOM 2542 C CA . PHE A 1 311 ? -1.242 -7.962 -9.578 1.00 93.12 311 PHE A CA 1
ATOM 2543 C C . PHE A 1 311 ? -0.335 -7.801 -10.815 1.00 93.12 311 PHE A C 1
ATOM 2545 O O . PHE A 1 311 ? -0.676 -7.061 -11.738 1.00 93.12 311 PHE A O 1
ATOM 2552 N N . CYS A 1 312 ? 0.766 -8.556 -10.891 1.00 94.00 312 CYS A N 1
ATOM 2553 C CA . CYS A 1 312 ? 1.662 -8.617 -12.051 1.00 94.00 312 CYS A CA 1
ATOM 2554 C C . CYS A 1 312 ? 0.960 -9.168 -13.304 1.00 94.00 312 CYS A C 1
ATOM 2556 O O . CYS A 1 312 ? 1.041 -8.564 -14.374 1.00 94.00 312 CYS A O 1
ATOM 2558 N N . LEU A 1 313 ? 0.204 -10.263 -13.166 1.00 92.69 313 LEU A N 1
ATOM 2559 C CA . LEU A 1 313 ? -0.552 -10.882 -14.261 1.00 92.69 313 LEU A CA 1
ATOM 2560 C C . LEU A 1 313 ? -1.626 -9.954 -14.844 1.00 92.69 313 LEU A C 1
ATOM 2562 O O . LEU A 1 313 ? -1.886 -9.993 -16.050 1.00 92.69 313 LEU A O 1
ATOM 2566 N N . ILE A 1 314 ? -2.252 -9.135 -13.997 1.00 94.38 314 ILE A N 1
ATOM 2567 C CA . ILE A 1 314 ? -3.295 -8.186 -14.396 1.00 94.38 314 ILE A CA 1
ATOM 2568 C C . ILE A 1 314 ? -2.686 -6.948 -15.060 1.00 94.38 314 ILE A C 1
ATOM 2570 O O . ILE A 1 314 ? -3.145 -6.546 -16.130 1.00 94.38 314 ILE A O 1
ATOM 2574 N N . VAL A 1 315 ? -1.665 -6.340 -14.445 1.00 94.25 315 VAL A N 1
ATOM 2575 C CA . VAL A 1 315 ? -1.030 -5.107 -14.947 1.00 94.25 315 VAL A CA 1
ATOM 2576 C C . VAL A 1 315 ? -0.169 -5.371 -16.185 1.00 94.25 315 VAL A C 1
ATOM 2578 O O . VAL A 1 315 ? -0.089 -4.502 -17.049 1.00 94.25 315 VAL A O 1
ATOM 2581 N N . LYS A 1 316 ? 0.416 -6.573 -16.301 1.00 93.56 316 LYS A N 1
ATOM 2582 C CA . LYS A 1 316 ? 1.304 -7.014 -17.393 1.00 93.56 316 LYS A CA 1
ATOM 2583 C C . LYS A 1 316 ? 2.588 -6.186 -17.522 1.00 93.56 316 LYS A C 1
ATOM 2585 O O . LYS A 1 316 ? 3.080 -5.954 -18.623 1.00 93.56 316 LYS A O 1
ATOM 2590 N N . ASP A 1 317 ? 3.151 -5.781 -16.391 1.00 92.38 317 ASP A N 1
ATOM 2591 C CA . ASP A 1 317 ? 4.480 -5.170 -16.305 1.00 92.38 317 ASP A CA 1
ATOM 2592 C C . ASP A 1 317 ? 5.472 -6.122 -15.625 1.00 92.38 317 ASP A C 1
ATOM 2594 O O . ASP A 1 317 ? 5.052 -7.007 -14.873 1.00 92.38 317 ASP A O 1
ATOM 2598 N N . PRO A 1 318 ? 6.792 -5.968 -15.850 1.00 92.94 318 PRO A N 1
ATOM 2599 C CA . PRO A 1 318 ? 7.786 -6.825 -15.217 1.00 92.94 318 PRO A CA 1
ATOM 2600 C C . PRO A 1 318 ? 7.632 -6.857 -13.694 1.00 92.94 318 PRO A C 1
ATOM 2602 O O . PRO A 1 318 ? 7.333 -5.846 -13.060 1.00 92.94 318 PRO A O 1
ATOM 2605 N N . LEU A 1 319 ? 7.898 -8.016 -13.092 1.00 93.62 319 LEU A N 1
ATOM 2606 C CA . LEU A 1 319 ? 7.735 -8.241 -11.652 1.00 93.62 319 LEU A CA 1
ATOM 2607 C C . LEU A 1 319 ? 8.511 -7.222 -10.793 1.00 93.62 319 LEU A C 1
ATOM 2609 O O . LEU A 1 319 ? 8.010 -6.731 -9.780 1.00 93.62 319 LEU A O 1
ATOM 2613 N N . PHE A 1 320 ? 9.714 -6.849 -11.239 1.00 94.31 320 PHE A N 1
ATOM 2614 C CA . PHE A 1 320 ? 10.530 -5.807 -10.616 1.00 94.31 320 PHE A CA 1
ATOM 2615 C C . PHE A 1 320 ? 9.822 -4.443 -10.559 1.00 94.31 320 PHE A C 1
ATOM 2617 O O . PHE A 1 320 ? 9.873 -3.771 -9.528 1.00 94.31 320 PHE A O 1
ATOM 2624 N N . ASP A 1 321 ? 9.174 -4.037 -11.654 1.00 92.94 321 ASP A N 1
ATOM 2625 C CA . ASP A 1 321 ? 8.505 -2.741 -11.783 1.00 92.94 321 ASP A CA 1
ATOM 2626 C C . ASP A 1 321 ? 7.168 -2.752 -11.035 1.00 92.94 321 ASP A C 1
ATOM 2628 O O . ASP A 1 321 ? 6.903 -1.870 -10.218 1.00 92.94 321 ASP A O 1
ATOM 2632 N N . THR A 1 322 ? 6.365 -3.803 -11.223 1.00 93.00 322 THR A N 1
ATOM 2633 C CA . THR A 1 322 ? 5.067 -3.990 -10.556 1.00 93.00 322 THR A CA 1
ATOM 2634 C C . THR A 1 322 ? 5.176 -3.879 -9.032 1.00 93.00 322 THR A C 1
ATOM 2636 O O . THR A 1 322 ? 4.349 -3.225 -8.396 1.00 93.00 322 THR A O 1
ATOM 2639 N N . THR A 1 323 ? 6.227 -4.451 -8.436 1.00 94.56 323 THR A N 1
ATOM 2640 C CA . THR A 1 323 ? 6.445 -4.422 -6.976 1.00 94.56 323 THR A CA 1
ATOM 2641 C C . THR A 1 323 ? 6.877 -3.054 -6.431 1.00 94.56 323 THR A C 1
ATOM 2643 O O . THR A 1 323 ? 6.854 -2.829 -5.222 1.00 94.56 323 THR A O 1
ATOM 2646 N N . ARG A 1 324 ? 7.244 -2.110 -7.307 1.00 92.62 324 ARG A N 1
ATOM 2647 C CA . ARG A 1 324 ? 7.773 -0.778 -6.951 1.00 92.62 324 ARG A CA 1
ATOM 2648 C C . ARG A 1 324 ? 6.899 0.372 -7.423 1.00 92.62 324 ARG A C 1
ATOM 2650 O O . ARG A 1 324 ? 7.001 1.478 -6.891 1.00 92.62 324 ARG A O 1
ATOM 2657 N N . ASN A 1 325 ? 6.053 0.125 -8.409 1.00 91.56 325 ASN A N 1
ATOM 2658 C CA . ASN A 1 325 ? 5.173 1.115 -8.992 1.00 91.56 325 ASN A CA 1
ATOM 2659 C C . ASN A 1 325 ? 4.199 1.696 -7.961 1.00 91.56 325 ASN A C 1
ATOM 2661 O O . ASN A 1 325 ? 3.721 1.020 -7.050 1.00 91.56 325 ASN A O 1
ATOM 2665 N N . SER A 1 326 ? 3.881 2.980 -8.135 1.00 92.31 326 SER A N 1
ATOM 2666 C CA . SER A 1 326 ? 2.724 3.579 -7.474 1.00 92.31 326 SER A CA 1
ATOM 2667 C C . SER A 1 326 ? 1.433 3.023 -8.075 1.00 92.31 326 SER A C 1
ATOM 2669 O O . SER A 1 326 ? 1.415 2.576 -9.224 1.00 92.31 326 SER A O 1
ATOM 2671 N N . MET A 1 327 ? 0.320 3.142 -7.354 1.00 93.12 327 MET A N 1
ATOM 2672 C CA . MET A 1 327 ? -0.984 2.753 -7.891 1.00 93.12 327 MET A CA 1
ATOM 2673 C C . MET A 1 327 ? -1.354 3.491 -9.188 1.00 93.12 327 MET A C 1
ATOM 2675 O O . MET A 1 327 ? -1.867 2.868 -10.113 1.00 93.12 327 MET A O 1
ATOM 2679 N N . SER A 1 328 ? -1.018 4.778 -9.313 1.00 94.62 328 SER A N 1
ATOM 2680 C CA . SER A 1 328 ? -1.206 5.539 -10.558 1.00 94.62 328 SER A CA 1
ATOM 2681 C C . SER A 1 328 ? -0.355 4.999 -11.712 1.00 94.62 328 SER A C 1
ATOM 2683 O O . SER A 1 328 ? -0.820 4.961 -12.848 1.00 94.62 328 SER A O 1
ATOM 2685 N N . SER A 1 329 ? 0.878 4.566 -11.430 1.00 93.62 329 SER A N 1
ATOM 2686 C CA . SER A 1 329 ? 1.754 3.943 -12.430 1.00 93.62 329 SER A CA 1
ATOM 2687 C C . SER A 1 329 ? 1.184 2.604 -12.900 1.00 93.62 329 SER A C 1
ATOM 2689 O O . SER A 1 329 ? 1.157 2.346 -14.095 1.00 93.62 329 SER A O 1
ATOM 2691 N N . ASN A 1 330 ? 0.657 1.792 -11.980 1.00 95.38 330 ASN A N 1
ATOM 2692 C CA . ASN A 1 330 ? 0.034 0.510 -12.314 1.00 95.38 330 ASN A CA 1
ATOM 2693 C C . ASN A 1 330 ? -1.255 0.676 -13.138 1.00 95.38 330 ASN A C 1
ATOM 2695 O O . ASN A 1 330 ? -1.488 -0.101 -14.062 1.00 95.38 330 ASN A O 1
ATOM 2699 N N . VAL A 1 331 ? -2.056 1.716 -12.871 1.00 96.94 331 VAL A N 1
ATOM 2700 C CA . VAL A 1 331 ? -3.198 2.085 -13.730 1.00 96.94 331 VAL A CA 1
ATOM 2701 C C . VAL A 1 331 ? -2.725 2.478 -15.134 1.00 96.94 331 VAL A C 1
ATOM 2703 O O . VAL A 1 331 ? -3.291 2.005 -16.116 1.00 96.94 331 VAL A O 1
ATOM 2706 N N . GLU A 1 332 ? -1.677 3.303 -15.252 1.00 96.81 332 GLU A N 1
ATOM 2707 C CA . GLU A 1 332 ? -1.109 3.684 -16.555 1.00 96.81 332 GLU A CA 1
ATOM 2708 C C . GLU A 1 332 ? -0.634 2.465 -17.350 1.00 96.81 332 GLU A C 1
ATOM 2710 O O . GLU A 1 332 ? -0.972 2.337 -18.527 1.00 96.81 332 GLU A O 1
ATOM 2715 N N . SER A 1 333 ? 0.100 1.557 -16.707 1.00 95.56 333 SER A N 1
ATOM 2716 C CA . SER A 1 333 ? 0.574 0.323 -17.330 1.00 95.56 333 SER A CA 1
ATOM 2717 C C . SER A 1 333 ? -0.580 -0.565 -17.783 1.00 95.56 333 SER A C 1
ATOM 2719 O O . SER A 1 333 ? -0.605 -0.972 -18.943 1.00 95.56 333 SER A O 1
ATOM 2721 N N . TYR A 1 334 ? -1.595 -0.770 -16.936 1.00 96.88 334 TYR A N 1
ATOM 2722 C CA . TYR A 1 334 ? -2.793 -1.517 -17.323 1.00 96.88 334 TYR A CA 1
ATOM 2723 C C . TYR A 1 334 ? -3.473 -0.906 -18.556 1.00 96.88 334 TYR A C 1
ATOM 2725 O O . TYR A 1 334 ? -3.853 -1.637 -19.470 1.00 96.88 334 TYR A O 1
ATOM 2733 N N . ILE A 1 335 ? -3.592 0.427 -18.626 1.00 97.25 335 ILE A N 1
ATOM 2734 C CA . ILE A 1 335 ? -4.154 1.104 -19.801 1.00 97.25 335 ILE A CA 1
ATOM 2735 C C . ILE A 1 335 ? -3.303 0.798 -21.032 1.00 97.25 335 ILE A C 1
ATOM 2737 O O . ILE A 1 335 ? -3.830 0.251 -21.996 1.00 97.25 335 ILE A O 1
ATOM 2741 N N . ILE A 1 336 ? -1.997 1.089 -20.990 1.00 96.38 336 ILE A N 1
ATOM 2742 C CA . ILE A 1 336 ? -1.073 0.905 -22.124 1.00 96.38 336 ILE A CA 1
ATOM 2743 C C . ILE A 1 336 ? -1.127 -0.531 -22.658 1.00 96.38 336 ILE A C 1
ATOM 2745 O O . ILE A 1 336 ? -1.226 -0.729 -23.870 1.00 96.38 336 ILE A O 1
ATOM 2749 N N . GLN A 1 337 ? -1.126 -1.522 -21.766 1.00 95.44 337 GLN A N 1
ATOM 2750 C CA . GLN A 1 337 ? -1.144 -2.945 -22.115 1.00 95.44 337 GLN A CA 1
ATOM 2751 C C . GLN A 1 337 ? -2.473 -3.418 -22.728 1.00 95.44 337 GLN A C 1
ATOM 2753 O O . GLN A 1 337 ? -2.544 -4.523 -23.266 1.00 95.44 337 GLN A O 1
ATOM 2758 N N . ASN A 1 338 ? -3.531 -2.604 -22.667 1.00 96.12 338 ASN A N 1
ATOM 2759 C CA . ASN A 1 338 ? -4.858 -2.950 -23.176 1.00 96.12 338 ASN A CA 1
ATOM 2760 C C . ASN A 1 338 ? -5.391 -1.986 -24.259 1.00 96.12 338 ASN A C 1
ATOM 2762 O O . ASN A 1 338 ? -6.501 -2.200 -24.743 1.00 96.12 338 ASN A O 1
ATOM 2766 N N . LEU A 1 339 ? -4.628 -0.972 -24.694 1.00 95.69 339 LEU A N 1
ATOM 2767 C CA . LEU A 1 339 ? -5.065 -0.018 -25.736 1.00 95.69 339 LEU A CA 1
ATOM 2768 C C . LEU A 1 339 ? -5.310 -0.663 -27.109 1.00 95.69 339 LEU A C 1
ATOM 2770 O O . LEU A 1 339 ? -6.154 -0.184 -27.868 1.00 95.69 339 LEU A O 1
ATOM 2774 N N . ASP A 1 340 ? -4.634 -1.775 -27.416 1.00 93.69 340 ASP A N 1
ATOM 2775 C CA . ASP A 1 340 ? -4.808 -2.473 -28.697 1.00 93.69 340 ASP A CA 1
ATOM 2776 C C . ASP A 1 340 ? -6.233 -3.010 -28.884 1.00 93.69 340 ASP A C 1
ATOM 2778 O O . ASP A 1 340 ? -6.705 -3.076 -30.016 1.00 93.69 340 ASP A O 1
ATOM 2782 N N . LYS A 1 341 ? -6.960 -3.286 -27.786 1.00 95.62 341 LYS A N 1
ATOM 2783 C CA . LYS A 1 341 ? -8.390 -3.649 -27.815 1.00 95.62 341 LYS A CA 1
ATOM 2784 C C . LYS A 1 341 ? -9.263 -2.574 -28.481 1.00 95.62 341 LYS A C 1
ATOM 2786 O O . LYS A 1 341 ? -10.365 -2.875 -28.923 1.00 95.62 341 LYS A O 1
ATOM 2791 N N . PHE A 1 342 ? -8.787 -1.329 -28.538 1.00 96.69 342 PHE A N 1
ATOM 2792 C CA . PHE A 1 342 ? -9.513 -0.174 -29.078 1.00 96.69 342 PHE A CA 1
ATOM 2793 C C . PHE A 1 342 ? -8.834 0.434 -30.309 1.00 96.69 342 PHE A C 1
ATOM 2795 O O . PHE A 1 342 ? -9.234 1.506 -30.762 1.00 96.69 342 PHE A O 1
ATOM 2802 N N . ASN A 1 343 ? -7.802 -0.231 -30.844 1.00 96.12 343 ASN A N 1
ATOM 2803 C CA . ASN A 1 343 ? -6.959 0.291 -31.919 1.00 96.12 343 ASN A CA 1
ATOM 2804 C C . ASN A 1 343 ? -6.388 1.697 -31.610 1.00 96.12 343 ASN A C 1
ATOM 2806 O O . ASN A 1 343 ? -6.225 2.520 -32.508 1.00 96.12 343 ASN A O 1
ATOM 2810 N N . GLU A 1 344 ? -6.118 1.981 -30.334 1.00 96.81 344 GLU A N 1
ATOM 2811 C CA . GLU A 1 344 ? -5.837 3.321 -29.808 1.00 96.81 344 GLU A CA 1
ATOM 2812 C C . GLU A 1 344 ? -4.328 3.565 -29.635 1.00 96.81 344 GLU A C 1
ATOM 2814 O O . GLU A 1 344 ? -3.605 2.703 -29.135 1.00 96.81 344 GLU A O 1
ATOM 2819 N N . ILE A 1 345 ? -3.847 4.750 -30.018 1.00 96.00 345 ILE A N 1
ATOM 2820 C CA . ILE A 1 345 ? -2.457 5.188 -29.818 1.00 96.00 345 ILE A CA 1
ATOM 2821 C C . ILE A 1 345 ? -2.286 5.750 -28.407 1.00 96.00 345 ILE A C 1
ATOM 2823 O O . ILE A 1 345 ? -3.055 6.613 -27.975 1.00 96.00 345 ILE A O 1
ATOM 2827 N N . ALA A 1 346 ? -1.225 5.341 -27.707 1.00 96.38 346 ALA A N 1
ATOM 2828 C CA . ALA A 1 346 ? -0.971 5.852 -26.367 1.00 96.38 346 ALA A CA 1
ATOM 2829 C C . ALA A 1 346 ? -0.552 7.334 -26.364 1.00 96.38 346 ALA A C 1
ATOM 2831 O O . ALA A 1 346 ? 0.350 7.764 -27.086 1.00 96.38 346 ALA A O 1
ATOM 2832 N N . GLU A 1 347 ? -1.165 8.120 -25.480 1.00 96.00 347 GLU A N 1
ATOM 2833 C CA . GLU A 1 347 ? -0.787 9.515 -25.234 1.00 96.00 347 GLU A CA 1
ATOM 2834 C C . GLU A 1 347 ? 0.612 9.637 -24.597 1.00 96.00 347 GLU A C 1
ATOM 2836 O O . GLU A 1 347 ? 1.033 8.754 -23.850 1.00 96.00 347 GLU A O 1
ATOM 2841 N N . LYS A 1 348 ? 1.335 10.740 -24.846 1.00 94.75 348 LYS A N 1
ATOM 2842 C CA . LYS A 1 348 ? 2.655 11.013 -24.242 1.00 94.75 348 LYS A CA 1
ATOM 2843 C C . LYS A 1 348 ? 2.563 11.379 -22.756 1.00 94.75 348 LYS A C 1
ATOM 2845 O O . LYS A 1 348 ? 1.559 11.925 -22.289 1.00 94.75 348 LYS A O 1
ATOM 2850 N N . ARG A 1 349 ? 3.650 11.174 -22.013 1.00 94.62 349 ARG A N 1
ATOM 2851 C CA . ARG A 1 349 ? 3.828 11.787 -20.693 1.00 94.62 349 ARG A CA 1
ATOM 2852 C C . ARG A 1 349 ? 3.962 13.305 -20.811 1.00 94.62 349 ARG A C 1
ATOM 2854 O O . ARG A 1 349 ? 4.430 13.818 -21.835 1.00 94.62 349 ARG A O 1
ATOM 2861 N N . PRO A 1 350 ? 3.537 14.044 -19.776 1.00 95.62 350 PRO A N 1
ATOM 2862 C CA . PRO A 1 350 ? 3.670 15.483 -19.796 1.00 95.62 350 PRO A CA 1
ATOM 2863 C C . PRO A 1 350 ? 5.122 15.941 -19.671 1.00 95.62 350 PRO A C 1
ATOM 2865 O O . PRO A 1 350 ? 5.930 15.300 -19.000 1.00 95.62 350 PRO A O 1
ATOM 2868 N N . THR A 1 351 ? 5.436 17.084 -20.274 1.00 94.19 351 THR A N 1
ATOM 2869 C CA . THR A 1 351 ? 6.707 17.784 -20.034 1.00 94.19 351 THR A CA 1
ATOM 2870 C C . THR A 1 351 ? 6.713 18.432 -18.640 1.00 94.19 351 THR A C 1
ATOM 2872 O O . THR A 1 351 ? 5.643 18.647 -18.061 1.00 94.19 351 THR A O 1
ATOM 2875 N N . PRO A 1 352 ? 7.885 18.795 -18.083 1.00 94.88 352 PRO A N 1
ATOM 2876 C CA . PRO A 1 352 ? 7.949 19.538 -16.822 1.00 94.88 352 PRO A CA 1
ATOM 2877 C C . PRO A 1 352 ? 7.107 20.822 -16.831 1.00 94.88 352 PRO A C 1
ATOM 2879 O O . PRO A 1 352 ? 6.391 21.096 -15.871 1.00 94.88 352 PRO A O 1
ATOM 2882 N N . GLU A 1 353 ? 7.112 21.561 -17.942 1.00 96.25 353 GLU A N 1
ATOM 2883 C CA . GLU A 1 353 ? 6.298 22.768 -18.116 1.00 96.25 353 GLU A CA 1
ATOM 2884 C C . GLU A 1 353 ? 4.791 22.459 -18.095 1.00 96.25 353 GLU A C 1
ATOM 2886 O O . GLU A 1 353 ? 4.018 23.133 -17.411 1.00 96.25 353 GLU A O 1
ATOM 2891 N N . GLU A 1 354 ? 4.357 21.398 -18.784 1.00 95.94 354 GLU A N 1
ATOM 2892 C CA . GLU A 1 354 ? 2.964 20.946 -18.742 1.00 95.94 354 GLU A CA 1
ATOM 2893 C C . GLU A 1 354 ? 2.558 20.529 -17.323 1.00 95.94 354 GLU A C 1
ATOM 2895 O O . GLU A 1 354 ? 1.454 20.855 -16.892 1.00 95.94 354 GLU A O 1
ATOM 2900 N N . ILE A 1 355 ? 3.433 19.857 -16.565 1.00 96.12 355 ILE A N 1
ATOM 2901 C CA . ILE A 1 355 ? 3.172 19.513 -15.158 1.00 96.12 355 ILE A CA 1
ATOM 2902 C C . ILE A 1 355 ? 2.977 20.785 -14.323 1.00 96.12 355 ILE A C 1
ATOM 2904 O O . ILE A 1 355 ? 2.029 20.845 -13.536 1.00 96.12 355 ILE A O 1
ATOM 2908 N N . THR A 1 356 ? 3.819 21.805 -14.505 1.00 95.94 356 THR A N 1
ATOM 2909 C CA . THR A 1 356 ? 3.684 23.098 -13.815 1.00 95.94 356 THR A CA 1
ATOM 2910 C C . THR A 1 356 ? 2.344 23.762 -14.137 1.00 95.94 356 THR A C 1
ATOM 2912 O O . THR A 1 356 ? 1.602 24.109 -13.217 1.00 95.94 356 THR A O 1
ATOM 2915 N N . LYS A 1 357 ? 1.958 23.834 -15.419 1.00 95.81 357 LYS A N 1
ATOM 2916 C CA . LYS A 1 357 ? 0.650 24.372 -15.842 1.00 95.81 357 LYS A CA 1
ATOM 2917 C C . LYS A 1 357 ? -0.521 23.578 -15.256 1.00 95.81 357 LYS A C 1
ATOM 2919 O O . LYS A 1 357 ? -1.500 24.153 -14.788 1.00 95.81 357 LYS A O 1
ATOM 2924 N N . ARG A 1 358 ? -0.423 22.245 -15.227 1.00 95.81 358 ARG A N 1
ATOM 2925 C CA . ARG A 1 358 ? -1.450 21.371 -14.635 1.00 95.81 358 ARG A CA 1
ATOM 2926 C C . ARG A 1 358 ? -1.591 21.586 -13.124 1.00 95.81 358 ARG A C 1
ATOM 2928 O O . ARG A 1 358 ? -2.711 21.547 -12.626 1.00 95.81 358 ARG A O 1
ATOM 2935 N N . ARG A 1 359 ? -0.494 21.841 -12.399 1.00 93.44 359 ARG A N 1
ATOM 2936 C CA . ARG A 1 359 ? -0.520 22.184 -10.962 1.00 93.44 359 ARG A CA 1
ATOM 2937 C C . ARG A 1 359 ? -1.139 23.560 -10.708 1.00 93.44 359 ARG A C 1
ATOM 2939 O O . ARG A 1 359 ? -1.871 23.717 -9.735 1.00 93.44 359 ARG A O 1
ATOM 2946 N N . ALA A 1 360 ? -0.899 24.520 -11.601 1.00 93.69 360 ALA A N 1
ATOM 2947 C CA . ALA A 1 360 ? -1.453 25.871 -11.511 1.00 93.69 360 ALA A CA 1
ATOM 2948 C C . ALA A 1 360 ? -2.987 25.926 -11.663 1.00 93.69 360 ALA A C 1
ATOM 2950 O O . ALA A 1 360 ? -3.599 26.880 -11.196 1.00 93.69 360 ALA A O 1
ATOM 2951 N N . LYS A 1 361 ? -3.637 24.886 -12.220 1.00 88.19 361 LYS A N 1
ATOM 2952 C CA . LYS A 1 361 ? -5.114 24.779 -12.269 1.00 88.19 361 LYS A CA 1
ATOM 2953 C C . LYS A 1 361 ? -5.786 24.711 -10.884 1.00 88.19 361 LYS A C 1
ATOM 2955 O O . LYS A 1 361 ? -7.010 24.784 -10.798 1.00 88.19 361 LYS A O 1
ATOM 2960 N N . GLY A 1 362 ? -5.018 24.555 -9.806 1.00 86.94 362 GLY A N 1
ATOM 2961 C CA . GLY A 1 362 ? -5.537 24.549 -8.442 1.00 86.94 362 GLY A CA 1
ATOM 2962 C C . GLY A 1 362 ? -6.259 23.250 -8.075 1.00 86.94 362 GLY A C 1
ATOM 2963 O O . GLY A 1 362 ? -5.965 22.171 -8.593 1.00 86.94 362 GLY A O 1
ATOM 2964 N N . ARG A 1 363 ? -7.187 23.341 -7.117 1.00 87.81 363 ARG A N 1
ATOM 2965 C CA . ARG A 1 363 ? -7.951 22.202 -6.585 1.00 87.81 363 ARG A CA 1
ATOM 2966 C C . ARG A 1 363 ? -9.419 22.327 -6.982 1.00 87.81 363 ARG A C 1
ATOM 2968 O O . ARG A 1 363 ? -9.960 23.425 -7.013 1.00 87.81 363 ARG A O 1
ATOM 2975 N N . TYR A 1 364 ? -10.074 21.199 -7.231 1.00 87.00 364 TYR A N 1
ATOM 2976 C CA . TYR A 1 364 ? -11.530 21.129 -7.369 1.00 87.00 364 TYR A CA 1
ATOM 2977 C C . TYR A 1 364 ? -12.178 20.676 -6.053 1.00 87.00 364 TYR A C 1
ATOM 2979 O O . TYR A 1 364 ? -11.522 20.097 -5.184 1.00 87.00 364 TYR A O 1
ATOM 2987 N N . ALA A 1 365 ? -13.479 20.937 -5.902 1.00 84.44 365 ALA A N 1
ATOM 2988 C CA . ALA A 1 365 ? -14.231 20.540 -4.714 1.00 84.44 365 ALA A CA 1
ATOM 2989 C C . ALA A 1 365 ? -14.202 19.012 -4.520 1.00 84.44 365 ALA A C 1
ATOM 2991 O O . ALA A 1 365 ? -14.546 18.262 -5.439 1.00 84.44 365 ALA A O 1
ATOM 2992 N N . GLY A 1 366 ? -13.816 18.575 -3.318 1.00 81.62 366 GLY A N 1
ATOM 2993 C CA . GLY A 1 366 ? -13.675 17.165 -2.943 1.00 81.62 366 GLY A CA 1
ATOM 2994 C C . GLY A 1 366 ? -14.997 16.453 -2.634 1.00 81.62 366 GLY A C 1
ATOM 2995 O O . GLY A 1 366 ? -16.069 16.860 -3.082 1.00 81.62 366 GLY A O 1
ATOM 2996 N N . ALA A 1 367 ? -14.924 15.362 -1.874 1.00 82.12 367 ALA A N 1
ATOM 2997 C CA . ALA A 1 367 ? -16.082 14.547 -1.512 1.00 82.12 367 ALA A CA 1
ATOM 2998 C C . ALA A 1 367 ? -17.144 15.323 -0.707 1.00 82.12 367 ALA A C 1
ATOM 3000 O O . ALA A 1 367 ? -16.834 16.284 0.000 1.00 82.12 367 ALA A O 1
ATOM 3001 N N . PHE A 1 368 ? -18.401 14.883 -0.798 1.00 84.31 368 PHE A N 1
ATOM 3002 C CA . PHE A 1 368 ? -19.465 15.361 0.084 1.00 84.31 368 PHE A CA 1
ATOM 3003 C C . PHE A 1 368 ? -19.448 14.572 1.391 1.00 84.31 368 PHE A C 1
ATOM 3005 O O . PHE A 1 368 ? -19.261 13.358 1.387 1.00 84.31 368 PHE A O 1
ATOM 3012 N N . VAL A 1 369 ? -19.673 15.277 2.497 1.00 83.06 369 VAL A N 1
ATOM 3013 C CA . VAL A 1 369 ? -19.911 14.669 3.804 1.00 83.06 369 VAL A CA 1
ATOM 3014 C C . VAL A 1 369 ? -21.157 15.320 4.374 1.00 83.06 369 VAL A C 1
ATOM 3016 O O . VAL A 1 369 ? -21.152 16.534 4.611 1.00 83.06 369 VAL A O 1
ATOM 3019 N N . PHE A 1 370 ? -22.203 14.522 4.572 1.00 83.81 370 PHE A N 1
ATOM 3020 C CA . PHE A 1 370 ? -23.358 14.931 5.354 1.00 83.81 370 PHE A CA 1
ATOM 3021 C C . PHE A 1 370 ? -22.940 14.947 6.817 1.00 83.81 370 PHE A C 1
ATOM 3023 O O . PHE A 1 370 ? -22.411 13.960 7.334 1.00 83.81 370 PHE A O 1
ATOM 3030 N N . GLU A 1 371 ? -23.097 16.100 7.457 1.00 84.94 371 GLU A N 1
ATOM 3031 C CA . GLU A 1 371 ? -22.647 16.257 8.828 1.00 84.94 371 GLU A CA 1
ATOM 3032 C C . GLU A 1 371 ? -23.439 15.324 9.752 1.00 84.94 371 GLU A C 1
ATOM 3034 O O . GLU A 1 371 ? -24.669 15.317 9.670 1.00 84.94 371 GLU A O 1
ATOM 3039 N N . PRO A 1 372 ? -22.764 14.509 10.587 1.00 86.69 372 PRO A N 1
ATOM 3040 C CA . PRO A 1 372 ? -23.481 13.610 11.469 1.00 86.69 372 PRO A CA 1
ATOM 3041 C C . PRO A 1 372 ? -24.297 14.402 12.482 1.00 86.69 372 PRO A C 1
ATOM 3043 O O . PRO A 1 372 ? -23.803 15.392 13.018 1.00 86.69 372 PRO A O 1
ATOM 3046 N N . THR A 1 373 ? -25.501 13.936 12.804 1.00 88.69 373 THR A N 1
ATOM 3047 C CA . THR A 1 373 ? -26.185 14.392 14.019 1.00 88.69 373 THR A CA 1
ATOM 3048 C C . THR A 1 373 ? -25.545 13.685 15.217 1.00 88.69 373 THR A C 1
ATOM 3050 O O . THR A 1 373 ? -25.657 12.460 15.301 1.00 88.69 373 THR A O 1
ATOM 3053 N N . PRO A 1 374 ? -24.856 14.392 16.130 1.00 92.56 374 PRO A N 1
ATOM 3054 C CA . PRO A 1 374 ? -24.226 13.770 17.291 1.00 92.56 374 PRO A CA 1
ATOM 3055 C C . PRO A 1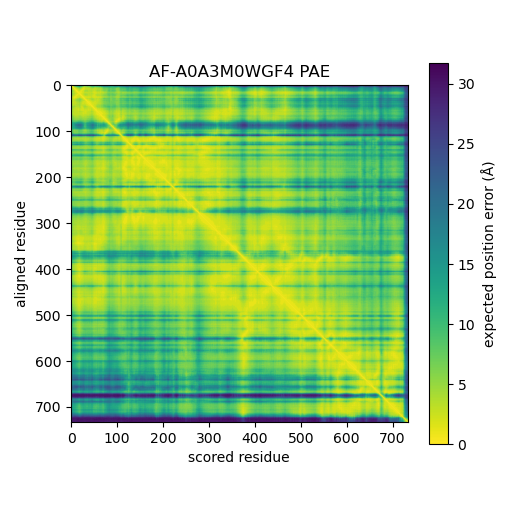 374 ? -25.261 13.045 18.149 1.00 92.56 374 PRO A C 1
ATOM 3057 O O . PRO A 1 374 ? -26.391 13.508 18.285 1.00 92.56 374 PRO A O 1
ATOM 3060 N N . GLY A 1 375 ? -24.897 11.886 18.681 1.00 94.56 375 GLY A N 1
ATOM 3061 C CA . GLY A 1 375 ? -25.813 11.057 19.450 1.00 94.56 375 GLY A CA 1
ATOM 3062 C C . GLY A 1 375 ? -25.408 9.593 19.472 1.00 94.56 375 GLY A C 1
ATOM 3063 O O . GLY A 1 375 ? -24.534 9.150 18.716 1.00 94.56 375 GLY A O 1
ATOM 3064 N N . ILE A 1 376 ? -26.096 8.844 20.329 1.00 95.50 376 ILE A N 1
ATOM 3065 C CA . ILE A 1 376 ? -26.178 7.392 20.238 1.00 95.50 376 ILE A CA 1
ATOM 3066 C C . ILE A 1 376 ? -27.490 7.023 19.548 1.00 95.50 376 ILE A C 1
ATOM 3068 O O . ILE A 1 376 ? -28.546 7.575 19.851 1.00 95.50 376 ILE A O 1
ATOM 3072 N N . TYR A 1 377 ? -27.416 6.107 18.593 1.00 96.12 377 TYR A N 1
ATOM 3073 C CA . TYR A 1 377 ? -28.565 5.667 17.814 1.00 96.12 377 TYR A CA 1
ATOM 3074 C C . TYR A 1 377 ? -28.635 4.156 17.791 1.00 96.12 377 TYR A C 1
ATOM 3076 O O . TYR A 1 377 ? -27.600 3.495 17.735 1.00 96.12 377 TYR A O 1
ATOM 3084 N N . GLU A 1 378 ? -29.850 3.623 17.768 1.00 95.38 378 GLU A N 1
ATOM 3085 C CA . GLU A 1 378 ? -30.108 2.193 17.643 1.00 95.38 378 GLU A CA 1
ATOM 3086 C C . GLU A 1 378 ? -30.687 1.851 16.266 1.00 95.38 378 GLU A C 1
ATOM 3088 O O . GLU A 1 378 ? -31.279 2.705 15.599 1.00 95.38 378 GLU A O 1
ATOM 3093 N N . ASN A 1 379 ? -30.561 0.585 15.859 1.00 95.38 379 ASN A N 1
ATOM 3094 C CA . ASN A 1 379 ? -31.138 0.055 14.619 1.00 95.38 379 ASN A CA 1
ATOM 3095 C C . ASN A 1 379 ? -30.676 0.816 13.364 1.00 95.38 379 ASN A C 1
ATOM 3097 O O . ASN A 1 379 ? -31.486 1.233 12.530 1.00 95.38 379 ASN A O 1
ATOM 3101 N N . LEU A 1 380 ? -29.367 1.018 13.236 1.00 96.25 380 LEU A N 1
ATOM 3102 C CA . LEU A 1 380 ? -28.758 1.673 12.084 1.00 96.25 380 LEU A CA 1
ATOM 3103 C C . LEU A 1 380 ? -28.610 0.702 10.910 1.00 96.25 380 LEU A C 1
ATOM 3105 O O . LEU A 1 380 ? -28.318 -0.479 11.075 1.00 96.25 380 LEU A O 1
ATOM 3109 N N . VAL A 1 381 ? -28.753 1.239 9.708 1.00 97.31 381 VAL A N 1
ATOM 3110 C CA . VAL A 1 381 ? -28.412 0.581 8.447 1.00 97.31 381 VAL A CA 1
ATOM 3111 C C . VAL A 1 381 ? -27.355 1.428 7.766 1.00 97.31 381 VAL A C 1
ATOM 3113 O O . VAL A 1 381 ? -27.471 2.657 7.753 1.00 97.31 381 VAL A O 1
ATOM 3116 N N . MET A 1 382 ? -26.342 0.786 7.190 1.00 96.00 382 MET A N 1
ATOM 3117 C CA . MET A 1 382 ? -25.371 1.458 6.334 1.00 96.00 382 MET A CA 1
ATOM 3118 C C . MET A 1 382 ? -25.434 0.882 4.922 1.00 96.00 382 MET A C 1
ATOM 3120 O O . MET A 1 382 ? -25.262 -0.319 4.720 1.00 96.00 382 MET A O 1
ATOM 3124 N N . PHE A 1 383 ? -25.649 1.755 3.948 1.00 96.81 383 PHE A N 1
ATOM 3125 C CA . PHE A 1 383 ? -25.452 1.459 2.533 1.00 96.81 383 PHE A CA 1
ATOM 3126 C C . PHE A 1 383 ? -24.123 2.053 2.057 1.00 96.81 383 PHE A C 1
ATOM 3128 O O . PHE A 1 383 ? -23.746 3.128 2.523 1.00 96.81 383 PHE A O 1
ATOM 3135 N N . ASP A 1 384 ? -23.438 1.391 1.124 1.00 94.31 384 ASP A N 1
ATOM 3136 C CA . ASP A 1 384 ? -22.156 1.847 0.563 1.00 94.31 384 ASP A CA 1
ATOM 3137 C C . ASP A 1 384 ? -22.104 1.670 -0.958 1.00 94.31 384 ASP A C 1
ATOM 3139 O O . ASP A 1 384 ? -22.490 0.631 -1.495 1.00 94.31 384 ASP A O 1
ATOM 3143 N N . PHE A 1 385 ? -21.639 2.684 -1.687 1.00 93.12 385 PHE A N 1
ATOM 3144 C CA . PHE A 1 385 ? -21.489 2.585 -3.137 1.00 93.12 385 PHE A CA 1
ATOM 3145 C C . PHE A 1 385 ? -20.277 1.728 -3.503 1.00 93.12 385 PHE A C 1
ATOM 3147 O O . PHE A 1 385 ? -19.126 2.058 -3.207 1.00 93.12 385 PHE A O 1
ATOM 3154 N N . THR A 1 386 ? -20.502 0.673 -4.285 1.00 87.81 386 THR A N 1
ATOM 3155 C CA . THR A 1 386 ? -19.420 -0.191 -4.756 1.00 87.81 386 THR A CA 1
ATOM 3156 C C . THR A 1 386 ? -18.535 0.560 -5.752 1.00 87.81 386 THR A C 1
ATOM 3158 O O . THR A 1 386 ? -18.868 0.702 -6.926 1.00 87.81 386 THR A O 1
ATOM 3161 N N . SER A 1 387 ? -17.358 1.000 -5.294 1.00 88.19 387 SER A N 1
ATOM 3162 C CA . SER A 1 387 ? -16.386 1.738 -6.116 1.00 88.19 387 SER A CA 1
ATOM 3163 C C . SER A 1 387 ? -16.971 3.024 -6.726 1.00 88.19 387 SER A C 1
ATOM 3165 O O . SER A 1 387 ? -16.806 3.275 -7.922 1.00 88.19 387 SER A O 1
ATOM 3167 N N . MET A 1 388 ? -17.614 3.859 -5.896 1.00 93.31 388 MET A N 1
ATOM 3168 C CA . MET A 1 388 ? -18.339 5.082 -6.287 1.00 93.31 388 MET A CA 1
ATOM 3169 C C . MET A 1 388 ? -17.683 5.874 -7.425 1.00 93.31 388 MET A C 1
ATOM 3171 O O . MET A 1 388 ? -18.236 5.966 -8.518 1.00 93.31 388 MET A O 1
ATOM 3175 N N . TYR A 1 389 ? -16.470 6.397 -7.229 1.00 95.44 389 TYR A N 1
ATOM 3176 C CA . TYR A 1 389 ? -15.810 7.218 -8.251 1.00 95.44 389 TYR A CA 1
ATOM 3177 C C . TYR A 1 389 ? -15.568 6.471 -9.567 1.00 95.44 389 TYR A C 1
ATOM 3179 O O . TYR A 1 389 ? -15.763 7.043 -10.637 1.00 95.44 389 TYR A O 1
ATOM 3187 N N . ALA A 1 390 ? -15.170 5.198 -9.498 1.00 96.12 390 ALA A N 1
ATOM 3188 C CA . ALA A 1 390 ? -14.941 4.392 -10.689 1.00 96.12 390 ALA A CA 1
ATOM 3189 C C . ALA A 1 390 ? -16.249 4.144 -11.451 1.00 96.12 390 ALA A C 1
ATOM 3191 O O . ALA A 1 390 ? -16.297 4.327 -12.664 1.00 96.12 390 ALA A O 1
ATOM 3192 N N . SER A 1 391 ? -17.328 3.819 -10.737 1.00 96.12 391 SER A N 1
ATOM 3193 C CA . SER A 1 391 ? -18.650 3.651 -11.341 1.00 96.12 391 SER A CA 1
ATOM 3194 C C . SER A 1 391 ? -19.191 4.945 -11.960 1.00 96.12 391 SER A C 1
ATOM 3196 O O . SER A 1 391 ? -19.738 4.899 -13.053 1.00 96.12 391 SER A O 1
ATOM 3198 N N . VAL A 1 392 ? -18.954 6.114 -11.348 1.00 97.31 392 VAL A N 1
ATOM 3199 C CA . VAL A 1 392 ? -19.335 7.424 -11.912 1.00 97.31 392 VAL A CA 1
ATOM 3200 C C . VAL A 1 392 ? -18.559 7.726 -13.197 1.00 97.31 392 VAL A C 1
ATOM 3202 O O . VAL A 1 392 ? -19.136 8.222 -14.162 1.00 97.31 392 VAL A O 1
ATOM 3205 N N . ILE A 1 393 ? -17.261 7.408 -13.244 1.00 97.75 393 ILE A N 1
ATOM 3206 C CA . ILE A 1 393 ? -16.461 7.538 -14.470 1.00 97.75 393 ILE A CA 1
ATOM 3207 C C . ILE A 1 393 ? -17.077 6.722 -15.610 1.00 97.75 393 ILE A C 1
ATOM 3209 O O . ILE A 1 393 ? -17.177 7.224 -16.729 1.00 97.75 393 ILE A O 1
ATOM 3213 N N . VAL A 1 394 ? -17.494 5.488 -15.320 1.00 97.75 394 VAL A N 1
ATOM 3214 C CA . VAL A 1 394 ? -18.121 4.591 -16.297 1.00 97.75 394 VAL A CA 1
ATOM 3215 C C . VAL A 1 394 ? -19.499 5.108 -16.711 1.00 97.75 394 VAL A C 1
ATOM 3217 O O . VAL A 1 394 ? -19.715 5.362 -17.893 1.00 97.75 394 VAL A O 1
ATOM 3220 N N . ALA A 1 395 ? -20.389 5.337 -15.745 1.00 96.75 395 ALA A N 1
ATOM 3221 C CA . ALA A 1 395 ? -21.780 5.734 -15.955 1.00 96.75 395 ALA A CA 1
ATOM 3222 C C . ALA A 1 395 ? -21.931 7.014 -16.786 1.00 96.75 395 ALA A C 1
ATOM 3224 O O . ALA A 1 395 ? -22.835 7.136 -17.607 1.00 96.75 395 ALA A O 1
ATOM 3225 N N . TYR A 1 396 ? -21.034 7.980 -16.573 1.00 96.94 396 TYR A N 1
ATOM 3226 C CA . TYR A 1 396 ? -21.076 9.282 -17.239 1.00 96.94 396 TYR A CA 1
ATOM 3227 C C . TYR A 1 396 ? -19.989 9.447 -18.306 1.00 96.94 396 TYR A C 1
ATOM 3229 O O . TYR A 1 396 ? -19.802 10.549 -18.823 1.00 96.94 396 TYR A O 1
ATOM 3237 N N . ASN A 1 397 ? -19.279 8.364 -18.641 1.00 97.62 397 ASN A N 1
ATOM 3238 C CA . ASN A 1 397 ? -18.266 8.314 -19.690 1.00 97.62 397 ASN A CA 1
ATOM 3239 C C . ASN A 1 397 ? -17.186 9.411 -19.559 1.00 97.62 397 ASN A C 1
ATOM 3241 O O . ASN A 1 397 ? -16.864 10.120 -20.516 1.00 97.62 397 ASN A O 1
ATOM 3245 N N . LEU A 1 398 ? -16.639 9.584 -18.353 1.00 97.88 398 LEU A N 1
ATOM 3246 C CA . LEU A 1 398 ? -15.763 10.707 -17.997 1.00 97.88 398 LEU A CA 1
ATOM 3247 C C . LEU A 1 398 ? -14.288 10.359 -18.199 1.00 97.88 398 LEU A C 1
ATOM 3249 O O . LEU A 1 398 ? -13.710 9.584 -17.439 1.00 97.88 398 LEU A O 1
ATOM 3253 N N . SER A 1 399 ? -13.649 10.956 -19.201 1.00 97.62 399 SER A N 1
ATOM 3254 C CA . SER A 1 399 ? -12.219 10.766 -19.442 1.00 97.62 399 SER A CA 1
ATOM 3255 C C . SER A 1 399 ? -11.626 11.876 -20.303 1.00 97.62 399 SER A C 1
ATOM 3257 O O . SER A 1 399 ? -12.351 12.687 -20.882 1.00 97.62 399 SER A O 1
ATOM 3259 N N . LYS A 1 400 ? -10.293 11.882 -20.440 1.00 97.19 400 LYS A N 1
ATOM 3260 C CA . LYS A 1 400 ? -9.594 12.771 -21.377 1.00 97.19 400 LYS A CA 1
ATOM 3261 C C . LYS A 1 400 ? -10.061 12.571 -22.824 1.00 97.19 400 LYS A C 1
ATOM 3263 O O . LYS A 1 400 ? -10.225 13.555 -23.534 1.00 97.19 400 LYS A O 1
ATOM 3268 N N . SER A 1 401 ? -10.244 11.324 -23.259 1.00 96.62 401 SER A N 1
ATOM 3269 C CA . SER A 1 401 ? -10.566 11.004 -24.656 1.00 96.62 401 SER A CA 1
ATOM 3270 C C . SER A 1 401 ? -12.016 11.337 -25.018 1.00 96.62 401 SER A C 1
ATOM 3272 O O . SER A 1 401 ? -12.324 11.622 -26.169 1.00 96.62 401 SER A O 1
ATOM 3274 N N . THR A 1 402 ? -12.898 11.394 -24.022 1.00 97.56 402 THR A N 1
ATOM 3275 C CA . THR A 1 402 ? -14.314 11.729 -24.202 1.00 97.56 402 THR A CA 1
ATOM 3276 C C . THR A 1 402 ? -14.627 13.198 -23.930 1.00 97.56 402 THR A C 1
ATOM 3278 O O . THR A 1 402 ? -15.763 13.614 -24.144 1.00 97.56 402 THR A O 1
ATOM 3281 N N . TYR A 1 403 ? -13.663 14.001 -23.470 1.00 97.62 403 TYR A N 1
ATOM 3282 C CA . TYR A 1 403 ? -13.870 15.417 -23.175 1.00 97.62 403 TYR A CA 1
ATOM 3283 C C . TYR A 1 403 ? -14.007 16.246 -24.460 1.00 97.62 403 TYR A C 1
ATOM 3285 O O . TYR A 1 403 ? -13.102 16.287 -25.290 1.00 97.62 403 TYR A O 1
ATOM 3293 N N . LEU A 1 404 ? -15.135 16.946 -24.605 1.00 95.50 404 LEU A N 1
ATOM 3294 C CA . LEU A 1 404 ? -15.472 17.738 -25.795 1.00 95.50 404 LEU A CA 1
ATOM 3295 C C . LEU A 1 404 ? -15.190 19.241 -25.628 1.00 95.50 404 LEU A C 1
ATOM 3297 O O . LEU A 1 404 ? -15.516 20.026 -26.513 1.00 95.50 404 LEU A O 1
ATOM 3301 N N . GLY A 1 405 ? -14.615 19.659 -24.496 1.00 92.56 405 GLY A N 1
ATOM 3302 C CA . GLY A 1 405 ? -14.535 21.074 -24.124 1.00 92.56 405 GLY A CA 1
ATOM 3303 C C . GLY A 1 405 ? -15.772 21.546 -23.355 1.00 92.56 405 GLY A C 1
ATOM 3304 O O . GLY A 1 405 ? -16.762 20.825 -23.226 1.00 92.56 405 GLY A O 1
ATOM 3305 N N . ASN A 1 406 ? -15.709 22.756 -22.792 1.00 90.31 406 ASN A N 1
ATOM 3306 C CA . ASN A 1 406 ? -16.823 23.408 -22.086 1.00 90.31 406 ASN A CA 1
ATOM 3307 C C . ASN A 1 406 ? -17.534 22.515 -21.050 1.00 90.31 406 ASN A C 1
ATOM 3309 O O . ASN A 1 406 ? -18.757 22.550 -20.927 1.00 90.31 406 ASN A O 1
ATOM 3313 N N . LYS A 1 407 ? -16.771 21.694 -20.307 1.00 88.69 407 LYS A N 1
ATOM 3314 C CA . LYS A 1 407 ? -17.292 20.746 -19.295 1.00 88.69 407 LYS A CA 1
ATOM 3315 C C . LYS A 1 407 ? -18.263 19.682 -19.855 1.00 88.69 407 LYS A C 1
ATOM 3317 O O . LYS A 1 407 ? -19.004 19.080 -19.079 1.00 88.69 407 LYS A O 1
ATOM 3322 N N . LYS A 1 408 ? -18.253 19.424 -21.169 1.00 94.62 408 LYS A N 1
ATOM 3323 C CA . LYS A 1 408 ? -19.071 18.400 -21.840 1.00 94.62 408 LYS A CA 1
ATOM 3324 C C . LYS A 1 408 ? -18.250 17.153 -22.171 1.00 94.62 408 LYS A C 1
ATOM 3326 O O . LYS A 1 408 ? -17.056 17.239 -22.460 1.00 94.62 408 LYS A O 1
ATOM 3331 N N . PHE A 1 409 ? -18.919 16.003 -22.165 1.00 97.00 409 PHE A N 1
ATOM 3332 C CA . PHE A 1 409 ? -18.342 14.703 -22.503 1.00 97.00 409 PHE A CA 1
ATOM 3333 C C . PHE A 1 409 ? -19.178 14.016 -23.584 1.00 97.00 409 PHE A C 1
ATOM 3335 O O . PHE A 1 409 ? -20.390 14.218 -23.671 1.00 97.00 409 PHE A O 1
ATOM 3342 N N . SER A 1 410 ? -18.518 13.225 -24.424 1.00 95.88 410 SER A N 1
ATOM 3343 C CA . SER A 1 410 ? -19.150 12.434 -25.475 1.00 95.88 410 SER A CA 1
ATOM 3344 C C . SER A 1 410 ? -20.115 11.405 -24.890 1.00 95.88 410 SER A C 1
ATOM 3346 O O . SER A 1 410 ? -19.830 10.788 -23.866 1.00 95.88 410 SER A O 1
ATOM 3348 N N . LYS A 1 411 ? -21.229 11.161 -25.589 1.00 92.56 411 LYS A N 1
ATOM 3349 C CA . LYS A 1 411 ? -22.119 10.024 -25.305 1.00 92.56 411 LYS A CA 1
ATOM 3350 C C . LYS A 1 411 ? -21.581 8.704 -25.869 1.00 92.56 411 LYS A C 1
ATOM 3352 O O . LYS A 1 411 ? -21.975 7.644 -25.401 1.00 92.56 411 LYS A O 1
ATOM 3357 N N . LYS A 1 412 ? -20.685 8.754 -26.864 1.00 94.38 412 LYS A N 1
ATOM 3358 C CA . LYS A 1 412 ? -20.024 7.553 -27.393 1.00 94.38 412 LYS A CA 1
ATOM 3359 C C . LYS A 1 412 ? -19.025 7.047 -26.349 1.00 94.38 412 LYS A C 1
ATOM 3361 O O . LYS A 1 412 ? -18.169 7.848 -25.959 1.00 94.38 412 LYS A O 1
ATOM 3366 N N . PRO A 1 413 ? -19.104 5.777 -25.907 1.00 93.56 413 PRO A N 1
ATOM 3367 C CA . PRO A 1 413 ? -18.199 5.242 -24.894 1.00 93.56 413 PRO A CA 1
ATOM 3368 C C . PRO A 1 413 ? -16.730 5.475 -25.264 1.00 93.56 413 PRO A C 1
ATOM 3370 O O . PRO A 1 413 ? -16.366 5.315 -26.428 1.00 93.56 413 PRO A O 1
ATOM 3373 N N . GLY A 1 414 ? -15.901 5.853 -24.293 1.00 97.06 414 GLY A N 1
ATOM 3374 C CA . GLY A 1 414 ? -14.452 5.984 -24.462 1.00 97.06 414 GLY A CA 1
ATOM 3375 C C . GLY A 1 414 ? -13.687 4.740 -24.015 1.00 97.06 414 GLY A C 1
ATOM 3376 O O . GLY A 1 414 ? -14.194 3.943 -23.223 1.00 97.06 414 GLY A O 1
ATOM 3377 N N . PHE A 1 415 ? -12.445 4.573 -24.466 1.00 97.88 415 PHE A N 1
ATOM 3378 C CA . PHE A 1 415 ? -11.605 3.430 -24.108 1.00 97.88 415 PHE A CA 1
ATOM 3379 C C . PHE A 1 415 ? -11.336 3.385 -22.599 1.00 97.88 415 PHE A C 1
ATOM 3381 O O . PHE A 1 415 ? -11.377 2.310 -22.007 1.00 97.88 415 PHE A O 1
ATOM 3388 N N . PHE A 1 416 ? -11.111 4.538 -21.957 1.00 97.69 416 PHE A N 1
ATOM 3389 C CA . PHE A 1 416 ? -10.791 4.590 -20.530 1.00 97.69 416 PHE A CA 1
ATOM 3390 C C . PHE A 1 416 ? -11.990 4.154 -19.665 1.00 97.69 416 PHE A C 1
ATOM 3392 O O . PHE A 1 416 ? -11.819 3.241 -18.855 1.00 97.69 416 PHE A O 1
ATOM 3399 N N . PRO A 1 417 ? -13.215 4.698 -19.848 1.00 97.56 417 PRO A N 1
ATOM 3400 C CA . PRO A 1 417 ? -14.405 4.185 -19.169 1.00 97.56 417 PRO A CA 1
ATOM 3401 C C . PRO A 1 417 ? -14.701 2.712 -19.485 1.00 97.56 417 PRO A C 1
ATOM 3403 O O . PRO A 1 417 ? -15.053 1.967 -18.575 1.00 97.56 417 PRO A O 1
ATOM 3406 N N . ARG A 1 418 ? -14.499 2.249 -20.731 1.00 97.62 418 ARG A N 1
ATOM 3407 C CA . ARG A 1 418 ? -14.673 0.826 -21.091 1.00 97.62 418 ARG A CA 1
ATOM 3408 C C . ARG A 1 418 ? -13.706 -0.096 -20.341 1.00 97.62 418 ARG A C 1
ATOM 3410 O O . ARG A 1 418 ? -14.143 -1.101 -19.792 1.00 97.62 418 ARG A O 1
ATOM 3417 N N . LEU A 1 419 ? -12.421 0.258 -20.265 1.00 97.56 419 LEU A N 1
ATOM 3418 C CA . LEU A 1 419 ? -11.432 -0.499 -19.484 1.00 97.56 419 LEU A CA 1
ATOM 3419 C C . LEU A 1 419 ? -11.789 -0.537 -17.998 1.00 97.56 419 LEU A C 1
ATOM 3421 O O . LEU A 1 419 ? -11.654 -1.568 -17.346 1.00 97.56 419 LEU A O 1
ATOM 3425 N N . LEU A 1 420 ? -12.261 0.584 -17.452 1.00 97.38 420 LEU A N 1
ATOM 3426 C CA . LEU A 1 420 ? -12.659 0.642 -16.052 1.00 97.38 420 LEU A CA 1
ATOM 3427 C C . LEU A 1 420 ? -13.920 -0.188 -15.772 1.00 97.38 420 LEU A C 1
ATOM 3429 O O . LEU A 1 420 ? -14.000 -0.822 -14.721 1.00 97.38 420 LEU A O 1
ATOM 3433 N N . LYS A 1 421 ? -14.868 -0.236 -16.717 1.00 96.69 421 LYS A N 1
ATOM 3434 C CA . LYS A 1 421 ? -16.032 -1.131 -16.658 1.00 96.69 421 LYS A CA 1
ATOM 3435 C C . LYS A 1 421 ? -15.589 -2.595 -16.581 1.00 96.69 421 LYS A C 1
ATOM 3437 O O . LYS A 1 421 ? -16.012 -3.292 -15.664 1.00 96.69 421 LYS A O 1
ATOM 3442 N N . GLU A 1 422 ? -14.658 -3.009 -17.445 1.00 96.19 422 GLU A N 1
ATOM 3443 C CA . GLU A 1 422 ? -14.074 -4.361 -17.438 1.00 96.19 422 GLU A CA 1
ATOM 3444 C C . GLU A 1 422 ? -13.442 -4.695 -16.071 1.00 96.19 422 GLU A C 1
ATOM 3446 O O . GLU A 1 422 ? -13.730 -5.741 -15.492 1.00 96.19 422 GLU A O 1
ATOM 3451 N N . ILE A 1 423 ? -12.647 -3.783 -15.493 1.00 96.50 423 ILE A N 1
ATOM 3452 C CA . ILE A 1 423 ? -12.061 -3.953 -14.147 1.00 96.50 423 ILE A CA 1
ATOM 3453 C C . ILE A 1 423 ? -13.150 -4.166 -13.081 1.00 96.50 423 ILE A C 1
ATOM 3455 O O . ILE A 1 423 ? -13.016 -5.044 -12.224 1.00 96.50 423 ILE A O 1
ATOM 3459 N N . ILE A 1 424 ? -14.215 -3.356 -13.097 1.00 95.06 424 ILE A N 1
ATOM 3460 C CA . ILE A 1 424 ? -15.309 -3.441 -12.117 1.00 95.06 424 ILE A CA 1
ATOM 3461 C C . ILE A 1 424 ? -16.053 -4.775 -12.256 1.00 95.06 424 ILE A C 1
ATOM 3463 O O . ILE A 1 424 ? -16.330 -5.428 -11.248 1.00 95.06 424 ILE A O 1
ATOM 3467 N N . GLU A 1 425 ? -16.354 -5.204 -13.479 1.00 94.62 425 GLU A N 1
ATOM 3468 C CA . GLU A 1 425 ? -17.054 -6.462 -13.758 1.00 94.62 425 GLU A CA 1
ATOM 3469 C C . GLU A 1 425 ? -16.218 -7.683 -13.356 1.00 94.62 425 GLU A C 1
ATOM 3471 O O . GLU A 1 425 ? -16.717 -8.569 -12.655 1.00 94.62 425 GLU A O 1
ATOM 3476 N N . LEU A 1 426 ? -14.923 -7.691 -13.693 1.00 95.50 426 LEU A N 1
ATOM 3477 C CA . LEU A 1 426 ? -13.984 -8.736 -13.277 1.00 95.50 426 LEU A CA 1
ATOM 3478 C C . LEU A 1 426 ? -13.863 -8.806 -11.752 1.00 95.50 426 LEU A C 1
ATOM 3480 O O . LEU A 1 426 ? -13.925 -9.890 -11.169 1.00 95.50 426 LEU A O 1
ATOM 3484 N N . ARG A 1 427 ? -13.788 -7.656 -11.071 1.00 94.69 427 ARG A N 1
ATOM 3485 C CA . ARG A 1 427 ? -13.824 -7.612 -9.605 1.00 94.69 427 ARG A CA 1
ATOM 3486 C C . ARG A 1 427 ? -15.106 -8.237 -9.057 1.00 94.69 427 ARG A C 1
ATOM 3488 O O . ARG A 1 427 ? -15.033 -9.032 -8.122 1.00 94.69 427 ARG A O 1
ATOM 3495 N N . LYS A 1 428 ? -16.277 -7.875 -9.598 1.00 91.56 428 LYS A N 1
ATOM 3496 C CA . LYS A 1 428 ? -17.572 -8.422 -9.154 1.00 91.56 428 LYS A CA 1
ATOM 3497 C C . LYS A 1 428 ? -17.610 -9.939 -9.329 1.00 91.56 428 LYS A C 1
ATOM 3499 O O . LYS A 1 428 ? -18.010 -10.636 -8.397 1.00 91.56 428 LYS A O 1
ATOM 3504 N N . LYS A 1 429 ? -17.143 -10.448 -10.473 1.00 94.38 429 LYS A N 1
ATOM 3505 C CA . LYS A 1 429 ? -17.008 -11.886 -10.741 1.00 94.38 429 LYS A CA 1
ATOM 3506 C C . LYS A 1 429 ? -16.139 -12.569 -9.680 1.00 94.38 429 LYS A C 1
ATOM 3508 O O . LYS A 1 429 ? -16.620 -13.461 -8.986 1.00 94.38 429 LYS A O 1
ATOM 3513 N N . HIS A 1 430 ? -14.912 -12.097 -9.471 1.00 94.31 430 HIS A N 1
ATOM 3514 C CA . HIS A 1 430 ? -13.982 -12.733 -8.532 1.00 94.31 430 HIS A CA 1
ATOM 3515 C C . HIS A 1 430 ? -14.374 -12.555 -7.058 1.00 94.31 430 HIS A C 1
ATOM 3517 O O . HIS A 1 430 ? -14.114 -13.441 -6.251 1.00 94.31 430 HIS A O 1
ATOM 3523 N N . LYS A 1 431 ? -15.060 -11.463 -6.684 1.00 92.00 431 LYS A N 1
ATOM 3524 C CA . LYS A 1 431 ? -15.666 -11.307 -5.345 1.00 92.00 431 LYS A CA 1
ATOM 3525 C C . LYS A 1 431 ? -16.734 -12.383 -5.105 1.00 92.00 431 LYS A C 1
ATOM 3527 O O . LYS A 1 431 ? -16.757 -12.965 -4.025 1.00 92.00 431 LYS A O 1
ATOM 3532 N N . LYS A 1 432 ? -17.587 -12.669 -6.100 1.00 92.44 432 LYS A N 1
ATOM 3533 C CA . LYS A 1 432 ? -18.604 -13.734 -6.016 1.00 92.44 432 LYS A CA 1
ATOM 3534 C C . LYS A 1 432 ? -17.972 -15.125 -5.947 1.00 92.44 432 LYS A C 1
ATOM 3536 O O . LYS A 1 432 ? -18.416 -15.945 -5.153 1.00 92.44 432 LYS A O 1
ATOM 3541 N N . GLU A 1 433 ? -16.938 -15.383 -6.743 1.00 94.50 433 GLU A N 1
ATOM 3542 C CA . GLU A 1 433 ? -16.184 -16.643 -6.687 1.00 94.50 433 GLU A CA 1
ATOM 3543 C C . GLU A 1 433 ? -15.511 -16.830 -5.321 1.00 94.50 433 GLU A C 1
ATOM 3545 O O . GLU A 1 433 ? -15.650 -17.891 -4.722 1.00 94.50 433 GLU A O 1
ATOM 3550 N N . TYR A 1 434 ? -14.870 -15.787 -4.780 1.00 93.88 434 TYR A N 1
ATOM 3551 C CA . TYR A 1 434 ? -14.247 -15.824 -3.454 1.00 93.88 434 TYR A CA 1
ATOM 3552 C C . TYR A 1 434 ? -15.256 -16.071 -2.322 1.00 93.88 434 TYR A C 1
ATOM 3554 O O . TYR A 1 434 ? -14.959 -16.774 -1.361 1.00 93.88 434 TYR A O 1
ATOM 3562 N N . ALA A 1 435 ? -16.468 -15.516 -2.434 1.00 92.19 435 ALA A N 1
ATOM 3563 C CA . ALA A 1 435 ? -17.531 -15.761 -1.461 1.00 92.19 435 ALA A CA 1
ATOM 3564 C C . ALA A 1 435 ? -17.985 -17.233 -1.443 1.00 92.19 435 ALA A C 1
ATOM 3566 O O . ALA A 1 435 ? -18.386 -17.726 -0.394 1.00 92.19 435 ALA A O 1
ATOM 3567 N N . LYS A 1 436 ? -17.903 -17.931 -2.585 1.00 94.00 436 LYS A N 1
ATOM 3568 C CA . LYS A 1 436 ? -18.189 -19.371 -2.690 1.00 94.00 436 LYS A CA 1
ATOM 3569 C C . LYS A 1 436 ? -16.996 -20.235 -2.273 1.00 94.00 436 LYS A C 1
ATOM 3571 O O . LYS A 1 436 ? -17.187 -21.295 -1.693 1.00 94.00 436 LYS A O 1
ATOM 3576 N N . ASN A 1 437 ? -15.780 -19.795 -2.589 1.00 92.62 437 ASN A N 1
ATOM 3577 C CA . ASN A 1 437 ? -14.536 -20.501 -2.310 1.00 92.62 437 ASN A CA 1
ATOM 3578 C C . ASN A 1 437 ? -13.486 -19.511 -1.788 1.00 92.62 437 ASN A C 1
ATOM 3580 O O . ASN A 1 437 ? -12.925 -18.732 -2.564 1.00 92.62 437 ASN A O 1
ATOM 3584 N N . GLN A 1 438 ? -13.188 -19.564 -0.488 1.00 91.00 438 GLN A N 1
ATOM 3585 C CA . GLN A 1 438 ? -12.275 -18.639 0.196 1.00 91.00 438 GLN A CA 1
ATOM 3586 C C . GLN A 1 438 ? -10.785 -18.910 -0.105 1.00 91.00 438 GLN A C 1
ATOM 3588 O O . GLN A 1 438 ? -9.942 -18.973 0.787 1.00 91.00 438 GLN A O 1
ATOM 3593 N N . SER A 1 439 ? -10.436 -19.043 -1.384 1.00 92.69 439 SER A N 1
ATOM 3594 C CA . SER A 1 439 ? -9.064 -19.238 -1.846 1.00 92.69 439 SER A CA 1
ATOM 3595 C C . SER A 1 439 ? -8.237 -17.942 -1.755 1.00 92.69 439 SER A C 1
ATOM 3597 O O . SER A 1 439 ? -8.711 -16.883 -2.196 1.00 92.69 439 SER A O 1
ATOM 3599 N N . PRO A 1 440 ? -6.973 -18.000 -1.279 1.00 90.19 440 PRO A N 1
ATOM 3600 C CA . PRO A 1 440 ? -6.046 -16.865 -1.304 1.00 90.19 440 PRO A CA 1
ATOM 3601 C C . PRO A 1 440 ? -5.875 -16.248 -2.697 1.00 90.19 440 PRO A C 1
ATOM 3603 O O . PRO A 1 440 ? -5.805 -15.027 -2.822 1.00 90.19 440 PRO A O 1
ATOM 3606 N N . LEU A 1 441 ? -5.886 -17.076 -3.747 1.00 91.00 441 LEU A N 1
ATOM 3607 C CA . LEU A 1 441 ? -5.767 -16.640 -5.140 1.00 91.00 441 LEU A CA 1
ATOM 3608 C C . LEU A 1 441 ? -6.938 -15.738 -5.555 1.00 91.00 441 LEU A C 1
ATOM 3610 O O . LEU A 1 441 ? -6.741 -14.648 -6.088 1.00 91.00 441 LEU A O 1
ATOM 3614 N N . LEU A 1 442 ? -8.172 -16.176 -5.284 1.00 93.25 442 LEU A N 1
ATOM 3615 C CA . LEU A 1 442 ? -9.380 -15.419 -5.629 1.00 93.25 442 LEU A CA 1
ATOM 3616 C C . LEU A 1 442 ? -9.464 -14.112 -4.835 1.00 93.25 442 LEU A C 1
ATOM 3618 O O . LEU A 1 442 ? -9.874 -13.080 -5.377 1.00 93.25 442 LEU A O 1
ATOM 3622 N N . LYS A 1 443 ? -9.014 -14.134 -3.572 1.00 93.81 443 LYS A N 1
ATOM 3623 C CA . LYS A 1 443 ? -8.886 -12.932 -2.742 1.00 93.81 443 LYS A CA 1
ATOM 3624 C C . LYS A 1 443 ? -7.902 -11.938 -3.356 1.00 93.81 443 LYS A C 1
ATOM 3626 O O . LYS A 1 443 ? -8.277 -10.785 -3.569 1.00 93.81 443 LYS A O 1
ATOM 3631 N N . ALA A 1 444 ? -6.690 -12.390 -3.678 1.00 94.00 444 ALA A N 1
ATOM 3632 C CA . ALA A 1 444 ? -5.637 -11.589 -4.298 1.00 94.00 444 ALA A CA 1
ATOM 3633 C C . ALA A 1 444 ? -6.104 -10.969 -5.625 1.00 94.00 444 ALA A C 1
ATOM 3635 O O . ALA A 1 444 ? -6.011 -9.756 -5.822 1.00 94.00 444 ALA A O 1
ATOM 3636 N N . ARG A 1 445 ? -6.725 -11.775 -6.495 1.00 95.06 445 ARG A N 1
ATOM 3637 C CA . ARG A 1 445 ? -7.279 -11.331 -7.782 1.00 95.06 445 ARG A CA 1
ATOM 3638 C C . ARG A 1 445 ? -8.366 -10.268 -7.618 1.00 95.06 445 ARG A C 1
ATOM 3640 O O . ARG A 1 445 ? -8.318 -9.214 -8.253 1.00 95.06 445 ARG A O 1
ATOM 3647 N N . SER A 1 446 ? -9.336 -10.504 -6.734 1.00 95.00 446 SER A N 1
ATOM 3648 C CA . SER A 1 446 ? -10.403 -9.538 -6.430 1.00 95.00 446 SER A CA 1
ATOM 3649 C C . SER A 1 446 ? -9.844 -8.227 -5.855 1.00 95.00 446 SER A C 1
ATOM 3651 O O . SER A 1 446 ? -10.252 -7.128 -6.252 1.00 95.00 446 SER A O 1
ATOM 3653 N N . ASN A 1 447 ? -8.857 -8.330 -4.963 1.00 94.12 447 ASN A N 1
ATOM 3654 C CA . ASN A 1 447 ? -8.166 -7.194 -4.363 1.00 94.12 447 ASN A CA 1
ATOM 3655 C C . ASN A 1 447 ? -7.378 -6.374 -5.391 1.00 94.12 447 ASN A C 1
ATOM 3657 O O . ASN A 1 447 ? -7.417 -5.143 -5.335 1.00 94.12 447 ASN A O 1
ATOM 3661 N N . ALA A 1 448 ? -6.713 -7.021 -6.348 1.00 94.94 448 ALA A N 1
ATOM 3662 C CA . ALA A 1 448 ? -5.978 -6.350 -7.414 1.00 94.94 448 ALA A CA 1
ATOM 3663 C C . ALA A 1 448 ? -6.897 -5.473 -8.282 1.00 94.94 448 ALA A C 1
ATOM 3665 O O . ALA A 1 448 ? -6.618 -4.288 -8.486 1.00 94.94 448 ALA A O 1
ATOM 3666 N N . TYR A 1 449 ? -8.050 -5.998 -8.711 1.00 96.19 449 TYR A N 1
ATOM 3667 C CA . TYR A 1 449 ? -9.026 -5.198 -9.458 1.00 96.19 449 TYR A CA 1
ATOM 3668 C C . TYR A 1 449 ? -9.654 -4.084 -8.608 1.00 96.19 449 TYR A C 1
ATOM 3670 O O . TYR A 1 449 ? -9.848 -2.974 -9.105 1.00 96.19 449 TYR A O 1
ATOM 3678 N N . LYS A 1 450 ? -9.921 -4.326 -7.313 1.00 94.38 450 LYS A N 1
ATOM 3679 C CA . LYS A 1 450 ? -10.376 -3.277 -6.375 1.00 94.38 450 LYS A CA 1
ATOM 3680 C C . LYS A 1 450 ? -9.391 -2.110 -6.322 1.00 94.38 450 LYS A C 1
ATOM 3682 O O . LYS A 1 450 ? -9.792 -0.951 -6.408 1.00 94.38 450 LYS A O 1
ATOM 3687 N N . LEU A 1 451 ? -8.111 -2.434 -6.178 1.00 94.00 451 LEU A N 1
ATOM 3688 C CA . LEU A 1 451 ? -7.007 -1.487 -6.123 1.00 94.00 451 LEU A CA 1
ATOM 3689 C C . LEU A 1 451 ? -6.920 -0.633 -7.394 1.00 94.00 451 LEU A C 1
ATOM 3691 O O . LEU A 1 451 ? -6.898 0.595 -7.304 1.00 94.00 451 LEU A O 1
ATOM 3695 N N . LEU A 1 452 ? -6.933 -1.265 -8.572 1.00 95.88 452 LEU A N 1
ATOM 3696 C CA . LEU A 1 452 ? -6.893 -0.561 -9.859 1.00 95.88 452 LEU A CA 1
ATOM 3697 C C . LEU A 1 452 ? -8.126 0.330 -10.074 1.00 95.88 452 LEU A C 1
ATOM 3699 O O . LEU A 1 452 ? -7.986 1.482 -10.496 1.00 95.88 452 LEU A O 1
ATOM 3703 N N . ALA A 1 453 ? -9.323 -0.155 -9.727 1.00 95.31 453 ALA A N 1
ATOM 3704 C CA . ALA A 1 453 ? -10.552 0.631 -9.828 1.00 95.31 453 ALA A CA 1
ATOM 3705 C C . ALA A 1 453 ? -10.483 1.897 -8.960 1.00 95.31 453 ALA A C 1
ATOM 3707 O O . ALA A 1 453 ? -10.711 3.005 -9.449 1.00 95.31 453 ALA A O 1
ATOM 3708 N N . ASN A 1 454 ? -10.098 1.752 -7.689 1.00 92.62 454 ASN A N 1
ATOM 3709 C CA . ASN A 1 454 ? -10.002 2.871 -6.750 1.00 92.62 454 ASN A CA 1
ATOM 3710 C C . ASN A 1 454 ? -8.929 3.891 -7.168 1.00 92.62 454 ASN A C 1
ATOM 3712 O O . ASN A 1 454 ? -9.132 5.100 -7.046 1.00 92.62 454 ASN A O 1
ATOM 3716 N N . ALA A 1 455 ? -7.802 3.419 -7.706 1.00 95.31 455 ALA A N 1
ATOM 3717 C CA . ALA A 1 455 ? -6.711 4.274 -8.162 1.00 95.31 455 ALA A CA 1
ATOM 3718 C C . ALA A 1 455 ? -7.031 5.050 -9.454 1.00 95.31 455 ALA A C 1
ATOM 3720 O O . ALA A 1 455 ? -6.449 6.110 -9.690 1.00 95.31 455 ALA A O 1
ATOM 3721 N N . SER A 1 456 ? -7.971 4.569 -10.275 1.00 96.75 456 SER A N 1
ATOM 3722 C CA . SER A 1 456 ? -8.282 5.151 -11.591 1.00 96.75 456 SER A CA 1
ATOM 3723 C C . SER A 1 456 ? -8.806 6.590 -11.518 1.00 96.75 456 SER A C 1
ATOM 3725 O O . SER A 1 456 ? -8.475 7.413 -12.372 1.00 96.75 456 SER A O 1
ATOM 3727 N N . TYR A 1 457 ? -9.566 6.936 -10.474 1.00 95.38 457 TYR A N 1
ATOM 3728 C CA . TYR A 1 457 ? -9.994 8.319 -10.235 1.00 95.38 457 TYR A CA 1
ATOM 3729 C C . TYR A 1 457 ? -8.810 9.235 -9.894 1.00 95.38 457 TYR A C 1
ATOM 3731 O O . TYR A 1 457 ? -8.641 10.294 -10.502 1.00 95.38 457 TYR A O 1
ATOM 3739 N N . GLY A 1 458 ? -7.947 8.797 -8.970 1.00 94.44 458 GLY A N 1
ATOM 3740 C CA . GLY A 1 458 ? -6.735 9.531 -8.606 1.00 94.44 458 GLY A CA 1
ATOM 3741 C C . GLY A 1 458 ? -5.796 9.731 -9.798 1.00 94.44 458 GLY A C 1
ATOM 3742 O O . GLY A 1 458 ? -5.239 10.815 -9.963 1.00 94.44 458 GLY A O 1
ATOM 3743 N N . TYR A 1 459 ? -5.687 8.728 -10.674 1.00 97.31 459 TYR A N 1
ATOM 3744 C CA . TYR A 1 459 ? -4.898 8.794 -11.903 1.00 97.31 459 TYR A CA 1
ATOM 3745 C C . TYR A 1 459 ? -5.369 9.907 -12.855 1.00 97.31 459 TYR A C 1
ATOM 3747 O O . TYR A 1 459 ? -4.540 10.678 -13.336 1.00 97.31 459 TYR A O 1
ATOM 3755 N N . GLN A 1 460 ? -6.681 10.072 -13.075 1.00 95.38 460 GLN A N 1
ATOM 3756 C CA . GLN A 1 460 ? -7.199 11.154 -13.932 1.00 95.38 460 GLN A CA 1
ATOM 3757 C C . GLN A 1 460 ? -6.864 12.555 -13.398 1.00 95.38 460 GLN A C 1
ATOM 3759 O O . GLN A 1 460 ? -6.649 13.484 -14.178 1.00 95.38 460 GLN A O 1
ATOM 3764 N N . GLY A 1 461 ? -6.787 12.705 -12.072 1.00 94.56 461 GLY A N 1
ATOM 3765 C CA . GLY A 1 461 ? -6.376 13.943 -11.408 1.00 94.56 461 GLY A CA 1
ATOM 3766 C C . GLY A 1 461 ? -4.861 14.101 -11.231 1.00 94.56 461 GLY A C 1
ATOM 3767 O O . GLY A 1 461 ? -4.410 15.160 -10.793 1.00 94.56 461 GLY A O 1
ATOM 3768 N N . PHE A 1 462 ? -4.058 13.085 -11.554 1.00 95.44 462 PHE A N 1
ATOM 3769 C CA . PHE A 1 462 ? -2.621 13.098 -11.304 1.00 95.44 462 PHE A CA 1
ATOM 3770 C C . PHE A 1 462 ? -1.876 13.877 -12.389 1.00 95.44 462 PHE A C 1
ATOM 3772 O O . PHE A 1 462 ? -1.833 13.479 -13.549 1.00 95.44 462 PHE A O 1
ATOM 3779 N N . PHE A 1 463 ? -1.235 14.983 -12.012 1.00 94.62 463 PHE A N 1
ATOM 3780 C CA . PHE A 1 463 ? -0.622 15.920 -12.962 1.00 94.62 463 PHE A CA 1
ATOM 3781 C C . PHE A 1 463 ? 0.405 15.283 -13.911 1.00 94.62 463 PHE A C 1
ATOM 3783 O O . PHE A 1 463 ? 0.555 15.766 -15.031 1.00 94.62 463 PHE A O 1
ATOM 3790 N N . ALA A 1 464 ? 1.089 14.211 -13.492 1.00 94.81 464 ALA A N 1
ATOM 3791 C CA . ALA A 1 464 ? 2.080 13.516 -14.315 1.00 94.81 464 ALA A CA 1
ATOM 3792 C C . ALA A 1 464 ? 1.503 12.362 -15.168 1.00 94.81 464 ALA A C 1
ATOM 3794 O O . ALA A 1 464 ? 2.250 11.734 -15.912 1.00 94.81 464 ALA A O 1
ATOM 3795 N N . ALA A 1 465 ? 0.195 12.088 -15.101 1.00 97.06 465 ALA A N 1
ATOM 3796 C CA . ALA A 1 465 ? -0.456 11.044 -15.894 1.00 97.06 465 ALA A CA 1
ATOM 3797 C C . ALA A 1 465 ? -0.533 11.399 -17.392 1.00 97.06 465 ALA A C 1
ATOM 3799 O O . ALA A 1 465 ? -0.800 12.556 -17.756 1.00 97.06 465 ALA A O 1
ATOM 3800 N N . ARG A 1 466 ? -0.386 10.389 -18.267 1.00 97.00 466 ARG A N 1
ATOM 3801 C CA . ARG A 1 466 ? -0.633 10.508 -19.723 1.00 97.00 466 ARG A CA 1
ATOM 3802 C C . ARG A 1 466 ? -2.060 10.979 -20.020 1.00 97.00 466 ARG A C 1
ATOM 3804 O O . ARG A 1 466 ? -2.272 11.938 -20.769 1.00 97.00 466 ARG A O 1
ATOM 3811 N N . TYR A 1 467 ? -3.037 10.369 -19.350 1.00 97.50 467 TYR A N 1
ATOM 3812 C CA . TYR A 1 467 ? -4.464 10.668 -19.519 1.00 97.50 467 TYR A CA 1
ATOM 3813 C C . TYR A 1 467 ? -5.037 11.601 -18.444 1.00 97.50 467 TYR A C 1
ATOM 3815 O O . TYR A 1 467 ? -6.226 11.539 -18.141 1.00 97.50 467 TYR A O 1
ATOM 3823 N N . TYR A 1 468 ? -4.207 12.488 -17.886 1.00 97.56 468 TYR A N 1
ATOM 3824 C CA . TYR A 1 468 ? -4.672 13.550 -16.991 1.00 97.56 468 TYR A CA 1
ATOM 3825 C C . TYR A 1 468 ? -5.807 14.365 -17.627 1.00 97.56 468 TYR A C 1
ATOM 3827 O O . TYR A 1 468 ? -5.669 14.867 -18.748 1.00 97.56 468 TYR A O 1
ATOM 3835 N N . CYS A 1 469 ? -6.892 14.553 -16.880 1.00 96.75 469 CYS A N 1
ATOM 3836 C CA . CYS A 1 469 ? -7.990 15.440 -17.238 1.00 96.75 469 CYS A CA 1
ATOM 3837 C C . CYS A 1 469 ? -8.612 16.022 -15.964 1.00 96.75 469 CYS A C 1
ATOM 3839 O O . CYS A 1 469 ? -9.368 15.356 -15.253 1.00 96.75 469 CYS A O 1
ATOM 3841 N N . PHE A 1 470 ? -8.290 17.288 -15.685 1.00 96.19 470 PHE A N 1
ATOM 3842 C CA . PHE A 1 470 ? -8.828 18.021 -14.537 1.00 96.19 470 PHE A CA 1
ATOM 3843 C C . PHE A 1 470 ? -10.356 18.054 -14.566 1.00 96.19 470 PHE A C 1
ATOM 3845 O O . PHE A 1 470 ? -11.014 17.840 -13.553 1.00 96.19 470 PHE A O 1
ATOM 3852 N N . GLU A 1 471 ? -10.912 18.304 -15.747 1.00 96.75 471 GLU A N 1
ATOM 3853 C CA . GLU A 1 471 ? -12.335 18.473 -15.981 1.00 96.75 471 GLU A CA 1
ATOM 3854 C C . GLU A 1 471 ? -13.091 17.160 -15.745 1.00 96.75 471 GLU A C 1
ATOM 3856 O O . GLU A 1 471 ? -14.142 17.179 -15.107 1.00 96.75 471 GLU A O 1
ATOM 3861 N N . ALA A 1 472 ? -12.534 16.018 -16.163 1.00 97.19 472 ALA A N 1
ATOM 3862 C CA . ALA A 1 472 ? -13.100 14.698 -15.884 1.00 97.19 472 ALA A CA 1
ATOM 3863 C C . ALA A 1 472 ? -13.038 14.352 -14.391 1.00 97.19 472 ALA A C 1
ATOM 3865 O O . ALA A 1 472 ? -14.035 13.900 -13.826 1.00 97.19 472 ALA A O 1
ATOM 3866 N N . ALA A 1 473 ? -11.915 14.625 -13.718 1.00 96.25 473 ALA A N 1
ATOM 3867 C CA . ALA A 1 473 ? -11.788 14.396 -12.279 1.00 96.25 473 ALA A CA 1
ATOM 3868 C C . ALA A 1 473 ? -12.774 15.270 -11.475 1.00 96.25 473 ALA A C 1
ATOM 3870 O O . ALA A 1 473 ? -13.507 14.769 -10.620 1.00 96.25 4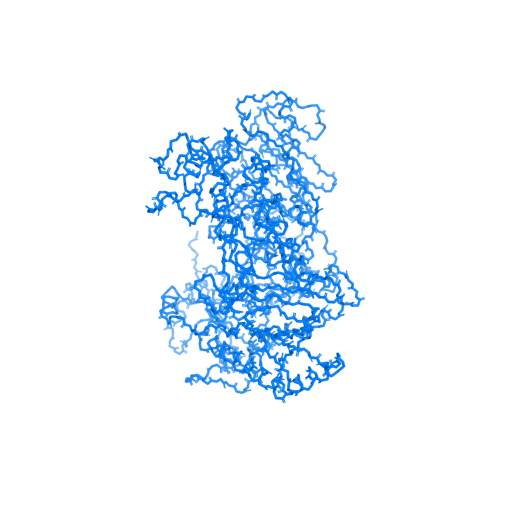73 ALA A O 1
ATOM 3871 N N . ALA A 1 474 ? -12.876 16.559 -11.810 1.00 96.00 474 ALA A N 1
ATOM 3872 C CA . ALA A 1 474 ? -13.813 17.485 -11.181 1.00 96.00 474 ALA A CA 1
ATOM 3873 C C . ALA A 1 474 ? -15.282 17.107 -11.453 1.00 96.00 474 ALA A C 1
ATOM 3875 O O . ALA A 1 474 ? -16.113 17.165 -10.541 1.00 96.00 474 ALA A O 1
ATOM 3876 N N . ALA A 1 475 ? -15.609 16.693 -12.683 1.00 96.94 475 ALA A N 1
ATOM 3877 C CA . ALA A 1 475 ? -16.938 16.203 -13.041 1.00 96.94 475 ALA A CA 1
ATOM 3878 C C . ALA A 1 475 ? -17.287 14.917 -12.286 1.00 96.94 475 ALA A C 1
ATOM 3880 O O . ALA A 1 475 ? -18.395 14.817 -11.764 1.00 96.94 475 ALA A O 1
ATOM 3881 N N . THR A 1 476 ? -16.334 13.990 -12.151 1.00 96.75 476 THR A N 1
ATOM 3882 C CA . THR A 1 476 ? -16.509 12.751 -11.381 1.00 96.75 476 THR A CA 1
ATOM 3883 C C . THR A 1 476 ? -16.842 13.078 -9.931 1.00 96.75 476 THR A C 1
ATOM 3885 O O . THR A 1 476 ? -17.842 12.597 -9.407 1.00 96.75 476 THR A O 1
ATOM 3888 N N . ALA A 1 477 ? -16.065 13.957 -9.290 1.00 95.38 477 ALA A N 1
ATOM 3889 C CA . ALA A 1 477 ? -16.333 14.369 -7.916 1.00 95.38 477 ALA A CA 1
ATOM 3890 C C . ALA A 1 477 ? -17.713 15.030 -7.778 1.00 95.38 477 ALA A C 1
ATOM 3892 O O . ALA A 1 477 ? -18.465 14.705 -6.864 1.00 95.38 477 ALA A O 1
ATOM 3893 N N . ARG A 1 478 ? -18.088 15.925 -8.703 1.00 95.81 478 ARG A N 1
ATOM 3894 C CA . ARG A 1 478 ? -19.411 16.569 -8.707 1.00 95.81 478 ARG A CA 1
ATOM 3895 C C . ARG A 1 478 ? -20.550 15.558 -8.840 1.00 95.81 478 ARG A C 1
ATOM 3897 O O . ARG A 1 478 ? -21.459 15.579 -8.016 1.00 95.81 478 ARG A O 1
ATOM 3904 N N . LEU A 1 479 ? -20.488 14.680 -9.836 1.00 96.00 479 LEU A N 1
ATOM 3905 C CA . LEU A 1 479 ? -21.521 13.680 -10.104 1.00 96.00 479 LEU A CA 1
ATOM 3906 C C . LEU A 1 479 ? -21.604 12.637 -8.988 1.00 96.00 479 LEU A C 1
ATOM 3908 O O . LEU A 1 479 ? -22.702 12.199 -8.657 1.00 96.00 479 LEU A O 1
ATOM 3912 N N . ALA A 1 480 ? -20.484 12.300 -8.344 1.00 95.38 480 ALA A N 1
ATOM 3913 C CA . ALA A 1 480 ? -20.499 11.468 -7.147 1.00 95.38 480 ALA A CA 1
ATOM 3914 C C . ALA A 1 480 ? -21.322 12.126 -6.025 1.00 95.38 480 ALA A C 1
ATOM 3916 O O . ALA A 1 480 ? -22.228 11.503 -5.475 1.00 95.38 480 ALA A O 1
ATOM 3917 N N . ARG A 1 481 ? -21.091 13.420 -5.748 1.00 94.62 481 ARG A N 1
ATOM 3918 C CA . ARG A 1 481 ? -21.880 14.174 -4.756 1.00 94.62 481 ARG A CA 1
ATOM 3919 C C . ARG A 1 481 ? -23.360 14.262 -5.126 1.00 94.62 481 ARG A C 1
ATOM 3921 O O . ARG A 1 481 ? -24.209 14.153 -4.248 1.00 94.62 481 ARG A O 1
ATOM 3928 N N . GLU A 1 482 ? -23.676 14.493 -6.398 1.00 95.25 482 GLU A N 1
ATOM 3929 C CA . GLU A 1 482 ? -25.062 14.590 -6.871 1.00 95.25 482 GLU A CA 1
ATOM 3930 C C . GLU A 1 482 ? -25.805 13.260 -6.733 1.00 95.25 482 GLU A C 1
ATOM 3932 O O . GLU A 1 482 ? -26.919 13.247 -6.215 1.00 95.25 482 GLU A O 1
ATOM 3937 N N . ASN A 1 483 ? -25.190 12.144 -7.130 1.00 95.12 483 ASN A N 1
ATOM 3938 C CA . ASN A 1 483 ? -25.799 10.820 -6.992 1.00 95.12 483 ASN A CA 1
ATOM 3939 C C . ASN A 1 483 ? -25.962 10.407 -5.529 1.00 95.12 483 ASN A C 1
ATOM 3941 O O . ASN A 1 483 ? -27.010 9.874 -5.162 1.00 95.12 483 ASN A O 1
ATOM 3945 N N . LEU A 1 484 ? -24.980 10.718 -4.679 1.00 95.19 484 LEU A N 1
ATOM 3946 C CA . LEU A 1 484 ? -25.079 10.493 -3.239 1.00 95.19 484 LEU A CA 1
ATOM 3947 C C . LEU A 1 484 ? -26.265 11.265 -2.644 1.00 95.19 484 LEU A C 1
ATOM 3949 O O . LEU A 1 484 ? -27.125 10.669 -2.003 1.00 95.19 484 LEU A O 1
ATOM 3953 N N . LYS A 1 485 ? -26.375 12.569 -2.933 1.00 95.19 485 LYS A N 1
ATOM 3954 C CA . LYS A 1 485 ? -27.501 13.399 -2.475 1.00 95.19 485 LYS A CA 1
ATOM 3955 C C . LYS A 1 485 ? -28.845 12.893 -2.995 1.00 95.19 485 LYS A C 1
ATOM 3957 O O . LYS A 1 485 ? -29.779 12.774 -2.215 1.00 95.19 485 LYS A O 1
ATOM 3962 N N . LYS A 1 486 ? -28.952 12.545 -4.282 1.00 95.50 486 LYS A N 1
ATOM 3963 C CA . LYS A 1 486 ? -30.184 11.968 -4.851 1.00 95.50 486 LYS A CA 1
ATOM 3964 C C . LYS A 1 486 ? -30.586 10.679 -4.135 1.00 95.50 486 LYS A C 1
ATOM 3966 O O . LYS A 1 486 ? -31.758 10.493 -3.833 1.00 95.50 486 LYS A O 1
ATOM 3971 N N . THR A 1 487 ? -29.618 9.818 -3.836 1.00 96.38 487 THR A N 1
ATOM 3972 C CA . THR A 1 487 ? -29.852 8.559 -3.117 1.00 96.38 487 THR A CA 1
ATOM 3973 C C . THR A 1 487 ? -30.316 8.815 -1.688 1.00 96.38 487 THR A C 1
ATOM 3975 O O . THR A 1 487 ? -31.290 8.216 -1.243 1.00 96.38 487 THR A O 1
ATOM 3978 N N . MET A 1 488 ? -29.692 9.769 -0.997 1.00 96.38 488 MET A N 1
ATOM 3979 C CA . MET A 1 488 ? -30.140 10.220 0.319 1.00 96.38 488 MET A CA 1
ATOM 3980 C C . MET A 1 488 ? -31.585 10.740 0.286 1.00 96.38 488 MET A C 1
ATOM 3982 O O . MET A 1 488 ? -32.384 10.375 1.140 1.00 96.38 488 MET A O 1
ATOM 3986 N N . GLU A 1 489 ? -31.951 11.553 -0.706 1.00 96.50 489 GLU A N 1
ATOM 3987 C CA . GLU A 1 489 ? -33.327 12.046 -0.835 1.00 96.50 489 GLU A CA 1
ATOM 3988 C C . GLU A 1 489 ? -34.332 10.915 -1.097 1.00 96.50 489 GLU A C 1
ATOM 3990 O O . GLU A 1 489 ? -35.416 10.927 -0.520 1.00 96.50 489 GLU A O 1
ATOM 3995 N N . LYS A 1 490 ? -33.974 9.891 -1.883 1.00 96.50 490 LYS A N 1
ATOM 3996 C CA . LYS A 1 490 ? -34.818 8.692 -2.054 1.00 96.50 490 LYS A CA 1
ATOM 3997 C C . LYS A 1 490 ? -35.022 7.949 -0.730 1.00 96.50 490 LYS A C 1
ATOM 3999 O O . LYS A 1 490 ? -36.154 7.642 -0.377 1.00 96.50 490 LYS A O 1
ATOM 4004 N N . ILE A 1 491 ? -33.951 7.732 0.038 1.00 96.88 491 ILE A N 1
ATOM 4005 C CA . ILE A 1 491 ? -34.022 7.094 1.365 1.00 96.88 491 ILE A CA 1
ATOM 4006 C C . ILE A 1 491 ? -34.924 7.905 2.314 1.00 96.88 491 ILE A C 1
ATOM 4008 O O . ILE A 1 491 ? -35.762 7.332 3.010 1.00 96.88 491 ILE A O 1
ATOM 4012 N N . LYS A 1 492 ? -34.810 9.239 2.311 1.00 96.38 492 LYS A N 1
ATOM 4013 C CA . LYS A 1 492 ? -35.667 10.120 3.122 1.00 96.38 492 LYS A CA 1
ATOM 4014 C C . LYS A 1 492 ? -37.136 10.074 2.708 1.00 96.38 492 LYS A C 1
ATOM 4016 O O . LYS A 1 492 ? -37.988 10.036 3.588 1.00 96.38 492 LYS A O 1
ATOM 4021 N N . LYS A 1 493 ? -37.439 10.066 1.404 1.00 96.25 493 LYS A N 1
ATOM 4022 C CA . LYS A 1 493 ? -38.819 9.986 0.881 1.00 96.25 493 LYS A CA 1
ATOM 4023 C C . LYS A 1 493 ? -39.541 8.719 1.318 1.00 96.25 493 LYS A C 1
ATOM 4025 O O . LYS A 1 493 ? -40.741 8.743 1.541 1.00 96.25 493 LYS A O 1
ATOM 4030 N N . GLU A 1 494 ? -38.795 7.640 1.501 1.00 94.94 494 GLU A N 1
ATOM 4031 C CA . GLU A 1 494 ? -39.322 6.389 2.036 1.00 94.94 494 GLU A CA 1
ATOM 4032 C C . GLU A 1 494 ? -39.542 6.464 3.557 1.00 94.94 494 GLU A C 1
ATOM 4034 O O . GLU A 1 494 ? -40.004 5.503 4.151 1.00 94.94 494 GLU A O 1
ATOM 4039 N N . GLY A 1 495 ? -39.231 7.577 4.227 1.00 95.31 495 GLY A N 1
ATOM 4040 C CA . GLY A 1 495 ? -39.463 7.782 5.660 1.00 95.31 495 GLY A CA 1
ATOM 4041 C C . GLY A 1 495 ? -38.310 7.338 6.563 1.00 95.31 495 GLY A C 1
ATOM 4042 O O . GLY A 1 495 ? -38.502 7.176 7.766 1.00 95.31 495 GLY A O 1
ATOM 4043 N N . TYR A 1 496 ? -37.112 7.113 6.016 1.00 96.62 496 TYR A N 1
ATOM 4044 C CA . TYR A 1 496 ? -35.926 6.806 6.819 1.00 96.62 496 TYR A CA 1
ATOM 4045 C C . TYR A 1 496 ? -35.182 8.084 7.227 1.00 96.62 496 TYR A C 1
ATOM 4047 O O . TYR A 1 496 ? -34.945 8.982 6.416 1.00 96.62 496 TYR A O 1
ATOM 4055 N N . LYS A 1 497 ? -34.742 8.152 8.489 1.00 95.62 497 LYS A N 1
ATOM 4056 C CA . LYS A 1 497 ? -33.945 9.276 9.000 1.00 95.62 497 LYS A CA 1
ATOM 4057 C C . LYS A 1 497 ? -32.460 9.031 8.753 1.00 95.62 497 LYS A C 1
ATOM 4059 O O . LYS A 1 497 ? -31.878 8.120 9.337 1.00 95.62 497 LYS A O 1
ATOM 4064 N N . ILE A 1 498 ? -31.839 9.871 7.929 1.00 95.62 498 ILE A N 1
ATOM 4065 C CA . ILE A 1 498 ? -30.393 9.828 7.686 1.00 95.62 498 ILE A CA 1
ATOM 4066 C C . ILE A 1 498 ? -29.651 10.451 8.864 1.00 95.62 498 ILE A C 1
ATOM 4068 O O . ILE A 1 498 ? -29.984 11.553 9.295 1.00 95.62 498 ILE A O 1
ATOM 4072 N N . ILE A 1 499 ? -28.635 9.745 9.351 1.00 94.12 499 ILE A N 1
ATOM 4073 C CA . ILE A 1 499 ? -27.791 10.178 10.468 1.00 94.12 499 ILE A CA 1
ATOM 4074 C C . ILE A 1 499 ? -26.446 10.681 9.972 1.00 94.12 499 ILE A C 1
ATOM 4076 O O . ILE A 1 499 ? -25.943 11.672 10.488 1.00 94.12 499 ILE A O 1
ATOM 4080 N N . TYR A 1 500 ? -25.866 10.017 8.972 1.00 92.06 500 TYR A N 1
ATOM 4081 C CA . TYR A 1 500 ? -24.521 10.310 8.494 1.00 92.06 500 TYR A CA 1
ATOM 4082 C C . TYR A 1 500 ? -24.347 9.888 7.038 1.00 92.06 500 TYR A C 1
ATOM 4084 O O . TYR A 1 500 ? -24.980 8.946 6.572 1.00 92.06 500 TYR A O 1
ATOM 4092 N N . SER A 1 501 ? -23.458 10.567 6.320 1.00 90.56 501 SER A N 1
ATOM 4093 C CA . SER A 1 501 ? -22.961 10.095 5.032 1.00 90.56 501 SER A CA 1
ATOM 4094 C C . SER A 1 501 ? -21.561 10.645 4.781 1.00 90.56 501 SER A C 1
ATOM 4096 O O . SER A 1 501 ? -21.316 11.837 4.979 1.00 90.56 501 SER A O 1
ATOM 4098 N N . ASP A 1 502 ? -20.644 9.793 4.330 1.00 83.94 502 ASP A N 1
ATOM 4099 C CA . ASP A 1 502 ? -19.284 10.181 3.961 1.00 83.94 502 ASP A CA 1
ATOM 4100 C C . ASP A 1 502 ? -18.893 9.555 2.643 1.00 83.94 502 ASP A C 1
ATOM 4102 O O . ASP A 1 502 ? -18.701 8.347 2.570 1.00 83.94 502 ASP A O 1
ATOM 4106 N N . THR A 1 503 ? -18.720 10.427 1.649 1.00 81.19 503 THR A N 1
ATOM 4107 C CA . THR A 1 503 ? -18.165 10.152 0.323 1.00 81.19 503 THR A CA 1
ATOM 4108 C C . THR A 1 503 ? -18.981 9.183 -0.539 1.00 81.19 503 THR A C 1
ATOM 4110 O O . THR A 1 503 ? -19.404 9.564 -1.630 1.00 81.19 503 THR A O 1
ATOM 4113 N N . ASP A 1 504 ? -19.186 7.964 -0.066 1.00 89.12 504 ASP A N 1
ATOM 4114 C CA . ASP A 1 504 ? -19.802 6.816 -0.730 1.00 89.12 504 ASP A CA 1
ATOM 4115 C C . ASP A 1 504 ? -20.738 6.014 0.190 1.00 89.12 504 ASP A C 1
ATOM 4117 O O . ASP A 1 504 ? -21.533 5.222 -0.310 1.00 89.12 504 ASP A O 1
ATOM 4121 N N . SER A 1 505 ? -20.735 6.285 1.497 1.00 92.81 505 SER A N 1
ATOM 4122 C CA . SER A 1 505 ? -21.572 5.587 2.479 1.00 92.81 505 SER A CA 1
ATOM 4123 C C . SER A 1 505 ? -22.738 6.441 2.989 1.00 92.81 505 SER A C 1
ATOM 4125 O O . SER A 1 505 ? -22.624 7.668 3.093 1.00 92.81 505 SER A O 1
ATOM 4127 N N . ILE A 1 506 ? -23.871 5.813 3.321 1.00 95.75 506 ILE A N 1
ATOM 4128 C CA . ILE A 1 506 ? -25.072 6.449 3.887 1.00 95.75 506 ILE A CA 1
ATOM 4129 C C . ILE A 1 506 ? -25.573 5.628 5.081 1.00 95.75 506 ILE A C 1
ATOM 4131 O O . ILE A 1 506 ? -26.010 4.491 4.916 1.00 95.75 506 ILE A O 1
ATOM 4135 N N . ALA A 1 507 ? -25.577 6.242 6.265 1.00 95.94 507 ALA A N 1
ATOM 4136 C CA . ALA A 1 507 ? -26.108 5.681 7.502 1.00 95.94 507 ALA A CA 1
ATOM 4137 C C . ALA A 1 507 ? -27.491 6.261 7.815 1.00 95.94 507 ALA A C 1
ATOM 4139 O O . ALA A 1 507 ? -27.658 7.486 7.876 1.00 95.94 507 ALA A O 1
ATOM 4140 N N . PHE A 1 508 ? -28.472 5.404 8.079 1.00 97.06 508 PHE A N 1
ATOM 4141 C CA . PHE A 1 508 ? -29.834 5.819 8.409 1.00 97.06 508 PHE A CA 1
ATOM 4142 C C . PHE A 1 508 ? -30.494 4.884 9.424 1.00 97.06 508 PHE A C 1
ATOM 4144 O O . PHE A 1 508 ? -30.109 3.727 9.570 1.00 97.06 508 PHE A O 1
ATOM 4151 N N . LEU A 1 509 ? -31.488 5.394 10.150 1.00 97.19 509 LEU A N 1
ATOM 4152 C CA . LEU A 1 509 ? -32.243 4.613 11.129 1.00 97.19 509 LEU A CA 1
ATOM 4153 C C . LEU A 1 509 ? -33.281 3.749 10.425 1.00 97.19 509 LEU A C 1
ATOM 4155 O O . LEU A 1 509 ? -34.128 4.283 9.711 1.00 97.19 509 LEU A O 1
ATOM 4159 N N . ARG A 1 510 ? -33.272 2.441 10.695 1.00 95.38 510 ARG A N 1
ATOM 4160 C CA . ARG A 1 510 ? -34.295 1.492 10.229 1.00 95.38 510 ARG A CA 1
ATOM 4161 C C . ARG A 1 510 ? -35.677 1.795 10.817 1.00 95.38 510 ARG A C 1
ATOM 4163 O O . ARG A 1 510 ? -36.690 1.580 10.153 1.00 95.38 510 ARG A O 1
ATOM 4170 N N . GLY A 1 511 ? -35.721 2.275 12.062 1.00 91.12 511 GLY A N 1
ATOM 4171 C CA . GLY A 1 511 ? -36.964 2.437 12.816 1.00 91.12 511 GLY A CA 1
ATOM 4172 C C . GLY A 1 511 ? -37.668 1.093 13.038 1.00 91.12 511 GLY A C 1
ATOM 4173 O O . GLY A 1 511 ? -37.018 0.081 13.294 1.00 91.12 511 GLY A O 1
ATOM 4174 N N . LYS A 1 512 ? -39.000 1.076 12.910 1.00 90.25 512 LYS A N 1
ATOM 4175 C CA . LYS A 1 512 ? -39.829 -0.134 13.086 1.00 90.25 512 LYS A CA 1
ATOM 4176 C C . LYS A 1 512 ? -39.859 -1.061 11.861 1.00 90.25 512 LYS A C 1
ATOM 4178 O O . LYS A 1 512 ? -40.387 -2.162 11.954 1.00 90.25 512 LYS A O 1
ATOM 4183 N N . LYS A 1 513 ? -39.298 -0.640 10.725 1.00 94.12 513 LYS A N 1
ATOM 4184 C CA . LYS A 1 513 ? -39.368 -1.392 9.463 1.00 94.12 513 LYS A CA 1
ATOM 4185 C C . LYS A 1 513 ? -38.517 -2.649 9.493 1.00 94.12 513 LYS A C 1
ATOM 4187 O O . LYS A 1 513 ? -37.435 -2.663 10.073 1.00 94.12 513 LYS A O 1
ATOM 4192 N N . SER A 1 514 ? -38.959 -3.701 8.829 1.00 95.69 514 SER A N 1
ATOM 4193 C CA . SER A 1 514 ? -38.242 -4.968 8.723 1.00 95.69 514 SER A CA 1
ATOM 4194 C C . SER A 1 514 ? -36.961 -4.853 7.882 1.00 95.69 514 SER A C 1
ATOM 4196 O O . SER A 1 514 ? -36.806 -3.980 7.025 1.00 95.69 514 SER A O 1
ATOM 4198 N N . LYS A 1 515 ? -36.030 -5.797 8.072 1.00 96.06 515 LYS A N 1
ATOM 4199 C CA . LYS A 1 515 ? -34.845 -5.923 7.203 1.00 96.06 515 LYS A CA 1
ATOM 4200 C C . LYS A 1 515 ? -35.224 -6.213 5.745 1.00 96.06 515 LYS A C 1
ATOM 4202 O O . LYS A 1 515 ? -34.524 -5.777 4.837 1.00 96.06 515 LYS A O 1
ATOM 4207 N N . LYS A 1 516 ? -36.341 -6.916 5.513 1.00 96.81 516 LYS A N 1
ATOM 4208 C CA . LYS A 1 516 ? -36.849 -7.215 4.165 1.00 96.81 516 LYS A CA 1
ATOM 4209 C C . LYS A 1 516 ? -37.213 -5.934 3.412 1.00 96.81 516 LYS A C 1
ATOM 4211 O O . LYS A 1 516 ? -36.820 -5.797 2.258 1.00 96.81 516 LYS A O 1
ATOM 4216 N N . GLU A 1 517 ? -37.870 -4.981 4.072 1.00 96.94 517 GLU A N 1
ATOM 4217 C CA . GLU A 1 517 ? -38.188 -3.670 3.484 1.00 96.94 517 GLU A CA 1
ATOM 4218 C C . GLU A 1 517 ? -36.921 -2.883 3.124 1.00 96.94 517 GLU A C 1
ATOM 4220 O O . GLU A 1 517 ? -36.835 -2.312 2.042 1.00 96.94 517 GLU A O 1
ATOM 4225 N N . VAL A 1 518 ? -35.893 -2.914 3.979 1.00 97.25 518 VAL A N 1
ATOM 4226 C CA . VAL A 1 518 ? -34.592 -2.279 3.690 1.00 97.25 518 VAL A CA 1
ATOM 4227 C C . VAL A 1 518 ? -33.926 -2.903 2.456 1.00 97.25 518 VAL A C 1
ATOM 4229 O O . VAL A 1 518 ? -33.401 -2.191 1.602 1.00 97.25 518 VAL A O 1
ATOM 4232 N N . ILE A 1 519 ? -33.973 -4.231 2.324 1.00 97.06 519 ILE A N 1
ATOM 4233 C CA . ILE A 1 519 ? -33.428 -4.937 1.155 1.00 97.06 519 ILE A CA 1
ATOM 4234 C C . ILE A 1 519 ? -34.233 -4.608 -0.113 1.00 97.06 519 ILE A C 1
ATOM 4236 O O . ILE A 1 519 ? -33.655 -4.451 -1.189 1.00 97.06 519 ILE A O 1
ATOM 4240 N N . GLN A 1 520 ? -35.559 -4.481 -0.016 1.00 96.88 520 GLN A N 1
ATOM 4241 C CA . GLN A 1 520 ? -36.403 -4.057 -1.137 1.00 96.88 520 GLN A CA 1
ATOM 4242 C C . GLN A 1 520 ? -36.113 -2.609 -1.552 1.00 96.88 520 GLN A C 1
ATOM 4244 O O . GLN A 1 520 ? -36.000 -2.341 -2.748 1.00 96.88 520 GLN A O 1
ATOM 4249 N N . LEU A 1 521 ? -35.911 -1.705 -0.588 1.00 97.00 521 LEU A N 1
ATOM 4250 C CA . LEU A 1 521 ? -35.466 -0.337 -0.846 1.00 97.00 521 LEU A CA 1
ATOM 4251 C C . LEU A 1 521 ? -34.140 -0.323 -1.611 1.00 97.00 521 LEU A C 1
ATOM 4253 O O . LEU A 1 521 ? -34.024 0.368 -2.621 1.00 97.00 521 LEU A O 1
ATOM 4257 N N . LEU A 1 522 ? -33.156 -1.107 -1.161 1.00 97.38 522 LEU A N 1
ATOM 4258 C CA . LEU A 1 522 ? -31.860 -1.209 -1.830 1.00 97.38 522 LEU A CA 1
ATOM 4259 C C . LEU A 1 522 ? -32.015 -1.648 -3.292 1.00 97.38 522 LEU A C 1
ATOM 4261 O O . LEU A 1 522 ? -31.446 -1.027 -4.187 1.00 97.38 522 LEU A O 1
ATOM 4265 N N . LYS A 1 523 ? -32.830 -2.683 -3.543 1.00 96.31 523 LYS A N 1
ATOM 4266 C CA . LYS A 1 523 ? -33.128 -3.166 -4.901 1.00 96.31 523 LYS A CA 1
ATOM 4267 C C . LYS A 1 523 ? -33.785 -2.085 -5.763 1.00 96.31 523 LYS A C 1
ATOM 4269 O O . LYS A 1 523 ? -33.359 -1.893 -6.899 1.00 96.31 523 LYS A O 1
ATOM 4274 N N . ARG A 1 524 ? -34.770 -1.357 -5.223 1.00 96.31 524 ARG A N 1
ATOM 4275 C CA . ARG A 1 524 ? -35.452 -0.254 -5.921 1.00 96.31 524 ARG A CA 1
ATOM 4276 C C . ARG A 1 524 ? -34.471 0.862 -6.278 1.00 96.31 524 ARG A C 1
ATOM 4278 O O . ARG A 1 524 ? -34.367 1.226 -7.445 1.00 96.31 524 ARG A O 1
ATOM 4285 N N . ILE A 1 525 ? -33.685 1.336 -5.308 1.00 96.44 525 ILE A N 1
ATOM 4286 C CA . ILE A 1 525 ? -32.662 2.364 -5.541 1.00 96.44 525 ILE A CA 1
ATOM 4287 C C . ILE A 1 525 ? -31.694 1.912 -6.637 1.00 96.44 525 ILE A C 1
ATOM 4289 O O . ILE A 1 525 ? -31.465 2.672 -7.574 1.00 96.44 525 ILE A O 1
ATOM 4293 N N . ASN A 1 526 ? -31.175 0.683 -6.554 1.00 95.62 526 ASN A N 1
ATOM 4294 C CA . ASN A 1 526 ? -30.248 0.136 -7.545 1.00 95.62 526 ASN A CA 1
ATOM 4295 C C . ASN A 1 526 ? -30.848 0.048 -8.953 1.00 95.62 526 ASN A C 1
ATOM 4297 O O . ASN A 1 526 ? -30.136 0.319 -9.913 1.00 95.62 526 ASN A O 1
ATOM 4301 N N . SER A 1 527 ? -32.140 -0.270 -9.090 1.00 95.25 527 SER A N 1
ATOM 4302 C CA . SER A 1 527 ? -32.810 -0.307 -10.402 1.00 95.25 527 SER A CA 1
ATOM 4303 C C . SER A 1 527 ? -32.916 1.062 -11.085 1.00 95.25 527 SER A C 1
ATOM 4305 O O . SER A 1 527 ? -33.053 1.139 -12.301 1.00 95.25 527 SER A O 1
ATOM 4307 N N . GLU A 1 528 ? -32.814 2.144 -10.311 1.00 94.06 528 GLU A N 1
ATOM 4308 C CA . GLU A 1 528 ? -32.895 3.525 -10.794 1.00 94.06 528 GLU A CA 1
ATOM 4309 C C . GLU A 1 528 ? -31.523 4.220 -10.867 1.00 94.06 528 GLU A C 1
ATOM 4311 O O . GLU A 1 528 ? -31.441 5.393 -11.248 1.00 94.06 528 GLU A O 1
ATOM 4316 N N . LEU A 1 529 ? -30.450 3.558 -10.422 1.00 94.38 529 LEU A N 1
ATOM 4317 C CA . LEU A 1 529 ? -29.100 4.104 -10.509 1.00 94.38 529 LEU A CA 1
ATOM 4318 C C . LEU A 1 529 ? -28.574 4.014 -11.950 1.00 94.38 529 LEU A C 1
ATOM 4320 O O . LEU A 1 529 ? -28.937 3.101 -12.691 1.00 94.38 529 LEU A O 1
ATOM 4324 N N . PRO A 1 530 ? -27.690 4.943 -12.361 1.00 93.31 530 PRO A N 1
ATOM 4325 C CA . PRO A 1 530 ? -27.005 4.839 -13.642 1.00 93.31 530 PRO A CA 1
ATOM 4326 C C . PRO A 1 530 ? -26.266 3.507 -13.804 1.00 93.31 530 PRO A C 1
ATOM 4328 O O . PRO A 1 530 ? -25.731 2.958 -12.838 1.00 93.31 530 PRO A O 1
ATOM 4331 N N . GLU A 1 531 ? -26.166 3.032 -15.046 1.00 85.19 531 GLU A N 1
ATOM 4332 C CA . GLU A 1 531 ? -25.441 1.804 -15.378 1.00 85.19 531 GLU A CA 1
ATOM 4333 C C . GLU A 1 531 ? -24.010 1.821 -14.797 1.00 85.19 531 GLU A C 1
ATOM 4335 O O . GLU A 1 531 ? -23.323 2.841 -14.837 1.00 85.19 531 GLU A O 1
ATOM 4340 N N . ALA A 1 532 ? -23.559 0.683 -14.259 1.00 89.38 532 ALA A N 1
ATOM 4341 C CA . ALA A 1 532 ? -22.309 0.473 -13.509 1.00 89.38 532 ALA A CA 1
ATOM 4342 C C . ALA A 1 532 ? -22.264 1.005 -12.063 1.00 89.38 532 ALA A C 1
ATOM 4344 O O . ALA A 1 532 ? -21.413 0.534 -11.301 1.00 89.38 532 ALA A O 1
ATOM 4345 N N . MET A 1 533 ? -23.159 1.913 -11.656 1.00 94.00 533 MET A N 1
ATOM 4346 C CA . MET A 1 533 ? -23.304 2.306 -10.250 1.00 94.00 533 MET A CA 1
ATOM 4347 C C . MET A 1 533 ? -24.135 1.272 -9.492 1.00 94.00 533 MET A C 1
ATOM 4349 O O . MET A 1 533 ? -25.147 0.787 -9.983 1.00 94.00 533 MET A O 1
ATOM 4353 N N . GLU A 1 534 ? -23.697 0.925 -8.287 1.00 92.44 534 GLU A N 1
ATOM 4354 C CA . GLU A 1 534 ? -24.380 -0.050 -7.438 1.00 92.44 534 GLU A CA 1
ATOM 4355 C C . GLU A 1 534 ? -24.154 0.310 -5.975 1.00 92.44 534 GLU A C 1
ATOM 4357 O O . GLU A 1 534 ? -23.031 0.614 -5.561 1.00 92.44 534 GLU A O 1
ATOM 4362 N N . LEU A 1 535 ? -25.231 0.267 -5.207 1.00 94.50 535 LEU A N 1
ATOM 4363 C CA . LEU A 1 535 ? -25.250 0.398 -3.766 1.00 94.50 535 LEU A CA 1
ATOM 4364 C C . LEU A 1 535 ? -25.292 -1.006 -3.150 1.00 94.50 535 LEU A C 1
ATOM 4366 O O . LEU A 1 535 ? -26.107 -1.838 -3.553 1.00 94.50 535 LEU A O 1
ATOM 4370 N N . ASP A 1 536 ? -24.413 -1.268 -2.192 1.00 93.56 536 ASP A N 1
ATOM 4371 C CA . ASP A 1 536 ? -24.353 -2.513 -1.424 1.00 93.56 536 ASP A CA 1
ATOM 4372 C C . ASP A 1 536 ? -24.890 -2.259 -0.008 1.00 93.56 536 ASP A C 1
ATOM 4374 O O . ASP A 1 536 ? -24.780 -1.148 0.527 1.00 93.56 536 ASP A O 1
ATOM 4378 N N . LEU A 1 537 ? -25.476 -3.287 0.605 1.00 95.19 537 LEU A N 1
ATOM 4379 C CA . LEU A 1 537 ? -25.766 -3.257 2.036 1.00 95.19 537 LEU A CA 1
ATOM 4380 C C . LEU A 1 537 ? -24.460 -3.563 2.761 1.00 95.19 537 LEU A C 1
ATOM 4382 O O . LEU A 1 537 ? -23.936 -4.666 2.641 1.00 95.19 537 LEU A O 1
ATOM 4386 N N . GLU A 1 538 ? -23.944 -2.593 3.513 1.00 93.62 538 GLU A N 1
ATOM 4387 C CA . GLU A 1 538 ? -22.711 -2.801 4.262 1.00 93.62 538 GLU A CA 1
ATOM 4388 C C . GLU A 1 538 ? -22.967 -3.697 5.479 1.00 93.62 538 GLU A C 1
ATOM 4390 O O . GLU A 1 538 ? -22.338 -4.744 5.598 1.00 93.62 538 GLU A O 1
ATOM 4395 N N . ASP A 1 539 ? -23.886 -3.292 6.364 1.00 95.56 539 ASP A N 1
ATOM 4396 C CA . ASP A 1 539 ? -24.321 -4.095 7.513 1.00 95.56 539 ASP A CA 1
ATOM 4397 C C . ASP A 1 539 ? -25.582 -3.504 8.184 1.00 95.56 539 ASP A C 1
ATOM 4399 O O . ASP A 1 539 ? -25.966 -2.346 7.947 1.00 95.56 539 ASP A O 1
ATOM 4403 N N . PHE A 1 540 ? -26.185 -4.298 9.071 1.00 96.94 540 PHE A N 1
ATOM 4404 C CA . PHE A 1 540 ? -27.119 -3.852 10.100 1.00 96.94 540 PHE A CA 1
ATOM 4405 C C . PHE A 1 540 ? -26.380 -3.657 11.427 1.00 96.94 540 PHE A C 1
ATOM 4407 O O . PHE A 1 540 ? -25.644 -4.522 11.906 1.00 96.94 540 PHE A O 1
ATOM 4414 N N . TYR A 1 541 ? -26.610 -2.510 12.055 1.00 96.81 541 TYR A N 1
ATOM 4415 C CA . TYR A 1 541 ? -25.921 -2.104 13.270 1.00 96.81 541 TYR A CA 1
ATOM 4416 C C . TYR A 1 541 ? -26.900 -1.967 14.432 1.00 96.81 541 TYR A C 1
ATOM 4418 O O . TYR A 1 541 ? -27.870 -1.208 14.358 1.00 96.81 541 TYR A O 1
ATOM 4426 N N . MET A 1 542 ? -26.606 -2.664 15.535 1.00 95.94 542 MET A N 1
ATOM 4427 C CA . MET A 1 542 ? -27.373 -2.554 16.777 1.00 95.94 542 MET A CA 1
ATOM 4428 C C . MET A 1 542 ? -27.333 -1.127 17.298 1.00 95.94 542 MET A C 1
ATOM 4430 O O . MET A 1 542 ? -28.381 -0.549 17.572 1.00 95.94 542 MET A O 1
ATOM 4434 N N . ARG A 1 543 ? -26.123 -0.558 17.401 1.00 96.56 543 ARG A N 1
ATOM 4435 C CA . ARG A 1 543 ? -25.899 0.811 17.868 1.00 96.56 543 ARG A CA 1
ATOM 4436 C C . ARG A 1 543 ? -24.809 1.522 17.086 1.00 96.56 543 ARG A C 1
ATOM 4438 O O . ARG A 1 543 ? -23.879 0.897 16.575 1.00 96.56 543 ARG A O 1
ATOM 4445 N N . GLY A 1 544 ? -24.901 2.845 17.057 1.00 96.75 544 GLY A N 1
ATOM 4446 C CA . GLY A 1 544 ? -23.862 3.721 16.540 1.00 96.75 544 GLY A CA 1
ATOM 4447 C C . GLY A 1 544 ? -23.698 4.973 17.384 1.00 96.75 544 GLY A C 1
ATOM 4448 O O . GLY A 1 544 ? -24.677 5.562 17.831 1.00 96.75 544 GLY A O 1
ATOM 4449 N N . LEU A 1 545 ? -22.447 5.371 17.579 1.00 96.94 545 LEU A N 1
ATOM 4450 C CA . LEU A 1 545 ? -22.024 6.566 18.288 1.00 96.94 545 LEU A CA 1
ATOM 4451 C C . LEU A 1 545 ? -21.447 7.566 17.284 1.00 96.94 545 LEU A C 1
ATOM 4453 O O . LEU A 1 545 ? -20.471 7.265 16.590 1.00 96.94 545 LEU A O 1
ATOM 4457 N N . PHE A 1 546 ? -22.011 8.770 17.261 1.00 95.38 546 PHE A N 1
ATOM 4458 C CA . PHE A 1 546 ? -21.530 9.905 16.478 1.00 95.38 546 PHE A CA 1
ATOM 4459 C C . PHE A 1 546 ? -21.225 11.061 17.423 1.00 95.38 546 PHE A C 1
ATOM 4461 O O . PHE A 1 546 ? -22.068 11.431 18.236 1.00 95.38 546 PHE A O 1
ATOM 4468 N N . VAL A 1 547 ? -20.022 11.628 17.328 1.00 93.56 547 VAL A N 1
ATOM 4469 C CA . VAL A 1 547 ? -19.534 12.605 18.314 1.00 93.56 547 VAL A CA 1
ATOM 4470 C C . VAL A 1 547 ? -19.487 14.032 17.771 1.00 93.56 547 VAL A C 1
ATOM 4472 O O . VAL A 1 547 ? -19.460 14.255 16.559 1.00 93.56 547 VAL A O 1
ATOM 4475 N N . HIS A 1 548 ? -19.442 15.011 18.674 1.00 89.69 548 HIS A N 1
ATOM 4476 C CA . HIS A 1 548 ? -19.197 16.415 18.339 1.00 89.69 548 HIS A CA 1
ATOM 4477 C C . HIS A 1 548 ? -17.758 16.645 17.858 1.00 89.69 548 HIS A C 1
ATOM 4479 O O . HIS A 1 548 ? -16.843 15.880 18.183 1.00 89.69 548 HIS A O 1
ATOM 4485 N N . LYS A 1 549 ? -17.515 17.736 17.122 1.00 85.94 549 LYS A N 1
ATOM 4486 C CA . LYS A 1 549 ? -16.156 18.278 16.943 1.00 85.94 549 LYS A CA 1
ATOM 4487 C C . LYS A 1 549 ? -15.659 18.820 18.288 1.00 85.94 549 LYS A C 1
ATOM 4489 O O . LYS A 1 549 ? -16.423 19.419 19.026 1.00 85.94 549 LYS A O 1
ATOM 4494 N N . ARG A 1 550 ? -14.358 18.705 18.578 1.00 75.00 550 ARG A N 1
ATOM 4495 C CA . ARG A 1 550 ? -13.772 19.247 19.828 1.00 75.00 550 ARG A CA 1
ATOM 4496 C C . ARG A 1 550 ? -14.021 20.746 20.022 1.00 75.00 550 ARG A C 1
ATOM 4498 O O . ARG A 1 550 ? -14.128 21.213 21.142 1.00 75.00 550 ARG A O 1
ATOM 4505 N N . THR A 1 551 ? -14.088 21.504 18.931 1.00 73.88 551 THR A N 1
ATOM 4506 C CA . THR A 1 551 ? -14.167 22.969 18.971 1.00 73.88 551 THR A CA 1
ATOM 4507 C C . THR A 1 551 ? -15.584 23.521 18.849 1.00 73.88 551 THR A C 1
ATOM 4509 O O . THR A 1 551 ? -15.777 24.719 19.013 1.00 73.88 551 THR A O 1
ATOM 4512 N N . THR A 1 552 ? -16.579 22.696 18.507 1.00 76.81 552 THR A N 1
ATOM 4513 C CA . THR A 1 552 ? -17.944 23.169 18.210 1.00 76.81 552 THR A CA 1
ATOM 4514 C C . THR A 1 552 ? -18.964 22.074 18.510 1.00 76.81 552 THR A C 1
ATOM 4516 O O . THR A 1 552 ? -18.672 20.906 18.273 1.00 76.81 552 THR A O 1
ATOM 4519 N N . LYS A 1 553 ? -20.208 22.434 18.849 1.00 77.06 553 LYS A N 1
ATOM 4520 C CA . LYS A 1 553 ? -21.336 21.484 18.991 1.00 77.06 553 LYS A CA 1
ATOM 4521 C C . LYS A 1 553 ? -21.840 20.886 17.661 1.00 77.06 553 LYS A C 1
ATOM 4523 O O . LYS A 1 553 ? -22.927 20.332 17.588 1.00 77.06 553 LYS A O 1
ATOM 4528 N N . SER A 1 554 ? -21.061 21.008 16.593 1.00 82.81 554 SER A N 1
ATOM 4529 C CA . SER A 1 554 ? -21.366 20.460 15.272 1.00 82.81 554 SER A CA 1
ATOM 4530 C C . SER A 1 554 ? -20.815 19.030 15.152 1.00 82.81 554 SER A C 1
ATOM 4532 O O . SER A 1 554 ? -19.898 18.650 15.888 1.00 82.81 554 SER A O 1
ATOM 4534 N N . GLY A 1 555 ? -21.347 18.218 14.241 1.00 84.12 555 GLY A N 1
ATOM 4535 C CA . GLY A 1 555 ? -20.963 16.812 14.105 1.00 84.12 555 GLY A CA 1
ATOM 4536 C C . GLY A 1 555 ? -19.541 16.611 13.586 1.00 84.12 555 GLY A C 1
ATOM 4537 O O . GLY A 1 555 ? -19.125 17.208 12.585 1.00 84.12 555 GLY A O 1
ATOM 4538 N N . ALA A 1 556 ? -18.772 15.734 14.234 1.00 85.44 556 ALA A N 1
ATOM 4539 C CA . ALA A 1 556 ? -17.435 15.378 13.781 1.00 85.44 556 ALA A CA 1
ATOM 4540 C C . ALA A 1 556 ? -17.495 14.465 12.553 1.00 85.44 556 ALA A C 1
ATOM 4542 O O . ALA A 1 556 ? -17.785 13.271 12.620 1.00 85.44 556 ALA A O 1
ATOM 4543 N N . LYS A 1 557 ? -17.157 15.037 11.398 1.00 87.12 557 LYS A N 1
ATOM 4544 C CA . LYS A 1 557 ? -16.994 14.294 10.147 1.00 87.12 557 LYS A CA 1
ATOM 4545 C C . LYS A 1 557 ? -15.946 13.191 10.323 1.00 87.12 557 LYS A C 1
ATOM 4547 O O . LYS A 1 557 ? -14.886 13.439 10.895 1.00 87.12 557 LYS A O 1
ATOM 4552 N N . LYS A 1 558 ? -16.224 11.999 9.789 1.00 85.62 558 LYS A N 1
ATOM 4553 C CA . LYS A 1 558 ? -15.342 10.818 9.833 1.00 85.62 558 LYS A CA 1
ATOM 4554 C C . LYS A 1 558 ? -15.037 10.260 11.224 1.00 85.62 558 LYS A C 1
ATOM 4556 O O . LYS A 1 558 ? -14.185 9.381 11.304 1.00 85.62 558 LYS A O 1
ATOM 4561 N N . LYS A 1 559 ? -15.715 10.717 12.285 1.00 91.12 559 LYS A N 1
ATOM 4562 C CA . LYS A 1 559 ? -15.502 10.248 13.661 1.00 91.12 559 LYS A CA 1
ATOM 4563 C C . LYS A 1 559 ? -16.769 9.584 14.210 1.00 91.12 559 LYS A C 1
ATOM 4565 O O . LYS A 1 559 ? -17.676 10.266 14.680 1.00 91.12 559 LYS A O 1
ATOM 4570 N N . TYR A 1 560 ? -16.844 8.261 14.089 1.00 93.75 560 TYR A N 1
ATOM 4571 C CA . TYR A 1 560 ? -18.004 7.461 14.493 1.00 93.75 560 TYR A CA 1
ATOM 4572 C C . TYR A 1 560 ? -17.605 6.025 14.850 1.00 93.75 560 TYR A C 1
ATOM 4574 O O . TYR A 1 560 ? -16.549 5.541 14.433 1.00 93.75 560 TYR A O 1
ATOM 4582 N N . ALA A 1 561 ? -18.432 5.354 15.646 1.00 96.25 561 ALA A N 1
ATOM 4583 C CA . ALA A 1 561 ? -18.242 3.956 16.009 1.00 96.25 561 ALA A CA 1
ATOM 4584 C C . ALA A 1 561 ? -19.562 3.191 15.915 1.00 96.25 561 ALA A C 1
ATOM 4586 O O . ALA A 1 561 ? -20.588 3.709 16.339 1.00 96.25 561 ALA A O 1
ATOM 4587 N N . LEU A 1 562 ? -19.544 1.984 15.355 1.00 96.38 562 LEU A N 1
ATOM 4588 C CA . LEU A 1 562 ? -20.733 1.162 15.123 1.00 96.38 562 LEU A CA 1
ATOM 4589 C C . LEU A 1 562 ? -20.521 -0.245 15.682 1.00 96.38 562 LEU A C 1
ATOM 4591 O O . LEU A 1 562 ? -19.416 -0.779 15.587 1.00 96.38 562 LEU A O 1
ATOM 4595 N N . LEU A 1 563 ? -21.578 -0.848 16.219 1.00 97.38 563 LEU A N 1
ATOM 4596 C CA . LEU A 1 563 ? -21.601 -2.240 16.667 1.00 97.38 563 LEU A CA 1
ATOM 4597 C C . LEU A 1 563 ? -22.606 -3.017 15.818 1.00 97.38 563 LEU A C 1
ATOM 4599 O O . LEU A 1 563 ? -23.800 -2.709 15.858 1.00 97.38 563 LEU A O 1
ATOM 4603 N N . SER A 1 564 ? -22.126 -3.971 15.016 1.00 96.25 564 SER A N 1
ATOM 4604 C CA . SER A 1 564 ? -22.996 -4.792 14.166 1.00 96.25 564 SER A CA 1
ATOM 4605 C C . SER A 1 564 ? -23.844 -5.745 15.003 1.00 96.25 564 SER A C 1
ATOM 4607 O O . SER A 1 564 ? -23.524 -6.018 16.159 1.00 96.25 564 SER A O 1
ATOM 4609 N N . GLU A 1 565 ? -24.920 -6.273 14.425 1.00 93.06 565 GLU A N 1
ATOM 4610 C CA . GLU A 1 565 ? -25.736 -7.317 15.069 1.00 93.06 565 GLU A CA 1
ATOM 4611 C C . GLU A 1 565 ? -24.971 -8.621 15.323 1.00 93.06 565 GLU A C 1
ATOM 4613 O O . GLU A 1 565 ? -25.301 -9.356 16.246 1.00 93.06 565 GLU A O 1
ATOM 4618 N N . GLU A 1 566 ? -23.888 -8.863 14.585 1.00 92.06 566 GLU A N 1
ATOM 4619 C CA . GLU A 1 566 ? -22.957 -9.971 14.829 1.00 92.06 566 GLU A CA 1
ATOM 4620 C C . GLU A 1 566 ? -21.914 -9.655 15.921 1.00 92.06 566 GLU A C 1
ATOM 4622 O O . GLU A 1 566 ? -20.983 -10.426 16.143 1.00 92.06 566 GLU A O 1
ATOM 4627 N N . GLY A 1 567 ? -22.014 -8.497 16.581 1.00 91.94 567 GLY A N 1
ATOM 4628 C CA . GLY A 1 567 ? -21.094 -8.075 17.638 1.00 91.94 567 GLY A CA 1
ATOM 4629 C C . GLY A 1 567 ? -19.758 -7.515 17.139 1.00 91.94 567 GLY A C 1
ATOM 4630 O O . GLY A 1 567 ? -18.846 -7.316 17.942 1.00 91.94 567 GLY A O 1
ATOM 4631 N N . LYS A 1 568 ? -19.615 -7.228 15.836 1.00 93.56 568 LYS A N 1
ATOM 4632 C CA . LYS A 1 568 ? -18.382 -6.660 15.269 1.00 93.56 568 LYS A CA 1
ATOM 4633 C C . LYS A 1 568 ? -18.340 -5.152 15.487 1.00 93.56 568 LYS A C 1
ATOM 4635 O O . LYS A 1 568 ? -19.275 -4.430 15.141 1.00 93.56 568 LYS A O 1
ATOM 4640 N N . LEU A 1 569 ? -17.225 -4.669 16.027 1.00 94.06 569 LEU A N 1
ATOM 4641 C CA . LEU A 1 569 ? -17.006 -3.253 16.301 1.00 94.06 569 LEU A CA 1
ATOM 4642 C C . LEU A 1 569 ? -16.295 -2.567 15.123 1.00 94.06 569 LEU A C 1
ATOM 4644 O O . LEU A 1 569 ? -15.227 -2.995 14.687 1.00 94.06 569 LEU A O 1
ATOM 4648 N N . LYS A 1 570 ? -16.861 -1.464 14.627 1.00 93.25 570 LYS A N 1
ATOM 4649 C CA . LYS A 1 570 ? -16.276 -0.618 13.577 1.00 93.25 570 LYS A CA 1
ATOM 4650 C C . LYS A 1 570 ? -16.027 0.782 14.123 1.00 93.25 570 LYS A C 1
ATOM 4652 O O . LYS A 1 570 ? -16.963 1.559 14.258 1.00 93.25 570 LYS A O 1
ATOM 4657 N N . ILE A 1 571 ? -14.766 1.129 14.375 1.00 92.56 571 ILE A N 1
ATOM 4658 C CA . ILE A 1 571 ? -14.351 2.462 14.845 1.00 92.56 571 ILE A CA 1
ATOM 4659 C C . ILE A 1 571 ? -13.705 3.244 13.691 1.00 92.56 571 ILE A C 1
ATOM 4661 O O . ILE A 1 571 ? -12.889 2.703 12.935 1.00 92.56 571 ILE A O 1
ATOM 4665 N N . ARG A 1 572 ? -14.074 4.518 13.512 1.00 90.88 572 ARG A N 1
ATOM 4666 C CA . ARG A 1 572 ? -13.533 5.414 12.474 1.00 90.88 572 ARG A CA 1
ATOM 4667 C C . ARG A 1 572 ? -13.223 6.796 13.037 1.00 90.88 572 ARG A C 1
ATOM 4669 O O . ARG A 1 572 ? -14.011 7.342 13.796 1.00 90.88 572 ARG A O 1
ATOM 4676 N N . GLY A 1 573 ? -12.059 7.340 12.670 1.00 88.31 573 GLY A N 1
ATOM 4677 C CA . GLY A 1 573 ? -11.607 8.705 12.997 1.00 88.31 573 GLY A CA 1
ATOM 4678 C C . GLY A 1 573 ? -11.299 8.992 14.465 1.00 88.31 573 GLY A C 1
ATOM 4679 O O . GLY A 1 573 ? -10.902 10.110 14.789 1.00 88.31 573 GLY A O 1
ATOM 4680 N N . PHE A 1 574 ? -11.470 8.006 15.343 1.00 92.12 574 PHE A N 1
ATOM 4681 C CA . PHE A 1 574 ? -11.009 8.064 16.721 1.00 92.12 574 PHE A CA 1
ATOM 4682 C C . PHE A 1 574 ? -9.504 7.805 16.823 1.00 92.12 574 PHE A C 1
ATOM 4684 O O . PHE A 1 574 ? -8.860 7.288 15.909 1.00 92.12 574 PHE A O 1
ATOM 4691 N N . GLU A 1 575 ? -8.948 8.182 17.963 1.00 92.12 575 GLU A N 1
ATOM 4692 C CA . GLU A 1 575 ? -7.534 8.090 18.302 1.00 92.12 575 GLU A CA 1
ATOM 4693 C C . GLU A 1 575 ? -7.039 6.637 18.474 1.00 92.12 575 GLU A C 1
ATOM 4695 O O . GLU A 1 575 ? -5.837 6.410 18.425 1.00 92.12 575 GLU A O 1
ATOM 4700 N N . THR A 1 576 ? -7.945 5.655 18.557 1.00 86.19 576 THR A N 1
ATOM 4701 C CA . THR A 1 576 ? -7.705 4.200 18.714 1.00 86.19 576 THR A CA 1
ATOM 4702 C C . THR A 1 576 ? -6.592 3.582 17.856 1.00 86.19 576 THR A C 1
ATOM 4704 O O . THR A 1 576 ? -5.971 2.620 18.287 1.00 86.19 576 THR A O 1
ATOM 4707 N N . VAL A 1 577 ? -6.309 4.132 16.670 1.00 80.38 577 VAL A N 1
ATOM 4708 C CA . VAL A 1 577 ? -5.274 3.637 15.733 1.00 80.38 577 VAL A CA 1
ATOM 4709 C C . VAL A 1 577 ? -4.229 4.704 15.379 1.00 80.38 577 VAL A C 1
ATOM 4711 O O . VAL A 1 577 ? -3.456 4.567 14.430 1.00 80.38 577 VAL A O 1
ATOM 4714 N N . ARG A 1 578 ? -4.228 5.832 16.096 1.00 84.88 578 ARG A N 1
ATOM 4715 C CA . ARG A 1 578 ? -3.314 6.949 15.850 1.00 84.88 578 ARG A CA 1
ATOM 4716 C C . ARG A 1 578 ? -2.020 6.768 16.637 1.00 84.88 578 ARG A C 1
ATOM 4718 O O . ARG A 1 578 ? -2.038 6.670 17.855 1.00 84.88 578 ARG A O 1
ATOM 4725 N N . ARG A 1 579 ? -0.884 6.758 15.943 1.00 82.19 579 ARG A N 1
ATOM 4726 C CA . ARG A 1 579 ? 0.452 6.492 16.526 1.00 82.19 579 ARG A CA 1
ATOM 4727 C C . ARG A 1 579 ? 0.921 7.570 17.500 1.00 82.19 579 ARG A C 1
ATOM 4729 O O . ARG A 1 579 ? 1.646 7.293 18.446 1.00 82.19 579 ARG A O 1
ATOM 4736 N N . ASP A 1 580 ? 0.459 8.798 17.272 1.00 86.25 580 ASP A N 1
ATOM 4737 C CA . ASP A 1 580 ? 0.749 9.964 18.104 1.00 86.25 580 ASP A CA 1
ATOM 4738 C C . ASP A 1 580 ? -0.037 9.976 19.432 1.00 86.25 580 ASP A C 1
ATOM 4740 O O . ASP A 1 580 ? 0.024 10.962 20.164 1.00 86.25 580 ASP A O 1
ATOM 4744 N N . TRP A 1 581 ? -0.756 8.891 19.748 1.00 92.25 581 TRP A N 1
ATOM 4745 C CA . TRP A 1 581 ? -1.421 8.653 21.030 1.00 92.25 581 TRP A CA 1
ATOM 4746 C C . TRP A 1 581 ? -0.831 7.421 21.705 1.00 92.25 581 TRP A C 1
ATOM 4748 O O . TRP A 1 581 ? -0.623 6.399 21.049 1.00 92.25 581 TRP A O 1
ATOM 4758 N N . CYS A 1 582 ? -0.599 7.502 23.014 1.00 93.75 582 CYS A N 1
ATOM 4759 C CA . CYS A 1 582 ? -0.075 6.381 23.777 1.00 93.75 582 CYS A CA 1
ATOM 4760 C C .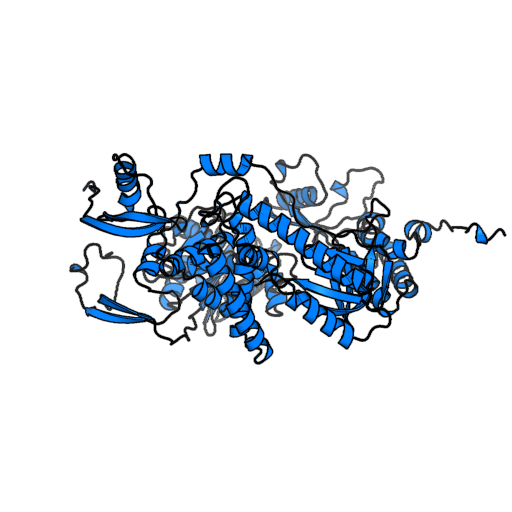 CYS A 1 582 ? -1.065 5.208 23.822 1.00 93.75 582 CYS A C 1
ATOM 4762 O O . CYS A 1 582 ? -2.287 5.379 23.734 1.00 93.75 582 CYS A O 1
ATOM 4764 N N . MET A 1 583 ? -0.532 3.997 23.988 1.00 92.56 583 MET A N 1
ATOM 4765 C CA . MET A 1 583 ? -1.314 2.757 24.050 1.00 92.56 583 MET A CA 1
ATOM 4766 C C . MET A 1 583 ? -2.434 2.806 25.094 1.00 92.56 583 MET A C 1
ATOM 4768 O O . MET A 1 583 ? -3.549 2.377 24.788 1.00 92.56 583 MET A O 1
ATOM 4772 N N . LEU A 1 584 ? -2.178 3.393 26.269 1.00 95.81 584 LEU A N 1
ATOM 4773 C CA . LEU A 1 584 ? -3.181 3.580 27.319 1.00 95.81 584 LEU A CA 1
ATOM 4774 C C . LEU A 1 584 ? -4.420 4.316 26.792 1.00 95.81 584 LEU A C 1
ATOM 4776 O O . LEU A 1 584 ? -5.540 3.839 26.962 1.00 95.81 584 LEU A O 1
ATOM 4780 N N . ALA A 1 585 ? -4.226 5.472 26.150 1.00 96.06 585 ALA A N 1
ATOM 4781 C CA . ALA A 1 585 ? -5.323 6.309 25.666 1.00 96.06 585 ALA A CA 1
ATOM 4782 C C . ALA A 1 585 ? -6.137 5.599 24.576 1.00 96.06 585 ALA A C 1
ATOM 4784 O O . ALA A 1 585 ? -7.365 5.673 24.564 1.00 96.06 585 ALA A O 1
ATOM 4785 N N . ARG A 1 586 ? -5.458 4.871 23.684 1.00 93.81 586 ARG A N 1
ATOM 4786 C CA . ARG A 1 586 ? -6.090 4.129 22.585 1.00 93.81 586 ARG A CA 1
ATOM 4787 C C . ARG A 1 586 ? -6.917 2.951 23.073 1.00 93.81 586 ARG A C 1
ATOM 4789 O O . ARG A 1 586 ? -8.065 2.806 22.644 1.00 93.81 586 ARG A O 1
ATOM 4796 N N . ARG A 1 587 ? -6.358 2.139 23.979 1.00 94.62 587 ARG A N 1
ATOM 4797 C CA . ARG A 1 587 ? -7.069 1.021 24.613 1.00 94.62 587 ARG A CA 1
ATOM 4798 C C . ARG A 1 587 ? -8.274 1.538 25.387 1.00 94.62 587 ARG A C 1
ATOM 4800 O O . ARG A 1 587 ? -9.390 1.124 25.102 1.00 94.62 587 ARG A O 1
ATOM 4807 N N . LEU A 1 588 ? -8.064 2.519 26.267 1.00 96.50 588 LEU A N 1
ATOM 4808 C CA . LEU A 1 588 ? -9.137 3.105 27.067 1.00 96.50 588 LEU A CA 1
ATOM 4809 C C . LEU A 1 588 ? -10.274 3.646 26.195 1.00 96.50 588 LEU A C 1
ATOM 4811 O O . LEU A 1 588 ? -11.442 3.387 26.473 1.00 96.50 588 LEU A O 1
ATOM 4815 N N . GLN A 1 589 ? -9.947 4.390 25.136 1.00 96.69 589 GLN A N 1
ATOM 4816 C CA . GLN A 1 589 ? -10.948 4.907 24.212 1.00 96.69 589 GLN A CA 1
ATOM 4817 C C . GLN A 1 589 ? -11.722 3.777 23.520 1.00 96.69 589 GLN A C 1
ATOM 4819 O O . GLN A 1 589 ? -12.941 3.874 23.394 1.00 96.69 589 GLN A O 1
ATOM 4824 N N . SER A 1 590 ? -11.033 2.717 23.091 1.00 95.81 590 SER A N 1
ATOM 4825 C CA . SER A 1 590 ? -11.664 1.562 22.440 1.00 95.81 590 SER A CA 1
ATOM 4826 C C . SER A 1 590 ? -12.625 0.854 23.398 1.00 95.81 590 SER A C 1
ATOM 4828 O O . SER A 1 590 ? -13.788 0.656 23.052 1.00 95.81 590 SER A O 1
ATOM 4830 N N . ASP A 1 591 ? -12.181 0.589 24.628 1.00 96.62 591 ASP A N 1
ATOM 4831 C CA . ASP A 1 591 ? -12.970 -0.070 25.673 1.00 96.62 591 ASP A CA 1
ATOM 4832 C C . ASP A 1 591 ? -14.194 0.762 26.080 1.00 96.62 591 ASP A C 1
ATOM 4834 O O . ASP A 1 591 ? -15.280 0.225 26.306 1.00 96.62 591 ASP A O 1
ATOM 4838 N N . ILE A 1 592 ? -14.045 2.089 26.169 1.00 97.31 592 ILE A N 1
ATOM 4839 C CA . ILE A 1 592 ? -15.147 3.017 26.460 1.00 97.31 592 ILE A CA 1
ATOM 4840 C C . ILE A 1 592 ? -16.190 2.984 25.345 1.00 97.31 592 ILE A C 1
ATOM 4842 O O . ILE A 1 592 ? -17.380 2.839 25.632 1.00 97.31 592 ILE A O 1
ATOM 4846 N N . ILE A 1 593 ? -15.754 3.085 24.085 1.00 97.31 593 ILE A N 1
ATOM 4847 C CA . ILE A 1 593 ? -16.639 3.014 22.917 1.00 97.31 593 ILE A CA 1
ATOM 4848 C C . ILE A 1 593 ? -17.384 1.678 22.904 1.00 97.31 593 ILE A C 1
ATOM 4850 O O . ILE A 1 593 ? -18.605 1.653 22.746 1.00 97.31 593 ILE A O 1
ATOM 4854 N N . GLU A 1 594 ? -16.668 0.573 23.099 1.00 96.88 594 GLU A N 1
ATOM 4855 C CA . GLU A 1 594 ? -17.251 -0.764 23.105 1.00 96.88 594 GLU A CA 1
ATOM 4856 C C . GLU A 1 594 ? -18.284 -0.923 24.225 1.00 96.88 594 GLU A C 1
ATOM 4858 O O . GLU A 1 594 ? -19.402 -1.377 23.970 1.00 96.88 594 GLU A O 1
ATOM 4863 N N . LYS A 1 595 ? -17.951 -0.503 25.455 1.00 96.69 595 LYS A N 1
ATOM 4864 C CA . LYS A 1 595 ? -18.882 -0.541 26.591 1.00 96.69 595 LYS A CA 1
ATOM 4865 C C . LYS A 1 595 ? -20.144 0.258 26.289 1.00 96.69 595 LYS A C 1
ATOM 4867 O O . LYS A 1 595 ? -21.226 -0.293 26.457 1.00 96.69 595 LYS A O 1
ATOM 4872 N N . ILE A 1 596 ? -20.013 1.493 25.799 1.00 97.12 596 ILE A N 1
ATOM 4873 C CA . ILE A 1 596 ? -21.153 2.358 25.457 1.00 97.12 596 ILE A CA 1
ATOM 4874 C C . ILE A 1 596 ? -22.034 1.718 24.386 1.00 97.12 596 ILE A C 1
ATOM 4876 O O . ILE A 1 596 ? -23.254 1.702 24.523 1.00 97.12 596 ILE A O 1
ATOM 4880 N N . LEU A 1 597 ? -21.450 1.156 23.327 1.00 97.19 597 LEU A N 1
ATOM 4881 C CA . LEU A 1 597 ? -22.232 0.533 22.260 1.00 97.19 597 LEU A CA 1
ATOM 4882 C C . LEU A 1 597 ? -22.923 -0.759 22.723 1.00 97.19 597 LEU A C 1
ATOM 4884 O O . LEU A 1 597 ? -24.042 -1.040 22.290 1.00 97.19 597 LEU A O 1
ATOM 4888 N N . LYS A 1 598 ? -22.315 -1.515 23.644 1.00 95.88 598 LYS A N 1
ATOM 4889 C CA . LYS A 1 598 ? -22.923 -2.718 24.235 1.00 95.88 598 LYS A CA 1
ATOM 4890 C C . LYS A 1 598 ? -24.042 -2.396 25.229 1.00 95.88 598 LYS A C 1
ATOM 4892 O O . LYS A 1 598 ? -25.074 -3.062 25.206 1.00 95.88 598 LYS A O 1
ATOM 4897 N N . THR A 1 599 ? -23.881 -1.384 26.082 1.00 94.12 599 THR A N 1
ATOM 4898 C CA . THR A 1 599 ? -24.864 -1.051 27.135 1.00 94.12 599 THR A CA 1
ATOM 4899 C C . THR A 1 599 ? -25.896 -0.008 26.723 1.00 94.12 599 THR A C 1
ATOM 4901 O O . THR A 1 599 ? -26.946 0.072 27.353 1.00 94.12 599 THR A O 1
ATOM 4904 N N . GLY A 1 600 ? -25.601 0.809 25.712 1.00 93.06 600 GLY A N 1
ATOM 4905 C CA . GLY A 1 600 ? -26.418 1.960 25.327 1.00 93.06 600 GLY A CA 1
ATOM 4906 C C . GLY A 1 600 ? -26.309 3.157 26.281 1.00 93.06 600 GLY A C 1
ATOM 4907 O O . GLY A 1 600 ? -27.073 4.103 26.138 1.00 93.06 600 GLY A O 1
ATOM 4908 N N . ASN A 1 601 ? -25.394 3.128 27.259 1.00 93.12 601 ASN A N 1
ATOM 4909 C CA . ASN A 1 601 ? -25.203 4.205 28.237 1.00 93.12 601 ASN A CA 1
ATOM 4910 C C . ASN A 1 601 ? -23.749 4.317 28.722 1.00 93.12 601 ASN A C 1
ATOM 4912 O O . ASN A 1 601 ? -22.938 3.401 28.581 1.00 93.12 601 ASN A O 1
ATOM 4916 N N . GLU A 1 602 ? -23.443 5.445 29.344 1.00 94.12 602 GLU A N 1
ATOM 4917 C CA . GLU A 1 602 ? -22.114 5.886 29.750 1.00 94.12 602 GLU A CA 1
ATOM 4918 C C . GLU A 1 602 ? -21.661 5.399 31.133 1.00 94.12 602 GLU A C 1
ATOM 4920 O O . GLU A 1 602 ? -20.469 5.444 31.430 1.00 94.12 602 GLU A O 1
ATOM 4925 N N . LYS A 1 603 ? -22.563 4.864 31.968 1.00 93.69 603 LYS A N 1
ATOM 4926 C CA . LYS A 1 603 ? -22.290 4.530 33.382 1.00 93.69 603 LYS A CA 1
ATOM 4927 C C . LYS A 1 603 ? -21.070 3.621 33.575 1.00 93.69 603 LYS A C 1
ATOM 4929 O O . LYS A 1 603 ? -20.148 3.955 34.320 1.00 93.69 603 LYS A O 1
ATOM 4934 N N . LYS A 1 604 ? -21.022 2.477 32.876 1.00 94.44 604 LYS A N 1
ATOM 4935 C CA . LYS A 1 604 ? -19.888 1.529 32.967 1.00 94.44 604 LYS A CA 1
ATOM 4936 C C . LYS A 1 604 ? -18.600 2.100 32.366 1.00 94.44 604 LYS A C 1
ATOM 4938 O O . LYS A 1 604 ? -17.513 1.780 32.842 1.00 94.44 604 LYS A O 1
ATOM 4943 N N . ALA A 1 605 ? -18.714 2.925 31.329 1.00 95.31 605 ALA A N 1
ATOM 4944 C CA . ALA A 1 605 ? -17.570 3.583 30.709 1.00 95.31 605 ALA A CA 1
ATOM 4945 C C . ALA A 1 605 ? -16.973 4.669 31.618 1.00 95.31 605 ALA A C 1
ATOM 4947 O O . ALA A 1 605 ? -15.754 4.795 31.706 1.00 95.31 605 ALA A O 1
ATOM 4948 N N . LEU A 1 606 ? -17.816 5.403 32.348 1.00 94.94 606 LEU A N 1
ATOM 4949 C CA . LEU A 1 606 ? -17.390 6.417 33.307 1.00 94.94 606 LEU A CA 1
ATOM 4950 C C . LEU A 1 606 ? -16.655 5.797 34.503 1.00 94.94 606 LEU A C 1
ATOM 4952 O O . LEU A 1 606 ? -15.649 6.344 34.951 1.00 94.94 606 LEU A O 1
ATOM 4956 N N . LEU A 1 607 ? -17.121 4.645 34.999 1.00 94.88 607 LEU A N 1
ATOM 4957 C CA . LEU A 1 607 ? -16.418 3.890 36.043 1.00 94.88 607 LEU A CA 1
ATOM 4958 C C . LEU A 1 607 ? -15.022 3.459 35.579 1.00 94.88 607 LEU A C 1
ATOM 4960 O O . LEU A 1 607 ? -14.050 3.701 36.294 1.00 94.88 607 LEU A O 1
ATOM 4964 N N . LEU A 1 608 ? -14.917 2.908 34.363 1.00 96.00 608 LEU A N 1
ATOM 4965 C CA . LEU A 1 608 ? -13.630 2.546 33.764 1.00 96.00 608 LEU A CA 1
ATOM 4966 C C . LEU A 1 608 ? -12.697 3.764 33.671 1.00 96.00 608 LEU A C 1
ATOM 4968 O O . LEU A 1 608 ? -11.552 3.688 34.105 1.00 96.00 608 LEU A O 1
ATOM 4972 N N . LEU A 1 609 ? -13.192 4.902 33.167 1.00 95.62 609 LEU A N 1
ATOM 4973 C CA . LEU A 1 609 ? -12.406 6.134 33.073 1.00 95.62 609 LEU A CA 1
ATOM 4974 C C . LEU A 1 609 ? -11.868 6.568 34.447 1.00 95.62 609 LEU A C 1
ATOM 4976 O O . LEU A 1 609 ? -10.678 6.858 34.575 1.00 95.62 609 LEU A O 1
ATOM 4980 N N . LYS A 1 610 ? -12.719 6.582 35.481 1.00 94.56 610 LYS A N 1
ATOM 4981 C CA . LYS A 1 610 ? -12.323 6.948 36.852 1.00 94.56 610 LYS A CA 1
ATOM 4982 C C . LYS A 1 610 ? -11.247 6.013 37.407 1.00 94.56 610 LYS A C 1
ATOM 4984 O O . LYS A 1 610 ? -10.272 6.488 37.989 1.00 94.56 610 LYS A O 1
ATOM 4989 N N . GLU A 1 611 ? -11.391 4.706 37.202 1.00 95.50 611 GLU A N 1
ATOM 4990 C CA . GLU A 1 611 ? -10.404 3.713 37.637 1.00 95.50 611 GLU A CA 1
ATOM 4991 C C . GLU A 1 611 ? -9.056 3.902 36.926 1.00 95.50 611 GLU A C 1
ATOM 4993 O O . GLU A 1 611 ? -8.004 3.910 37.569 1.00 95.50 611 GLU A O 1
ATOM 4998 N N . THR A 1 612 ? -9.072 4.118 35.608 1.00 95.81 612 THR A N 1
ATOM 4999 C CA . THR A 1 612 ? -7.853 4.372 34.831 1.00 95.81 612 THR A CA 1
ATOM 5000 C C . THR A 1 612 ? -7.155 5.654 35.276 1.00 95.81 612 THR A C 1
ATOM 5002 O O . THR A 1 612 ? -5.935 5.660 35.425 1.00 95.81 612 THR A O 1
ATOM 5005 N N . ILE A 1 613 ? -7.903 6.726 35.553 1.00 94.69 613 ILE A N 1
ATOM 5006 C CA . ILE A 1 613 ? -7.335 7.982 36.064 1.00 94.69 613 ILE A CA 1
ATOM 5007 C C . ILE A 1 613 ? -6.711 7.781 37.444 1.00 94.69 613 ILE A C 1
ATOM 5009 O O . ILE A 1 613 ? -5.630 8.313 37.698 1.00 94.69 613 ILE A O 1
ATOM 5013 N N . LYS A 1 614 ? -7.352 7.003 38.325 1.00 94.88 614 LYS A N 1
ATOM 5014 C CA . LYS A 1 614 ? -6.789 6.653 39.634 1.00 94.88 614 LYS A CA 1
ATOM 5015 C C . LYS A 1 614 ? -5.445 5.937 39.471 1.00 94.88 614 LYS A C 1
ATOM 5017 O O . LYS A 1 614 ? -4.448 6.410 40.006 1.00 94.88 614 LYS A O 1
ATOM 5022 N N . LYS A 1 615 ? -5.387 4.881 38.650 1.00 95.75 615 LYS A N 1
ATOM 5023 C CA . LYS A 1 615 ? -4.137 4.152 38.350 1.00 95.75 615 LYS A CA 1
ATOM 5024 C C . LYS A 1 615 ? -3.064 5.062 37.742 1.00 95.75 615 LYS A C 1
ATOM 5026 O O . LYS A 1 615 ? -1.902 4.973 38.131 1.00 95.75 615 LYS A O 1
ATOM 5031 N N . LEU A 1 616 ? -3.451 5.961 36.832 1.00 94.50 616 LEU A N 1
ATOM 5032 C CA . LEU A 1 616 ? -2.547 6.934 36.218 1.00 94.50 616 LEU A CA 1
ATOM 5033 C C . LEU A 1 616 ? -1.948 7.887 37.259 1.00 94.50 616 LEU A C 1
ATOM 5035 O O . LEU A 1 616 ? -0.734 8.073 37.269 1.00 94.50 616 LEU A O 1
ATOM 5039 N N . ARG A 1 617 ? -2.771 8.460 38.145 1.00 93.19 617 ARG A N 1
ATOM 5040 C CA . ARG A 1 617 ? -2.322 9.369 39.216 1.00 93.19 617 ARG A CA 1
ATOM 5041 C C . ARG A 1 617 ? -1.435 8.666 40.247 1.00 93.19 617 ARG A C 1
ATOM 5043 O O . ARG A 1 617 ? -0.482 9.270 40.721 1.00 93.19 617 ARG A O 1
ATOM 5050 N N . GLU A 1 618 ? -1.718 7.399 40.543 1.00 94.12 618 GLU A N 1
ATOM 5051 C CA . GLU A 1 618 ? -0.957 6.569 41.487 1.00 94.12 618 GLU A CA 1
ATOM 5052 C C . GLU A 1 618 ? 0.378 6.038 40.931 1.00 94.12 618 GLU A C 1
ATOM 5054 O O . GLU A 1 618 ? 1.085 5.338 41.646 1.00 94.12 618 GLU A O 1
ATOM 5059 N N . GLY A 1 619 ? 0.738 6.324 39.673 1.00 92.12 619 GLY A N 1
ATOM 5060 C CA . GLY A 1 619 ? 1.987 5.811 39.090 1.00 92.12 619 GLY A CA 1
ATOM 5061 C C . GLY A 1 619 ? 1.927 4.340 38.656 1.00 92.12 619 GLY A C 1
ATOM 5062 O O . GLY A 1 619 ? 2.959 3.749 38.366 1.00 92.12 619 GLY A O 1
ATOM 5063 N N . LYS A 1 620 ? 0.738 3.722 38.618 1.00 94.62 620 LYS A N 1
ATOM 5064 C CA . LYS A 1 620 ? 0.559 2.272 38.400 1.00 94.62 620 LYS A CA 1
ATOM 5065 C C . LYS A 1 620 ? 0.423 1.865 36.930 1.00 94.62 620 LYS A C 1
ATOM 5067 O O . LYS A 1 620 ? 0.126 0.705 36.645 1.00 94.62 620 LYS A O 1
ATOM 5072 N N . ILE A 1 621 ? 0.576 2.798 35.991 1.00 95.44 621 ILE A N 1
ATOM 5073 C CA . ILE A 1 621 ? 0.550 2.488 34.558 1.00 95.44 621 ILE A CA 1
ATOM 5074 C C . ILE A 1 621 ? 1.948 2.076 34.107 1.00 95.44 621 ILE A C 1
ATOM 5076 O O . ILE A 1 621 ? 2.925 2.773 34.372 1.00 95.44 621 ILE A O 1
ATOM 5080 N N . GLN A 1 622 ? 2.037 0.956 33.393 1.00 92.94 622 GLN A N 1
ATOM 5081 C CA . GLN A 1 622 ? 3.303 0.495 32.837 1.00 92.94 622 GLN A CA 1
ATOM 5082 C C . GLN A 1 622 ? 3.827 1.485 31.788 1.00 92.94 622 GLN A C 1
ATOM 5084 O O . GLN A 1 622 ? 3.082 1.993 30.949 1.00 92.94 622 GLN A O 1
ATOM 5089 N N . LYS A 1 623 ? 5.136 1.745 31.811 1.00 89.38 623 LYS A N 1
ATOM 5090 C CA . LYS A 1 623 ? 5.796 2.723 30.933 1.00 89.38 623 LYS A CA 1
ATOM 5091 C C . LYS A 1 623 ? 5.576 2.449 29.441 1.00 89.38 623 LYS A C 1
ATOM 5093 O O . LYS A 1 623 ? 5.362 3.384 28.675 1.00 89.38 623 LYS A O 1
ATOM 5098 N N . ASN A 1 624 ? 5.589 1.182 29.032 1.00 88.44 624 ASN A N 1
ATOM 5099 C CA . ASN A 1 624 ? 5.317 0.758 27.654 1.00 88.44 624 ASN A CA 1
ATOM 5100 C C . ASN A 1 624 ? 3.931 1.213 27.152 1.00 88.44 624 ASN A C 1
ATOM 5102 O O . ASN A 1 624 ? 3.784 1.527 25.973 1.00 88.44 624 ASN A O 1
ATOM 5106 N N . GLU A 1 625 ? 2.930 1.324 28.033 1.00 92.62 625 GLU A N 1
ATOM 5107 C CA . GLU A 1 625 ? 1.600 1.825 27.679 1.00 92.62 625 GLU A CA 1
ATOM 5108 C C . GLU A 1 625 ? 1.580 3.341 27.414 1.00 92.62 625 GLU A C 1
ATOM 5110 O O . GLU A 1 625 ? 0.622 3.864 26.838 1.00 92.62 625 GLU A O 1
ATOM 5115 N N . LEU A 1 626 ? 2.628 4.056 27.829 1.00 94.62 626 LEU A N 1
ATOM 5116 C CA . LEU A 1 626 ? 2.733 5.513 27.789 1.00 94.62 626 LEU A CA 1
ATOM 5117 C C . LEU A 1 626 ? 3.633 6.031 26.661 1.00 94.62 626 LEU A C 1
ATOM 5119 O O . LEU A 1 626 ? 3.637 7.231 26.398 1.00 94.62 626 LEU A O 1
ATOM 5123 N N . ILE A 1 627 ? 4.349 5.149 25.962 1.00 93.56 627 ILE A N 1
ATOM 5124 C CA . ILE A 1 627 ? 5.202 5.528 24.831 1.00 93.56 627 ILE A CA 1
ATOM 5125 C C . ILE A 1 627 ? 4.346 6.145 23.713 1.00 93.56 627 ILE A C 1
ATOM 5127 O O . ILE A 1 627 ? 3.333 5.581 23.292 1.00 93.56 627 ILE A O 1
ATOM 5131 N N . ILE A 1 628 ? 4.775 7.307 23.220 1.00 92.94 628 ILE A N 1
ATOM 5132 C CA . ILE A 1 628 ? 4.183 8.035 22.096 1.00 92.94 628 ILE A CA 1
ATOM 5133 C C . ILE A 1 628 ? 5.095 7.879 20.880 1.00 92.94 628 ILE A C 1
ATOM 5135 O O . ILE A 1 628 ? 6.307 8.074 20.983 1.00 92.94 628 ILE A O 1
ATOM 5139 N N . LYS A 1 629 ? 4.511 7.584 19.710 1.00 90.69 629 LYS A N 1
ATOM 5140 C CA . LYS A 1 629 ? 5.253 7.402 18.455 1.00 90.69 629 LYS A CA 1
ATOM 5141 C C . LYS A 1 629 ? 4.909 8.499 17.451 1.00 90.69 629 LYS A C 1
ATOM 5143 O O . LYS A 1 629 ? 3.781 8.602 16.975 1.00 90.69 629 LYS A O 1
ATOM 5148 N N . THR A 1 630 ? 5.883 9.322 17.068 1.00 89.06 630 THR A N 1
ATOM 5149 C CA . THR A 1 630 ? 5.664 10.425 16.113 1.00 89.06 630 THR A CA 1
ATOM 5150 C C . THR A 1 630 ? 6.669 10.391 14.971 1.00 89.06 630 THR A C 1
ATOM 5152 O O . THR A 1 630 ? 7.865 10.255 15.191 1.00 89.06 630 THR A O 1
ATOM 5155 N N . GLN A 1 631 ? 6.199 10.563 13.734 1.00 84.38 631 GLN A N 1
ATOM 5156 C CA . GLN A 1 631 ? 7.082 10.658 12.572 1.00 84.38 631 GLN A CA 1
ATOM 5157 C C . GLN A 1 631 ? 7.683 12.063 12.428 1.00 84.38 631 GLN A C 1
ATOM 5159 O O . GLN A 1 631 ? 6.947 13.055 12.400 1.00 84.38 631 GLN A O 1
ATOM 5164 N N . LEU A 1 632 ? 8.998 12.154 12.224 1.00 82.12 632 LEU A N 1
ATOM 5165 C CA . LEU A 1 632 ? 9.625 13.391 11.759 1.00 82.12 632 LEU A CA 1
ATOM 5166 C C . LEU A 1 632 ? 9.254 13.654 10.306 1.00 82.12 632 LEU A C 1
ATOM 5168 O O . LEU A 1 632 ? 9.482 12.829 9.430 1.00 82.12 632 LEU A O 1
ATOM 5172 N N . LYS A 1 633 ? 8.707 14.830 10.019 1.00 79.38 633 LYS A N 1
ATOM 5173 C CA . LYS A 1 633 ? 8.268 15.201 8.665 1.00 79.38 633 LYS A CA 1
ATOM 5174 C C . LYS A 1 633 ? 9.364 15.873 7.844 1.00 79.38 633 LYS A C 1
ATOM 5176 O O . LYS A 1 633 ? 9.245 15.974 6.629 1.00 79.38 633 LYS A O 1
ATOM 5181 N N . LYS A 1 634 ? 10.396 16.376 8.512 1.00 81.06 634 LYS A N 1
ATOM 5182 C CA . LYS A 1 634 ? 11.505 17.138 7.935 1.00 81.06 634 LYS A CA 1
ATOM 5183 C C . LYS A 1 634 ? 12.769 16.912 8.773 1.00 81.06 634 LYS A C 1
ATOM 5185 O O . LYS A 1 634 ? 12.656 16.334 9.857 1.00 81.06 634 LYS A O 1
ATOM 5190 N N . PRO A 1 635 ? 13.953 17.315 8.290 1.00 81.44 635 PRO A N 1
ATOM 5191 C CA . PRO A 1 635 ? 15.167 17.280 9.096 1.00 81.44 635 PRO A CA 1
ATOM 5192 C C . PRO A 1 635 ? 14.978 18.052 10.407 1.00 81.44 635 PRO A C 1
ATOM 5194 O O . PRO A 1 635 ? 14.246 19.045 10.431 1.00 81.44 635 PRO A O 1
ATOM 5197 N N . ILE A 1 636 ? 15.631 17.595 11.478 1.00 85.19 636 ILE A N 1
ATOM 5198 C CA . ILE A 1 636 ? 15.536 18.177 12.830 1.00 85.19 636 ILE A CA 1
ATOM 5199 C C . ILE A 1 636 ? 15.780 19.692 12.782 1.00 85.19 636 ILE A C 1
ATOM 5201 O O . ILE A 1 636 ? 14.957 20.468 13.264 1.00 85.19 636 ILE A O 1
ATOM 5205 N N . ASP A 1 637 ? 16.828 20.108 12.071 1.00 86.06 637 ASP A N 1
ATOM 5206 C CA . ASP A 1 637 ? 17.258 21.508 11.969 1.00 86.06 637 ASP A CA 1
ATOM 5207 C C . ASP A 1 637 ? 16.268 22.396 11.180 1.00 86.06 637 ASP A C 1
ATOM 5209 O O . ASP A 1 637 ? 16.337 23.618 11.224 1.00 86.06 637 ASP A O 1
ATOM 5213 N N . SER A 1 638 ? 15.300 21.801 10.470 1.00 86.88 638 SER A N 1
ATOM 5214 C CA . SER A 1 638 ? 14.253 22.524 9.729 1.00 86.88 638 SER A CA 1
ATOM 5215 C C . SER A 1 638 ? 12.989 22.807 10.563 1.00 86.88 638 SER A C 1
ATOM 5217 O O . SER A 1 638 ? 11.996 23.337 10.042 1.00 86.88 638 SER A O 1
ATOM 5219 N N . TYR A 1 639 ? 12.950 22.411 11.839 1.00 85.81 639 TYR A N 1
ATOM 5220 C CA . TYR A 1 639 ? 11.841 22.707 12.749 1.00 85.81 639 TYR A CA 1
ATOM 5221 C C . TYR A 1 639 ? 12.029 24.061 13.445 1.00 85.81 639 TYR A C 1
ATOM 5223 O O . TYR A 1 639 ? 12.930 24.235 14.251 1.00 85.81 639 TYR A O 1
ATOM 5231 N N . GLN A 1 640 ? 11.114 25.003 13.188 1.00 83.00 640 GLN A N 1
ATOM 5232 C CA . GLN A 1 640 ? 11.081 26.304 13.876 1.00 83.00 640 GLN A CA 1
ATOM 5233 C C . GLN A 1 640 ? 10.674 26.179 15.354 1.00 83.00 640 GLN A C 1
ATOM 5235 O O . GLN A 1 640 ? 11.129 26.941 16.197 1.00 83.00 640 GLN A O 1
ATOM 5240 N N . SER A 1 641 ? 9.811 25.207 15.668 1.00 82.94 641 SER A N 1
ATOM 5241 C CA . SER A 1 641 ? 9.349 24.892 17.020 1.00 82.94 641 SER A CA 1
ATOM 5242 C C . SER A 1 641 ? 9.755 23.463 17.372 1.00 82.94 641 SER A C 1
ATOM 5244 O O . SER A 1 641 ? 9.493 22.525 16.609 1.00 82.94 641 SER A O 1
ATOM 5246 N N . LYS A 1 642 ? 10.398 23.305 18.533 1.00 83.25 642 LYS A N 1
ATOM 5247 C CA . LYS A 1 642 ? 10.842 22.011 19.054 1.00 83.25 642 LYS A CA 1
ATOM 5248 C C . LYS A 1 642 ? 9.730 21.375 19.885 1.00 83.25 642 LYS A C 1
ATOM 5250 O O . LYS A 1 642 ? 9.624 21.603 21.087 1.00 83.25 642 LYS A O 1
ATOM 5255 N N . GLY A 1 643 ? 8.881 20.591 19.225 1.00 86.94 643 GLY A N 1
ATOM 5256 C CA . GLY A 1 643 ? 7.930 19.715 19.912 1.00 86.94 643 GLY A CA 1
ATOM 5257 C C . GLY A 1 643 ? 8.623 18.501 20.552 1.00 86.94 643 GLY A C 1
ATOM 5258 O O . GLY A 1 643 ? 9.782 18.230 20.230 1.00 86.94 643 GLY A O 1
ATOM 5259 N N . PRO A 1 644 ? 7.920 17.716 21.391 1.00 89.12 644 PRO A N 1
ATOM 5260 C CA . PRO A 1 644 ? 8.507 16.577 22.102 1.00 89.12 644 PRO A CA 1
ATOM 5261 C C . PRO A 1 644 ? 9.261 15.584 21.207 1.00 89.12 644 PRO A C 1
ATOM 5263 O O . PRO A 1 644 ? 10.413 15.263 21.466 1.00 89.12 644 PRO A O 1
ATOM 5266 N N . HIS A 1 645 ? 8.663 15.195 20.081 1.00 90.25 645 HIS A N 1
ATOM 5267 C CA . HIS A 1 645 ? 9.296 14.330 19.082 1.00 90.25 645 HIS A CA 1
ATOM 5268 C C . HIS A 1 645 ? 10.593 14.899 18.472 1.00 90.25 645 HIS A C 1
ATOM 5270 O O . HIS A 1 645 ? 11.473 14.132 18.102 1.00 90.25 645 HIS A O 1
ATOM 5276 N N . VAL A 1 646 ? 10.737 16.226 18.363 1.00 90.94 646 VAL A N 1
ATOM 5277 C CA . VAL A 1 646 ? 11.971 16.864 17.866 1.00 90.94 646 VAL A CA 1
ATOM 5278 C C . VAL A 1 646 ? 13.048 16.832 18.947 1.00 90.94 646 VAL A C 1
ATOM 5280 O O . VAL A 1 646 ? 14.199 16.538 18.653 1.00 90.94 646 VAL A O 1
ATOM 5283 N N . ILE A 1 647 ? 12.674 17.068 20.207 1.00 90.62 647 ILE A N 1
ATOM 5284 C CA . ILE A 1 647 ? 13.596 16.967 21.346 1.00 90.62 647 ILE A CA 1
ATOM 5285 C C . ILE A 1 647 ? 14.095 15.528 21.519 1.00 90.62 647 ILE A C 1
ATOM 5287 O O . ILE A 1 647 ? 15.295 15.310 21.663 1.00 90.62 647 ILE A O 1
ATOM 5291 N N . ALA A 1 648 ? 13.195 14.545 21.456 1.00 91.12 648 ALA A N 1
ATOM 5292 C CA . ALA A 1 648 ? 13.563 13.133 21.490 1.00 91.12 648 ALA A CA 1
ATOM 5293 C C . ALA A 1 648 ? 14.496 12.776 20.322 1.00 91.12 648 ALA A C 1
ATOM 5295 O O . ALA A 1 648 ? 15.537 12.164 20.528 1.00 91.12 648 ALA A O 1
ATOM 5296 N N . ALA A 1 649 ? 14.199 13.254 19.111 1.00 89.44 649 ALA A N 1
ATOM 5297 C CA . ALA A 1 649 ? 15.078 13.081 17.960 1.00 89.44 649 ALA A CA 1
ATOM 5298 C C . ALA A 1 649 ? 16.472 13.709 18.152 1.00 89.44 649 ALA A C 1
ATOM 5300 O O . ALA A 1 649 ? 17.470 13.130 17.730 1.00 89.44 649 ALA A O 1
ATOM 5301 N N . GLU A 1 650 ? 16.567 14.876 18.796 1.00 90.00 650 GLU A N 1
ATOM 5302 C CA . GLU A 1 650 ? 17.850 15.496 19.149 1.00 90.00 650 GLU A CA 1
ATOM 5303 C C . GLU A 1 650 ? 18.622 14.666 20.177 1.00 90.00 650 GLU A C 1
ATOM 5305 O O . GLU A 1 650 ? 19.834 14.510 20.033 1.00 90.00 650 GLU A O 1
ATOM 5310 N N . LYS A 1 651 ? 17.940 14.110 21.187 1.00 89.31 651 LYS A N 1
ATOM 5311 C CA . LYS A 1 651 ? 18.545 13.182 22.155 1.00 89.31 651 LYS A CA 1
ATOM 5312 C C . LYS A 1 651 ? 19.078 11.927 21.464 1.00 89.31 651 LYS A C 1
ATOM 5314 O O . LYS A 1 651 ? 20.239 11.592 21.662 1.00 89.31 651 LYS A O 1
ATOM 5319 N N . MET A 1 652 ? 18.280 11.313 20.589 1.00 86.69 652 MET A N 1
ATOM 5320 C CA . MET A 1 652 ? 18.692 10.173 19.761 1.00 86.69 652 MET A CA 1
ATOM 5321 C C . MET A 1 652 ? 19.920 10.517 18.906 1.00 86.69 652 MET A C 1
ATOM 5323 O O . MET A 1 652 ? 20.895 9.774 18.888 1.00 86.69 652 MET A O 1
ATOM 5327 N N . LYS A 1 653 ? 19.925 11.682 18.243 1.00 83.88 653 LYS A N 1
ATOM 5328 C CA . LYS A 1 653 ? 21.080 12.142 17.452 1.00 83.88 653 LYS A CA 1
ATOM 5329 C C . LYS A 1 653 ? 22.334 12.308 18.319 1.00 83.88 653 LYS A C 1
ATOM 5331 O O . LYS A 1 653 ? 23.422 11.947 17.881 1.00 83.88 653 LYS A O 1
ATOM 5336 N N . LYS A 1 654 ? 22.191 12.833 19.541 1.00 83.62 654 LYS A N 1
ATOM 5337 C CA . LYS A 1 654 ? 23.295 12.986 20.506 1.00 83.62 654 LYS A CA 1
ATOM 5338 C C . LYS A 1 654 ? 23.811 11.651 21.042 1.00 83.62 654 LYS A C 1
ATOM 5340 O O . LYS A 1 654 ? 25.007 11.548 21.281 1.00 83.62 654 LYS A O 1
ATOM 5345 N N . SER A 1 655 ? 22.956 10.638 21.187 1.00 76.25 655 SER A N 1
ATOM 5346 C CA . SER A 1 655 ? 23.362 9.275 21.557 1.00 76.25 655 SER A CA 1
ATOM 5347 C C . SER A 1 655 ? 23.934 8.465 20.383 1.00 76.25 655 SER A C 1
ATOM 5349 O O . SER A 1 655 ? 24.154 7.266 20.513 1.00 76.25 655 SER A O 1
ATOM 5351 N N . GLY A 1 656 ? 24.176 9.098 19.228 1.00 67.56 656 GLY A N 1
ATOM 5352 C CA . GLY A 1 656 ? 24.727 8.448 18.035 1.00 67.56 656 GLY A CA 1
ATOM 5353 C C . GLY A 1 656 ? 23.686 7.739 17.160 1.00 67.56 656 GLY A C 1
ATOM 5354 O O . GLY A 1 656 ? 24.036 7.200 16.110 1.00 67.56 656 GLY A O 1
ATOM 5355 N N . THR A 1 657 ? 22.402 7.777 17.530 1.00 71.38 657 THR A N 1
ATOM 5356 C CA . THR A 1 657 ? 21.318 7.193 16.730 1.00 71.38 657 THR A CA 1
ATOM 5357 C C . THR A 1 657 ? 20.997 8.089 15.536 1.00 71.38 657 THR A C 1
ATOM 5359 O O . THR A 1 657 ? 20.726 9.285 15.676 1.00 71.38 657 THR A O 1
ATOM 5362 N N . LYS A 1 658 ? 20.988 7.520 14.326 1.00 64.62 658 LYS A N 1
ATOM 5363 C CA . LYS A 1 658 ? 20.666 8.279 13.113 1.00 64.62 658 LYS A CA 1
ATOM 5364 C C . LYS A 1 658 ? 19.172 8.538 13.011 1.00 64.62 658 LYS A C 1
ATOM 5366 O O . LYS A 1 658 ? 18.347 7.633 13.082 1.00 64.62 658 LYS A O 1
ATOM 5371 N N . VAL A 1 659 ? 18.836 9.800 12.777 1.00 73.69 659 VAL A N 1
ATOM 5372 C CA . VAL A 1 659 ? 17.459 10.268 12.675 1.00 73.69 659 VAL A CA 1
ATOM 5373 C C . VAL A 1 659 ? 17.321 11.169 11.451 1.00 73.69 659 VAL A C 1
ATOM 5375 O O . VAL A 1 659 ? 18.085 12.117 11.278 1.00 73.69 659 VAL A O 1
ATOM 5378 N N . PHE A 1 660 ? 16.341 10.885 10.594 1.00 70.38 660 PHE A N 1
ATOM 5379 C CA . PHE A 1 660 ? 16.098 11.615 9.351 1.00 70.38 660 PHE A CA 1
ATOM 5380 C C . PHE A 1 660 ? 14.605 11.901 9.143 1.00 70.38 660 PHE A C 1
ATOM 5382 O O . PHE A 1 660 ? 13.732 11.425 9.870 1.00 70.38 660 PHE A O 1
ATOM 5389 N N . ALA A 1 661 ? 14.292 12.719 8.136 1.00 67.88 661 ALA A N 1
ATOM 5390 C CA . ALA A 1 661 ? 12.909 12.974 7.751 1.00 67.88 661 ALA A CA 1
ATOM 5391 C C . ALA A 1 661 ? 12.240 11.659 7.317 1.00 67.88 661 ALA A C 1
ATOM 5393 O O . ALA A 1 661 ? 12.650 11.033 6.344 1.00 67.88 661 ALA A O 1
ATOM 5394 N N . GLY A 1 662 ? 11.203 11.249 8.035 1.00 66.69 662 GLY A N 1
ATOM 5395 C CA . GLY A 1 662 ? 10.515 9.977 7.863 1.00 66.69 662 GLY A CA 1
ATOM 5396 C C . GLY A 1 662 ? 10.738 8.995 9.013 1.00 66.69 662 GLY A C 1
ATOM 5397 O O . GLY A 1 662 ? 9.921 8.082 9.147 1.00 66.69 662 GLY A O 1
ATOM 5398 N N . SER A 1 663 ? 11.759 9.196 9.857 1.00 73.75 663 SER A N 1
ATOM 5399 C CA . SER A 1 663 ? 11.997 8.378 11.053 1.00 73.75 663 SER A CA 1
ATOM 5400 C C . SER A 1 663 ? 10.815 8.460 12.020 1.00 73.75 663 SER A C 1
ATOM 5402 O O . SER A 1 663 ? 10.236 9.532 12.225 1.00 73.75 663 SER A O 1
ATOM 5404 N N . ILE A 1 664 ? 10.464 7.320 12.613 1.00 82.06 664 ILE A N 1
ATOM 5405 C CA . ILE A 1 664 ? 9.514 7.237 13.724 1.00 82.06 664 ILE A CA 1
ATOM 5406 C C . ILE A 1 664 ? 10.300 7.435 15.015 1.00 82.06 664 ILE A C 1
ATOM 5408 O O . ILE A 1 664 ? 11.287 6.747 15.242 1.00 82.06 664 ILE A O 1
ATOM 5412 N N . ILE A 1 665 ? 9.867 8.394 15.825 1.00 88.94 665 ILE A N 1
ATOM 5413 C CA . ILE A 1 665 ? 10.485 8.753 17.097 1.00 88.94 665 ILE A CA 1
ATOM 5414 C C . ILE A 1 665 ? 9.576 8.282 18.214 1.00 88.94 665 ILE A C 1
ATOM 5416 O O . ILE A 1 665 ? 8.407 8.678 18.267 1.00 88.94 665 ILE A O 1
ATOM 5420 N N . GLU A 1 666 ? 10.123 7.450 19.087 1.00 91.44 666 GLU A N 1
ATOM 5421 C CA . GLU A 1 666 ? 9.454 6.954 20.282 1.00 91.44 666 GLU A CA 1
ATOM 5422 C C . GLU A 1 666 ? 9.957 7.740 21.492 1.00 91.44 666 GLU A C 1
ATOM 5424 O O . GLU A 1 666 ? 11.153 7.988 21.626 1.00 91.44 666 GLU A O 1
ATOM 5429 N N . TYR A 1 667 ? 9.042 8.195 22.343 1.00 93.44 667 TYR A N 1
ATOM 5430 C CA . TYR A 1 667 ? 9.381 8.932 23.559 1.00 93.44 667 TYR A CA 1
ATOM 5431 C C . TYR A 1 667 ? 8.241 8.856 24.573 1.00 93.44 667 TYR A C 1
ATOM 5433 O O . TYR A 1 667 ? 7.104 8.533 24.229 1.00 93.44 667 TYR A O 1
ATOM 5441 N N . PHE A 1 668 ? 8.527 9.205 25.821 1.00 94.56 668 PHE A N 1
ATOM 5442 C CA . PHE A 1 668 ? 7.526 9.402 26.863 1.00 94.56 668 PHE A CA 1
ATOM 5443 C C . PHE A 1 668 ? 7.793 10.723 27.597 1.00 94.56 668 PHE A C 1
ATOM 5445 O O . PHE A 1 668 ? 8.902 11.258 27.557 1.00 94.56 668 PHE A O 1
ATOM 5452 N N . VAL A 1 669 ? 6.765 11.289 28.230 1.00 92.62 669 VAL A N 1
ATOM 5453 C CA . VAL A 1 669 ? 6.893 12.518 29.028 1.00 92.62 669 VAL A CA 1
ATOM 5454 C C . VAL A 1 669 ? 6.954 12.186 30.519 1.00 92.62 669 VAL A C 1
ATOM 5456 O O . VAL A 1 669 ? 6.053 11.543 31.056 1.00 92.62 669 VAL A O 1
ATOM 5459 N N . GLY A 1 670 ? 8.034 12.598 31.175 1.00 90.81 670 GLY A N 1
ATOM 5460 C CA . GLY A 1 670 ? 8.330 12.344 32.581 1.00 90.81 670 GLY A CA 1
ATOM 5461 C C . GLY A 1 670 ? 8.090 13.540 33.496 1.00 90.81 670 GLY A C 1
ATOM 5462 O O . GLY A 1 670 ? 7.887 14.663 33.033 1.00 90.81 670 GLY A O 1
ATOM 5463 N N . LYS A 1 671 ? 8.130 13.298 34.810 1.00 84.88 671 LYS A N 1
ATOM 5464 C CA . LYS A 1 671 ? 8.084 14.360 35.827 1.00 84.88 671 LYS A CA 1
ATOM 5465 C C . LYS A 1 671 ? 9.362 15.195 35.779 1.00 84.88 671 LYS A C 1
ATOM 5467 O O . LYS A 1 671 ? 10.464 14.653 35.718 1.00 84.88 671 LYS A O 1
ATOM 5472 N N . THR A 1 672 ? 9.228 16.513 35.895 1.00 71.56 672 THR A N 1
ATOM 5473 C CA . THR A 1 672 ? 10.363 17.415 36.125 1.00 71.56 672 THR A CA 1
ATOM 5474 C C . THR A 1 672 ? 10.487 17.734 37.613 1.00 71.56 672 THR A C 1
ATOM 5476 O O . THR A 1 672 ? 9.486 17.859 38.317 1.00 71.56 672 THR A O 1
ATOM 5479 N N . LYS A 1 673 ? 11.721 17.887 38.112 1.00 60.69 673 LYS A N 1
ATOM 5480 C CA . LYS A 1 673 ? 11.982 18.274 39.513 1.00 60.69 673 LYS A CA 1
ATOM 5481 C C . LYS A 1 673 ? 11.691 19.762 39.796 1.00 60.69 673 LYS A C 1
ATOM 5483 O O . LYS A 1 673 ? 11.609 20.151 40.954 1.00 60.69 673 LYS A O 1
ATOM 5488 N N . GLU A 1 674 ? 11.468 20.582 38.764 1.00 57.38 674 GLU A N 1
ATOM 5489 C CA . GLU A 1 674 ? 11.217 22.027 38.875 1.00 57.38 674 GLU A CA 1
ATOM 5490 C C . GLU A 1 674 ? 9.919 22.448 38.154 1.00 57.38 674 GLU A C 1
ATOM 5492 O O . GLU A 1 674 ? 9.648 22.018 37.031 1.00 57.38 674 GLU A O 1
ATOM 5497 N N . LYS A 1 675 ? 9.124 23.333 38.784 1.00 51.56 675 LYS A N 1
ATOM 5498 C CA . LYS A 1 675 ? 7.801 23.809 38.307 1.00 51.56 675 LYS A CA 1
ATOM 5499 C C . LYS A 1 675 ? 7.843 24.753 37.087 1.00 51.56 675 LYS A C 1
ATOM 5501 O O . LYS A 1 675 ? 6.785 25.112 36.577 1.00 51.56 675 LYS A O 1
ATOM 5506 N N . ARG A 1 676 ? 9.020 25.209 36.632 1.00 49.06 676 ARG A N 1
ATOM 5507 C CA . ARG A 1 676 ? 9.160 26.248 35.587 1.00 49.06 676 ARG A CA 1
ATOM 5508 C C . ARG A 1 676 ? 10.315 25.977 34.607 1.00 49.06 676 ARG A C 1
ATOM 5510 O O . ARG A 1 676 ? 11.244 26.773 34.544 1.00 49.06 676 ARG A O 1
ATOM 5517 N N . LYS A 1 677 ? 10.260 24.917 33.791 1.00 54.25 677 LYS A N 1
ATOM 5518 C CA . LYS A 1 677 ? 11.143 24.795 32.607 1.00 54.25 677 LYS A CA 1
ATOM 5519 C C . LYS A 1 677 ? 10.468 24.183 31.376 1.00 54.25 677 LYS A C 1
ATOM 5521 O O . LYS A 1 677 ? 9.389 23.604 31.445 1.00 54.25 677 LYS A O 1
ATOM 5526 N N . LYS A 1 678 ? 11.108 24.427 30.222 1.00 57.75 678 LYS A N 1
ATOM 5527 C CA . LYS A 1 678 ? 10.663 24.126 28.850 1.00 57.75 678 LYS A CA 1
ATOM 5528 C C . LYS A 1 678 ? 10.344 22.632 28.683 1.00 57.75 678 LYS A C 1
ATOM 5530 O O . LYS A 1 678 ? 11.093 21.793 29.168 1.00 57.75 678 LYS A O 1
ATOM 5535 N N . ILE A 1 679 ? 9.312 22.319 27.889 1.00 60.28 679 ILE A N 1
ATOM 5536 C CA . ILE A 1 679 ? 8.825 20.958 27.559 1.00 60.28 679 ILE A CA 1
ATOM 5537 C C . ILE A 1 679 ? 9.950 19.948 27.248 1.00 60.28 679 ILE A C 1
ATOM 5539 O O . ILE A 1 679 ? 9.777 18.762 27.494 1.00 60.28 679 ILE A O 1
ATOM 5543 N N . GLY A 1 680 ? 11.106 20.388 26.737 1.00 62.69 680 GLY A N 1
ATOM 5544 C CA . GLY A 1 680 ? 12.205 19.498 26.364 1.00 62.69 680 GLY A CA 1
ATOM 5545 C C . GLY A 1 680 ? 12.910 18.749 27.494 1.00 62.69 680 GLY A C 1
ATOM 5546 O O . GLY A 1 680 ? 13.392 17.650 27.246 1.00 62.69 680 GLY A O 1
ATOM 5547 N N . GLU A 1 681 ? 12.935 19.268 28.721 1.00 71.44 681 GLU A N 1
ATOM 5548 C CA . GLU A 1 681 ? 13.542 18.538 29.852 1.00 71.44 681 GLU A CA 1
ATOM 5549 C C . GLU A 1 681 ? 12.628 17.427 30.392 1.00 71.44 681 GLU A C 1
ATOM 5551 O O . GLU A 1 681 ? 13.094 16.511 31.059 1.00 71.44 681 GLU A O 1
ATOM 5556 N N . ALA A 1 682 ? 11.336 17.476 30.059 1.00 84.44 682 ALA A N 1
ATOM 5557 C CA . ALA A 1 682 ? 10.355 16.466 30.437 1.00 84.44 682 ALA A CA 1
ATOM 5558 C C . ALA A 1 682 ? 10.264 15.309 29.427 1.00 84.44 682 ALA A C 1
ATOM 5560 O O . ALA A 1 682 ? 9.471 14.399 29.626 1.00 84.44 682 ALA A O 1
ATOM 5561 N N . VAL A 1 683 ? 11.005 15.343 28.315 1.00 89.69 683 VAL A N 1
ATOM 5562 C CA . VAL A 1 683 ? 10.918 14.327 27.253 1.00 89.69 683 VAL A CA 1
ATOM 5563 C C . VAL A 1 683 ? 12.030 13.310 27.420 1.00 89.69 683 VAL A C 1
ATOM 5565 O O . VAL A 1 683 ? 13.203 13.677 27.434 1.00 89.69 683 VAL A O 1
ATOM 5568 N N . PHE A 1 684 ? 11.664 12.035 27.469 1.00 91.12 684 PHE A N 1
ATOM 5569 C CA . PHE A 1 684 ? 12.579 10.923 27.687 1.00 91.12 684 PHE A CA 1
ATOM 5570 C C . PHE A 1 684 ? 12.442 9.865 26.585 1.00 91.12 684 PHE A C 1
ATOM 5572 O O . PHE A 1 684 ? 11.345 9.626 26.074 1.00 91.12 684 PHE A O 1
ATOM 5579 N N . LEU A 1 685 ? 13.554 9.236 26.215 1.00 90.56 685 LEU A N 1
ATOM 5580 C CA . LEU A 1 685 ? 13.598 8.076 25.328 1.00 90.56 685 LEU A CA 1
ATOM 5581 C C . LEU A 1 685 ? 13.102 6.822 26.069 1.00 90.56 685 LEU A C 1
ATOM 5583 O O . LEU A 1 685 ? 13.226 6.762 27.295 1.00 90.56 685 LEU A O 1
ATOM 5587 N N . PRO A 1 686 ? 12.525 5.819 25.381 1.00 88.56 686 PRO A N 1
ATOM 5588 C CA . PRO A 1 686 ? 11.971 4.616 26.011 1.00 88.56 686 PRO A CA 1
ATOM 5589 C C . PRO A 1 686 ? 12.914 3.889 26.982 1.00 88.56 686 PRO A C 1
ATOM 5591 O O . PRO A 1 686 ? 12.448 3.315 27.964 1.00 88.56 686 PRO A O 1
ATOM 5594 N N . GLU A 1 687 ? 14.219 3.956 26.752 1.00 84.94 687 GLU A N 1
ATOM 5595 C CA . GLU A 1 687 ? 15.284 3.363 27.560 1.00 84.94 687 GLU A CA 1
ATOM 5596 C C . GLU A 1 687 ? 15.682 4.197 28.794 1.00 84.94 687 GLU A C 1
ATOM 5598 O O . GLU A 1 687 ? 16.211 3.651 29.759 1.00 84.94 687 GLU A O 1
ATOM 5603 N N . GLU A 1 688 ? 15.392 5.503 28.825 1.00 85.94 688 GLU A N 1
ATOM 5604 C CA . GLU A 1 688 ? 15.775 6.382 29.942 1.00 85.94 688 GLU A CA 1
ATOM 5605 C C . GLU A 1 688 ? 14.918 6.095 31.188 1.00 85.94 688 GLU A C 1
ATOM 5607 O O . GLU A 1 688 ? 13.687 6.079 31.114 1.00 85.94 688 GLU A O 1
ATOM 5612 N N . ASN A 1 689 ? 15.535 5.898 32.356 1.00 86.88 689 ASN A N 1
ATOM 5613 C CA . ASN A 1 689 ? 14.806 5.641 33.600 1.00 86.88 689 ASN A CA 1
ATOM 5614 C C . ASN A 1 689 ? 14.249 6.945 34.203 1.00 86.88 689 ASN A C 1
ATOM 5616 O O . ASN A 1 689 ? 14.995 7.730 34.788 1.00 86.88 689 ASN A O 1
ATOM 5620 N N . ALA A 1 690 ? 12.945 7.182 34.054 1.00 87.94 690 ALA A N 1
ATOM 5621 C CA . ALA A 1 690 ? 12.243 8.296 34.686 1.00 87.94 690 ALA A CA 1
ATOM 5622 C C . ALA A 1 690 ? 10.761 7.967 34.901 1.00 87.94 690 ALA A C 1
ATOM 5624 O O . ALA A 1 690 ? 10.133 7.299 34.073 1.00 87.94 690 ALA A O 1
ATOM 5625 N N . ASP A 1 691 ? 10.192 8.494 35.986 1.00 89.88 691 ASP A N 1
ATOM 5626 C CA . ASP A 1 691 ? 8.755 8.426 36.242 1.00 89.88 691 ASP A CA 1
ATOM 5627 C C . ASP A 1 691 ? 7.989 9.290 35.243 1.00 89.88 691 ASP A C 1
ATOM 5629 O O . ASP A 1 691 ? 8.362 10.436 34.973 1.00 89.88 691 ASP A O 1
ATOM 5633 N N . TYR A 1 692 ? 6.869 8.776 34.742 1.00 92.25 692 TYR A N 1
ATOM 5634 C CA . TYR A 1 692 ? 5.988 9.523 33.850 1.00 92.25 692 TYR A CA 1
ATOM 5635 C C . TYR A 1 692 ? 5.260 10.664 34.584 1.00 92.25 692 TYR A C 1
ATOM 5637 O O . TYR A 1 692 ? 4.977 10.549 35.777 1.00 92.25 692 TYR A O 1
ATOM 5645 N N . ASP A 1 693 ? 4.904 11.747 33.879 1.00 92.00 693 ASP A N 1
ATOM 5646 C CA . ASP A 1 693 ? 4.070 12.833 34.427 1.00 92.00 693 ASP A CA 1
ATOM 5647 C C . ASP A 1 693 ? 2.568 12.514 34.274 1.00 92.00 693 ASP A C 1
ATOM 5649 O O . ASP A 1 693 ? 2.024 12.636 33.168 1.00 92.00 693 ASP A O 1
ATOM 5653 N N . PRO A 1 694 ? 1.842 12.155 35.355 1.00 91.88 694 PRO A N 1
ATOM 5654 C CA . PRO A 1 694 ? 0.423 11.821 35.265 1.00 91.88 694 PRO A CA 1
ATOM 5655 C C . PRO A 1 694 ? -0.434 12.979 34.747 1.00 91.88 694 PRO A C 1
ATOM 5657 O O . PRO A 1 694 ? -1.427 12.739 34.061 1.00 91.88 694 PRO A O 1
ATOM 5660 N N . SER A 1 695 ? -0.058 14.225 35.049 1.00 90.62 695 SER A N 1
ATOM 5661 C CA . SER A 1 695 ? -0.809 15.417 34.644 1.00 90.62 695 SER A CA 1
ATOM 5662 C C . SER A 1 695 ? -0.701 15.637 33.141 1.00 90.62 695 SER A C 1
ATOM 5664 O O . SER A 1 695 ? -1.704 15.934 32.487 1.00 90.62 695 SER A O 1
ATOM 5666 N N . TYR A 1 696 ? 0.491 15.427 32.572 1.00 91.31 696 TYR A N 1
ATOM 5667 C CA . TYR A 1 696 ? 0.686 15.475 31.127 1.00 91.31 696 TYR A CA 1
ATOM 5668 C C . TYR A 1 696 ? -0.206 14.457 30.413 1.00 91.31 696 TYR A C 1
ATOM 5670 O O . TYR A 1 696 ? -0.969 14.840 29.523 1.00 91.31 696 TYR A O 1
ATOM 5678 N N . TYR A 1 697 ? -0.154 13.180 30.809 1.00 94.38 697 TYR A N 1
ATOM 5679 C CA . TYR A 1 697 ? -0.950 12.134 30.156 1.00 94.38 697 TYR A CA 1
ATOM 5680 C C . TYR A 1 697 ? -2.444 12.330 30.365 1.00 94.38 697 TYR A C 1
ATOM 5682 O O . TYR A 1 697 ? -3.213 12.143 29.424 1.00 94.38 697 TYR A O 1
ATOM 5690 N N . LEU A 1 698 ? -2.871 12.758 31.553 1.00 93.38 698 LEU A N 1
ATOM 5691 C CA . LEU A 1 698 ? -4.276 13.044 31.811 1.00 93.38 698 LEU A CA 1
ATOM 5692 C C . LEU A 1 698 ? -4.799 14.107 30.833 1.00 93.38 698 LEU A C 1
ATOM 5694 O O . LEU A 1 698 ? -5.774 13.867 30.123 1.00 93.38 698 LEU A O 1
ATOM 5698 N N . ASN A 1 699 ? -4.101 15.240 30.732 1.00 91.31 699 ASN A N 1
ATOM 5699 C CA . ASN A 1 699 ? -4.571 16.406 29.985 1.00 91.31 699 ASN A CA 1
ATOM 5700 C C . ASN A 1 699 ? -4.323 16.332 28.474 1.00 91.31 699 ASN A C 1
ATOM 5702 O O . ASN A 1 699 ? -5.076 16.931 27.712 1.00 91.31 699 ASN A O 1
ATOM 5706 N N . ASN A 1 700 ? -3.292 15.609 28.025 1.00 91.88 700 ASN A N 1
ATOM 5707 C CA . ASN A 1 700 ? -2.890 15.577 26.614 1.00 91.88 700 ASN A CA 1
ATOM 5708 C C . ASN A 1 700 ? -3.196 14.248 25.911 1.00 91.88 700 ASN A C 1
ATOM 5710 O O . ASN A 1 700 ? -3.138 14.203 24.683 1.00 91.88 700 ASN A O 1
ATOM 5714 N N . GLN A 1 701 ? -3.486 13.171 26.651 1.00 94.44 701 GLN A N 1
ATOM 5715 C CA . GLN A 1 701 ? -3.673 11.825 26.088 1.00 94.44 701 GLN A CA 1
ATOM 5716 C C . GLN A 1 701 ? -4.998 11.183 26.530 1.00 94.44 701 GLN A C 1
ATOM 5718 O O . GLN A 1 701 ? -5.774 10.736 25.695 1.00 94.44 701 GLN A O 1
ATOM 5723 N N . VAL A 1 702 ? -5.314 11.157 27.823 1.00 95.25 702 VAL A N 1
ATOM 5724 C CA . VAL A 1 702 ? -6.502 10.447 28.325 1.00 95.25 702 VAL A CA 1
ATOM 5725 C C . VAL A 1 702 ? -7.779 11.250 28.090 1.00 95.25 702 VAL A C 1
ATOM 5727 O O . VAL A 1 702 ? -8.668 10.784 27.379 1.00 95.25 702 VAL A O 1
ATOM 5730 N N . LEU A 1 703 ? -7.882 12.465 28.639 1.00 93.75 703 LEU A N 1
ATOM 5731 C CA . LEU A 1 703 ? -9.120 13.250 28.561 1.00 93.75 703 LEU A CA 1
ATOM 5732 C C . LEU A 1 703 ? -9.490 13.646 27.136 1.00 93.75 703 LEU A C 1
ATOM 5734 O O . LEU A 1 703 ? -10.630 13.391 26.748 1.00 93.75 703 LEU A O 1
ATOM 5738 N N . PRO A 1 704 ? -8.572 14.179 26.308 1.00 92.88 704 PRO A N 1
ATOM 5739 C CA . PRO A 1 704 ? -8.972 14.605 24.976 1.00 92.88 704 PRO A CA 1
ATOM 5740 C C . PRO A 1 704 ? -9.410 13.426 24.095 1.00 92.88 704 PRO A C 1
ATOM 5742 O O . PRO A 1 704 ? -10.210 13.607 23.174 1.00 92.88 704 PRO A O 1
ATOM 5745 N N . ALA A 1 705 ? -8.912 12.208 24.347 1.00 93.31 705 ALA A N 1
ATOM 5746 C CA . ALA A 1 705 ? -9.360 11.022 23.623 1.00 93.31 705 ALA A CA 1
ATOM 5747 C C . ALA A 1 705 ? -10.845 10.722 23.893 1.00 93.31 705 ALA A C 1
ATOM 5749 O O . ALA A 1 705 ? -11.553 10.279 22.991 1.00 93.31 705 ALA A O 1
ATOM 5750 N N . VAL A 1 706 ? -11.354 10.990 25.095 1.00 94.19 706 VAL A N 1
ATOM 5751 C CA . VAL A 1 706 ? -12.682 10.506 25.505 1.00 94.19 706 VAL A CA 1
ATOM 5752 C C . VAL A 1 706 ? -13.711 11.611 25.750 1.00 94.19 706 VAL A C 1
ATOM 5754 O O . VAL A 1 706 ? -14.897 11.304 25.771 1.00 94.19 706 VAL A O 1
ATOM 5757 N N . GLU A 1 707 ? -13.308 12.882 25.862 1.00 92.75 707 GLU A N 1
ATOM 5758 C CA . GLU A 1 707 ? -14.210 14.009 26.175 1.00 92.75 707 GLU A CA 1
ATOM 5759 C C . GLU A 1 707 ? -15.422 14.075 25.227 1.00 92.75 707 GLU A C 1
ATOM 5761 O O . GLU A 1 707 ? -16.558 13.952 25.676 1.00 92.75 707 GLU A O 1
ATOM 5766 N N . ASN A 1 708 ? -15.196 14.061 23.908 1.00 91.25 708 ASN A N 1
ATOM 5767 C CA . ASN A 1 708 ? -16.272 14.149 22.913 1.00 91.25 708 ASN A CA 1
ATOM 5768 C C . ASN A 1 708 ? -17.267 12.980 22.954 1.00 91.25 708 ASN A C 1
ATOM 5770 O O . ASN A 1 708 ? -18.342 13.083 22.365 1.00 91.25 708 ASN A O 1
ATOM 5774 N N . ILE A 1 709 ? -16.880 11.845 23.543 1.00 94.56 709 ILE A N 1
ATOM 5775 C CA . ILE A 1 709 ? -17.747 10.674 23.704 1.00 94.56 709 ILE A CA 1
ATOM 5776 C C . ILE A 1 709 ? -18.722 10.942 24.853 1.00 94.56 709 ILE A C 1
ATOM 5778 O O . ILE A 1 709 ? -19.920 10.740 24.690 1.00 94.56 709 ILE A O 1
ATOM 5782 N N . PHE A 1 710 ? -18.219 11.424 25.990 1.00 94.00 710 PHE A N 1
ATOM 5783 C CA . PHE A 1 710 ? -19.033 11.727 27.170 1.00 94.00 710 PHE A CA 1
ATOM 5784 C C . PHE A 1 710 ? -19.886 12.989 27.002 1.00 94.00 710 PHE A C 1
ATOM 5786 O O . PHE A 1 710 ? -20.999 13.031 27.523 1.00 94.00 710 PHE A O 1
ATOM 5793 N N . ASP A 1 711 ? -19.443 13.951 26.187 1.00 91.31 711 ASP A N 1
ATOM 5794 C CA . ASP A 1 711 ? -20.232 15.137 25.824 1.00 91.31 711 ASP A CA 1
ATOM 5795 C C . ASP A 1 711 ? -21.594 14.777 25.206 1.00 91.31 711 ASP A C 1
ATOM 5797 O O . ASP A 1 711 ? -22.557 15.529 25.335 1.00 91.31 711 ASP A O 1
ATOM 5801 N N . ILE A 1 712 ? -21.702 13.615 24.547 1.00 92.50 712 ILE A N 1
ATOM 5802 C CA . ILE A 1 712 ? -22.966 13.112 23.979 1.00 92.50 712 ILE A CA 1
ATOM 5803 C C . ILE A 1 712 ? -24.010 12.815 25.054 1.00 92.50 712 ILE A C 1
ATOM 5805 O O . ILE A 1 712 ? -25.205 12.910 24.792 1.00 92.50 712 ILE A O 1
ATOM 5809 N N . PHE A 1 713 ? -23.556 12.514 26.265 1.00 92.38 713 PHE A N 1
ATOM 5810 C CA . PHE A 1 713 ? -24.393 12.249 27.429 1.00 92.38 713 PHE A CA 1
ATOM 5811 C C . PHE A 1 713 ? -24.515 13.482 28.338 1.00 92.38 713 PHE A C 1
ATOM 5813 O O . PHE A 1 713 ? -25.014 13.371 29.452 1.00 92.38 713 PHE A O 1
ATOM 5820 N N . GLY A 1 714 ? -24.037 14.654 27.895 1.00 89.44 714 GLY A N 1
ATOM 5821 C CA . GLY A 1 714 ? -24.026 15.878 28.702 1.00 89.44 714 GLY A CA 1
ATOM 5822 C C . GLY A 1 714 ? -23.034 15.844 29.868 1.00 89.44 714 GLY A C 1
ATOM 5823 O O . GLY A 1 714 ? -23.167 16.627 30.802 1.00 89.44 714 GLY A O 1
ATOM 5824 N N . ILE A 1 715 ? -22.047 14.943 29.835 1.00 89.25 715 ILE A N 1
ATOM 5825 C CA . ILE A 1 715 ? -21.098 14.750 30.932 1.00 89.25 715 ILE A CA 1
ATOM 5826 C C . ILE A 1 715 ? -19.815 15.537 30.674 1.00 89.25 715 ILE A C 1
ATOM 5828 O O . ILE A 1 715 ? -18.997 15.148 29.840 1.00 89.25 715 ILE A O 1
ATOM 5832 N N . ASN A 1 716 ? -19.579 16.577 31.478 1.00 87.69 716 ASN A N 1
ATOM 5833 C CA . ASN A 1 716 ? -18.287 17.255 31.517 1.00 87.69 716 ASN A CA 1
ATOM 5834 C C . ASN A 1 716 ? -17.300 16.472 32.395 1.00 87.69 716 ASN A C 1
ATOM 5836 O O . ASN A 1 716 ? -17.224 16.637 33.615 1.00 87.69 716 ASN A O 1
ATOM 5840 N N . ILE A 1 717 ? -16.510 15.605 31.764 1.00 87.31 717 ILE A N 1
ATOM 5841 C CA . ILE A 1 717 ? -15.541 14.778 32.490 1.00 87.31 717 ILE A CA 1
ATOM 5842 C C . ILE A 1 717 ? -14.463 15.604 33.204 1.00 87.31 717 ILE A C 1
ATOM 5844 O O . ILE A 1 717 ? -13.991 15.168 34.250 1.00 87.31 717 ILE A O 1
ATOM 5848 N N . LYS A 1 718 ? -14.085 16.790 32.698 1.00 81.81 718 LYS A N 1
ATOM 5849 C CA . LYS A 1 718 ? -13.055 17.629 33.339 1.00 81.81 718 LYS A CA 1
ATOM 5850 C C . LYS A 1 718 ? -13.527 18.105 34.709 1.00 81.81 718 LYS A C 1
ATOM 5852 O O . LYS A 1 718 ? -12.816 17.915 35.689 1.00 81.81 718 LYS A O 1
ATOM 5857 N N . GLU A 1 719 ? -14.758 18.601 34.793 1.00 81.12 719 GLU A N 1
ATOM 5858 C CA . GLU A 1 719 ? -15.370 19.040 36.055 1.00 81.12 719 GLU A CA 1
ATOM 5859 C C . GLU A 1 719 ? -15.505 17.893 37.066 1.00 81.12 719 GLU A C 1
ATOM 5861 O O . GLU A 1 719 ? -15.126 18.041 38.230 1.00 81.12 719 GLU A O 1
ATOM 5866 N N . ILE A 1 720 ? -15.938 16.712 36.605 1.00 78.00 720 ILE A N 1
ATOM 5867 C CA . ILE A 1 720 ? -16.062 15.510 37.449 1.00 78.00 720 ILE A CA 1
ATOM 5868 C C . ILE A 1 720 ? -14.717 15.100 38.059 1.00 78.00 720 ILE A C 1
ATOM 5870 O O . ILE A 1 720 ? -14.668 14.598 39.182 1.00 78.00 720 ILE A O 1
ATOM 5874 N N . ILE A 1 721 ? -13.625 15.282 37.321 1.00 76.00 721 ILE A N 1
ATOM 5875 C CA . ILE A 1 721 ? -12.283 14.841 37.716 1.00 76.00 721 ILE A CA 1
ATOM 5876 C C . ILE A 1 721 ? -11.549 15.901 38.553 1.00 76.00 721 ILE A C 1
ATOM 5878 O O . ILE A 1 721 ? -10.682 15.545 39.360 1.00 76.00 721 ILE A O 1
ATOM 5882 N N . GLU A 1 722 ? -11.893 17.178 38.371 1.00 73.06 722 GLU A N 1
ATOM 5883 C CA . GLU A 1 722 ? -11.434 18.314 39.183 1.00 73.06 722 GLU A CA 1
ATOM 5884 C C . GLU A 1 722 ? -12.230 18.481 40.490 1.00 73.06 722 GLU A C 1
ATOM 5886 O O . GLU A 1 722 ? -11.832 19.266 41.346 1.00 73.06 722 GLU A O 1
ATOM 5891 N N . GLY A 1 723 ? -13.330 17.741 40.673 1.00 61.41 723 GLY A N 1
ATOM 5892 C CA . GLY A 1 723 ? -14.150 17.790 41.889 1.00 61.41 723 GLY A CA 1
ATOM 5893 C C . GLY A 1 723 ? -15.087 19.000 41.971 1.00 61.41 723 GLY A C 1
ATOM 5894 O O . GLY A 1 723 ? -15.673 19.250 43.022 1.00 61.41 723 GLY A O 1
ATOM 5895 N N . LYS A 1 724 ? -15.268 19.742 40.872 1.00 50.94 724 LYS A N 1
ATOM 5896 C CA . LYS A 1 724 ? -16.245 20.832 40.788 1.00 50.94 724 LYS A CA 1
ATOM 5897 C C . LYS A 1 724 ? -17.608 20.221 40.478 1.00 50.94 724 LYS A C 1
ATOM 5899 O O . LYS A 1 724 ? -17.898 19.858 39.344 1.00 50.94 724 LYS A O 1
ATOM 5904 N N . LYS A 1 725 ? -18.419 20.023 41.517 1.00 38.91 725 LYS A N 1
ATOM 5905 C CA . LYS A 1 725 ? -19.798 19.536 41.393 1.00 38.91 725 LYS A CA 1
ATOM 5906 C C . LYS A 1 725 ? -20.608 20.538 40.562 1.00 38.91 725 LYS A C 1
ATOM 5908 O O . LYS A 1 725 ? -20.674 21.710 40.920 1.00 38.91 725 LYS A O 1
ATOM 5913 N N . GLN A 1 726 ? -21.249 20.070 39.499 1.00 39.38 726 GLN A N 1
ATOM 5914 C CA . GLN A 1 726 ? -22.342 20.792 38.862 1.00 39.38 726 GLN A CA 1
ATOM 5915 C C . GLN A 1 726 ? -23.576 20.603 39.758 1.00 39.38 726 GLN A C 1
ATOM 5917 O O . GLN A 1 726 ? -24.156 19.520 39.789 1.00 39.38 726 GLN A O 1
ATOM 5922 N N . THR A 1 727 ? -23.934 21.613 40.550 1.00 37.56 727 THR A N 1
ATOM 5923 C CA . THR A 1 727 ? -25.314 21.767 41.026 1.00 37.56 727 THR A CA 1
ATOM 5924 C C . THR A 1 727 ? -26.155 22.072 39.797 1.00 37.56 727 THR A C 1
ATOM 5926 O O . THR A 1 727 ? -25.878 23.026 39.065 1.00 37.56 727 THR A O 1
ATOM 5929 N N . SER A 1 728 ? -27.131 21.221 39.502 1.00 34.38 728 SER A N 1
ATOM 5930 C CA . SER A 1 728 ? -28.052 21.508 38.412 1.00 34.38 728 SER A CA 1
ATOM 5931 C C . SER A 1 728 ? -29.077 22.527 38.911 1.00 34.38 728 SER A C 1
ATOM 5933 O O . SER A 1 728 ? -29.468 22.509 40.073 1.00 34.38 728 SER A O 1
ATOM 5935 N N . LEU A 1 729 ? -29.551 23.415 38.037 1.00 37.22 729 LEU A N 1
ATOM 5936 C CA . LEU A 1 729 ? -30.651 24.347 38.341 1.00 37.22 729 LEU A CA 1
ATOM 5937 C C . LEU A 1 729 ? -31.981 23.640 38.692 1.00 37.22 729 LEU A C 1
ATOM 5939 O O . LEU A 1 729 ? -32.935 24.312 39.068 1.00 37.22 729 LEU A O 1
ATOM 5943 N N . LEU A 1 730 ? -32.041 22.307 38.584 1.00 38.72 730 LEU A N 1
ATOM 5944 C CA . LEU A 1 730 ? -33.159 21.471 39.029 1.00 38.72 730 LEU A CA 1
ATOM 5945 C C . LEU A 1 730 ? -33.064 21.090 40.516 1.00 38.72 730 LEU A C 1
ATOM 5947 O O . LEU A 1 730 ? -34.028 20.581 41.063 1.00 38.72 730 LEU A O 1
ATOM 5951 N N . ASP A 1 731 ? -31.944 21.378 41.186 1.00 40.25 731 ASP A N 1
ATOM 5952 C CA . ASP A 1 731 ? -31.809 21.190 42.637 1.00 40.25 731 ASP A CA 1
ATOM 5953 C C . ASP A 1 731 ? -32.383 22.385 43.438 1.00 40.25 731 ASP A C 1
ATOM 5955 O O . ASP A 1 731 ? -32.283 22.413 44.662 1.00 40.25 731 ASP A O 1
ATOM 5959 N N . PHE A 1 732 ? -32.978 23.381 42.758 1.00 40.56 732 PHE A N 1
ATOM 5960 C CA . PHE A 1 732 ? -33.550 24.595 43.364 1.00 40.56 732 PHE A CA 1
ATOM 5961 C C . PHE A 1 732 ? -34.996 24.927 42.947 1.00 40.56 732 PHE A C 1
ATOM 5963 O O . PHE A 1 732 ? -35.451 26.033 43.253 1.00 40.56 732 PHE A O 1
ATOM 5970 N N . LYS A 1 733 ? -35.742 24.021 42.297 1.00 29.91 733 LYS A N 1
ATOM 5971 C CA . LYS A 1 733 ? -37.200 24.170 42.128 1.00 29.91 733 LYS A CA 1
ATOM 5972 C C . LYS A 1 733 ? -37.946 22.849 42.128 1.00 29.91 733 LYS A C 1
ATOM 5974 O O . LYS A 1 733 ? -37.553 21.969 41.334 1.00 29.91 733 LYS A O 1
#

Solvent-accessible surface area (backbone atoms only — not comparable to full-atom values): 40420 Å² total; per-residue (Å²): 131,89,82,77,80,46,78,75,50,75,42,84,41,87,33,22,50,61,86,34,85,35,88,42,77,50,76,39,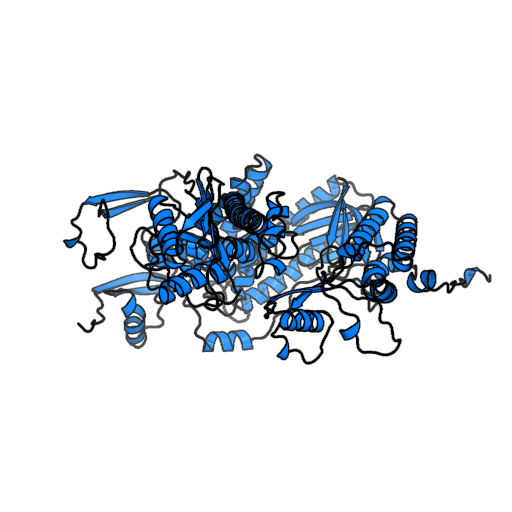59,79,49,78,87,38,38,60,61,52,50,56,57,53,49,70,41,89,89,47,86,76,77,58,63,67,84,57,55,67,68,58,49,45,27,54,77,56,54,60,47,46,91,49,44,64,53,67,48,56,46,81,53,58,70,84,74,42,87,82,61,58,89,64,57,83,71,97,73,48,68,53,69,79,43,65,42,73,47,87,62,64,90,80,79,75,48,58,35,12,33,39,69,40,56,76,39,95,49,74,68,47,66,55,69,51,37,40,15,34,20,39,100,90,46,63,38,28,37,23,44,82,58,86,65,89,51,91,44,45,48,61,34,96,33,60,60,54,34,54,41,48,52,20,50,47,42,50,72,65,61,46,56,28,44,34,18,72,48,26,37,76,41,49,52,56,26,51,54,39,48,26,60,76,61,72,43,78,49,31,64,22,80,26,77,43,59,65,41,77,48,88,54,95,75,48,37,53,47,37,47,84,29,44,44,46,38,47,44,46,29,36,66,49,69,47,45,88,79,56,84,56,76,60,88,46,72,44,48,46,32,34,74,78,70,72,40,71,69,70,90,76,73,75,86,40,71,90,72,59,53,72,68,52,51,56,50,47,50,52,38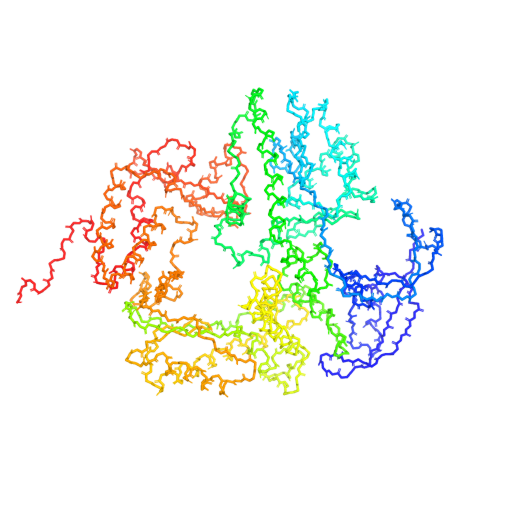,42,35,47,52,5,42,51,37,39,52,50,45,61,74,45,39,51,41,54,51,39,39,22,57,67,31,50,41,54,65,59,52,56,40,63,39,46,55,48,52,44,41,52,42,33,48,65,64,49,29,70,85,66,47,40,58,59,67,51,68,58,52,75,66,53,31,52,56,52,57,70,69,65,82,69,74,67,75,48,64,52,65,29,63,56,32,79,45,61,44,34,36,33,38,31,36,58,57,44,58,44,17,40,22,38,50,61,26,45,35,51,53,19,50,72,56,95,93,40,59,39,88,65,84,34,71,66,24,52,53,51,45,51,37,53,51,51,22,54,52,30,47,55,49,23,73,77,43,87,43,67,58,36,47,21,42,22,49,39,30,50,50,45,43,65,31,47,47,56,29,25,56,29,58,71,35,52,59,42,20,66,65,33,36,41,49,32,35,49,50,40,40,51,53,51,51,52,51,51,51,53,48,40,74,76,70,36,52,74,44,34,29,55,64,47,36,42,31,29,38,50,72,92,57,55,72,64,58,53,52,50,48,48,53,54,54,42,74,70,43,57,64,74,42,42,69,40,80,70,52,57,21,50,22,36,40,33,26,41,33,96,89,44,97,47,34,26,73,69,30,37,36,36,29,31,73,89,69,49,77,48,78,36,72,59,58,63,80,40,50,76,42,22,50,50,33,20,52,51,41,47,53,33,52,50,43,26,52,72,69,74,45,58,68,71,29,51,52,51,51,53,52,52,50,50,37,39,69,69,66,69,56,61,68,82,37,51,39,28,38,36,67,35,88,48,49,74,90,74,52,94,68,82,46,60,55,50,43,37,43,52,50,38,44,72,74,71,41,90,72,49,56,66,39,74,31,60,27,34,58,31,61,64,98,60,99,83,74,66,72,60,81,26,45,38,45,83,85,57,93,72,61,67,27,44,68,56,43,42,67,73,35,43,45,68,62,41,45,45,63,38,48,65,74,73,42,63,62,67,40,66,74,70,67,54,76,81,81,56,82,68,82,78,110

Sequence (733 aa):
KQRTPKITRIEVAEKNFLEKKAKAIRVFVTNHKDLNEISSKVAKLPGVICRREHDIPLIQKYIKEKKVNPLRWHTVDAEPIGEEDFAGFPKIVKTELVLKAKKIESTEKSDFEPKILAFDIETESQEVGNGKILLISIYSKNFRKVLTWKFKSKKSFVESFESEKEMVKAFSDIVCQQKPDILTGYFSDGFDIPYLISAAKRLKVPLFLGPIKNPPQIVRGNPISAKIPGLVHIDTFKFIRNVFSQYLQSETLSLNEVAKELLGMEKKEFDFSKISSMNYEDWEKFAEYNLHDSKLSYELLRKIWQDIKEFCLIVKDPLFDTTRNSMSSNVESYIIQNLDKFNEIAEKRPTPEEITKRRAKGRYAGAFVFEPTPGIYENLVMFDFTSMYASVIVAYNLSKSTYLGNKKFSKKPGFFPRLLKEIIELRKKHKKEYAKNQSPLLKARSNAYKLLANASYGYQGFFAARYYCFEAAAATARLARENLKKTMEKIKKEGYKIIYSDTDSIAFLRGKKSKKEVIQLLKRINSELPEAMELDLEDFYMRGLFVHKRTTKSGAKKKYALLSEEGKLKIRGFETVRRDWCMLARRLQSDIIEKILKTGNEKKALLLLKETIKKLREGKIQKNELIIKTQLKKPIDSYQSKGPHVIAAEKMKKSGTKVFAGSIIEYFVGKTKEKRKKIGEAVFLPEENADYDPSYYLNNQVLPAVENIFDIFGINIKEIIEGKKQTSLLDFK